Protein AF-A0A2H8U164-F1 (afdb_monomer_lite)

Foldseek 3Di:
DDDDPDDPPDDPDVVVVVVVVVVVVVVVVVVVVVVVVVVVVVVVVVVVVVVVCCCVPPVVVVVVVVVVVVVVVVVVVVVVVVVVVVVVVVVVVVVVVVVVVVVVVVVVPDDDDDDDDDDDDDDDDDDPVVVVVVVVVVVVVVVVVVVVVVVVCVCPVPVVNVVVVVVVVVVVVVVVVVVVVVVVVVVVVVVVVVVVVVVVVVVVVVVVVVVVVVVVVVVVVVVVVVVVVVVVVVVVVVVVVLVVVLVVLVVLLVLLVVLLVVLVVLVVVVVVVVVVVVVVVVVLPPDPQLLVSLLVVLVVLLVVLVVLLVSLVSNLCSLCPGPNNVQQDCVVLSVVLNVLSVVSNVVSVVVSVVSVVDDRVRSVVCNVVVVVVSVVSVVVSVVSVVVSSVSSVVSSVVSSVVSVVVVVVSVVVD

pLDDT: mean 81.96, std 14.01, range [33.5, 97.25]

Organism: NCBI:txid742174

Structure (mmCIF, N/CA/C/O backbone):
data_AF-A0A2H8U164-F1
#
_entry.id   AF-A0A2H8U164-F1
#
loop_
_atom_site.group_PDB
_atom_site.id
_atom_site.type_symbol
_atom_site.label_atom_id
_atom_site.label_alt_id
_atom_site.label_comp_id
_atom_site.label_asym_id
_atom_site.label_entity_id
_atom_site.label_seq_id
_atom_site.pdbx_PDB_ins_code
_atom_site.Cartn_x
_atom_site.Cartn_y
_atom_site.Cartn_z
_atom_site.occupancy
_atom_site.B_iso_or_equiv
_atom_site.auth_seq_id
_atom_site.auth_comp_id
_atom_site.auth_asym_id
_atom_site.auth_atom_id
_atom_site.pdbx_PDB_model_num
ATOM 1 N N . MET A 1 1 ? -36.713 50.257 44.572 1.00 42.09 1 MET A N 1
ATOM 2 C CA . MET A 1 1 ? -36.655 50.194 43.095 1.00 42.09 1 MET A CA 1
ATOM 3 C C . MET A 1 1 ? -36.320 48.767 42.694 1.00 42.09 1 MET A C 1
ATOM 5 O O . MET A 1 1 ? -35.289 48.259 43.105 1.00 42.09 1 MET A O 1
ATOM 9 N N . SER A 1 2 ? -37.257 48.088 42.031 1.00 42.19 2 SER A N 1
ATOM 10 C CA . SER A 1 2 ? -37.242 46.641 41.782 1.00 42.19 2 SER A CA 1
ATOM 11 C C . SER A 1 2 ? -36.733 46.367 40.362 1.00 42.19 2 SER A C 1
ATOM 13 O O . SER A 1 2 ? -37.411 46.712 39.397 1.00 42.19 2 SER A O 1
ATOM 15 N N . GLN A 1 3 ? -35.538 45.786 40.223 1.00 43.78 3 GLN A N 1
ATOM 16 C CA . GLN A 1 3 ? -35.031 45.289 38.941 1.00 43.78 3 GLN A CA 1
ATOM 17 C C . GLN A 1 3 ? -35.410 43.812 38.790 1.00 43.78 3 GLN A C 1
ATOM 19 O O . GLN A 1 3 ? -34.770 42.917 39.339 1.00 43.78 3 GLN A O 1
ATOM 24 N N . LYS A 1 4 ? -36.488 43.568 38.038 1.00 47.91 4 LYS A N 1
ATOM 25 C CA . LYS A 1 4 ? -36.842 42.250 37.505 1.00 47.91 4 LYS A CA 1
ATOM 26 C C . LYS A 1 4 ? -35.851 41.891 36.400 1.00 47.91 4 LYS A C 1
ATOM 28 O O . LYS A 1 4 ? -35.949 42.406 35.290 1.00 47.91 4 LYS A O 1
ATOM 33 N N . ASN A 1 5 ? -34.912 41.003 36.708 1.00 49.44 5 ASN A N 1
ATOM 34 C CA . ASN A 1 5 ? -34.024 40.406 35.719 1.00 49.44 5 ASN A CA 1
ATOM 35 C C . ASN A 1 5 ? -34.748 39.204 35.085 1.00 49.44 5 ASN A C 1
ATOM 37 O O . ASN A 1 5 ? -34.787 38.108 35.644 1.00 49.44 5 ASN A O 1
ATOM 41 N N . CYS A 1 6 ? -35.419 39.438 33.955 1.00 43.12 6 CYS A N 1
ATOM 42 C CA . CYS A 1 6 ? -36.137 38.406 33.211 1.00 43.12 6 CYS A CA 1
ATOM 43 C C . CYS A 1 6 ? -35.149 37.557 32.397 1.00 43.12 6 CYS A C 1
ATOM 45 O O . CYS A 1 6 ? -34.699 37.958 31.325 1.00 43.12 6 CYS A O 1
ATOM 47 N N . ASN A 1 7 ? -34.849 36.360 32.903 1.00 47.31 7 ASN A N 1
ATOM 48 C CA . ASN A 1 7 ? -34.154 35.295 32.181 1.00 47.31 7 ASN A CA 1
ATOM 49 C C . ASN A 1 7 ? -34.987 34.837 30.968 1.00 47.31 7 ASN A C 1
ATOM 51 O O . ASN A 1 7 ? -35.892 34.010 31.087 1.00 47.31 7 ASN A O 1
ATOM 55 N N . ASN A 1 8 ? -34.669 35.353 29.781 1.00 47.69 8 ASN A N 1
ATOM 56 C CA . ASN A 1 8 ? -35.246 34.912 28.511 1.00 47.69 8 ASN A CA 1
ATOM 57 C C . ASN A 1 8 ? -34.537 33.650 27.987 1.00 47.69 8 ASN A C 1
ATOM 59 O O . ASN A 1 8 ? -33.835 33.692 26.981 1.00 47.69 8 ASN A O 1
ATOM 63 N N . ASN A 1 9 ? -34.777 32.499 28.618 1.00 48.47 9 ASN A N 1
ATOM 64 C CA . ASN A 1 9 ? -34.452 31.192 28.034 1.00 48.47 9 ASN A CA 1
ATOM 65 C C . ASN A 1 9 ? -35.526 30.783 27.009 1.00 48.47 9 ASN A C 1
ATOM 67 O O . ASN A 1 9 ? -36.254 29.807 27.190 1.00 48.47 9 ASN A O 1
ATOM 71 N N . ARG A 1 10 ? -35.649 31.536 25.907 1.00 57.16 10 ARG A N 1
ATOM 72 C CA . ARG A 1 10 ? -36.380 31.057 24.724 1.00 57.16 10 ARG A CA 1
ATOM 73 C C . ARG A 1 10 ? -35.467 30.094 23.975 1.00 57.16 10 ARG A C 1
ATOM 75 O O . ARG A 1 10 ? -34.502 30.523 23.350 1.00 57.16 10 ARG A O 1
ATOM 82 N N . ARG A 1 11 ? -35.779 28.795 24.037 1.00 54.66 11 ARG A N 1
ATOM 83 C CA . ARG A 1 11 ? -35.173 27.773 23.169 1.00 54.66 11 ARG A CA 1
ATOM 84 C C . ARG A 1 11 ? -35.228 28.276 21.722 1.00 54.66 11 ARG A C 1
ATOM 86 O O . ARG A 1 11 ? -36.312 28.537 21.199 1.00 54.66 11 ARG A O 1
ATOM 93 N N . LEU A 1 12 ? -34.061 28.472 21.109 1.00 61.00 12 LEU A N 1
ATOM 94 C CA . LEU A 1 12 ? -33.954 28.857 19.705 1.00 61.00 12 LEU A CA 1
ATOM 95 C C . LEU A 1 12 ? -34.628 27.786 18.843 1.00 61.00 12 LEU A C 1
ATOM 97 O O . LEU A 1 12 ? -34.404 26.594 19.032 1.00 61.00 12 LEU A O 1
ATOM 101 N N . ASN A 1 13 ? -35.466 28.231 17.905 1.00 68.19 13 ASN A N 1
ATOM 102 C CA . ASN A 1 13 ? -36.108 27.364 16.924 1.00 68.19 13 ASN A CA 1
ATOM 103 C C . ASN A 1 13 ? -35.024 26.524 16.207 1.00 68.19 13 ASN A C 1
ATOM 105 O O . ASN A 1 13 ? -34.079 27.125 15.681 1.00 68.19 13 ASN A O 1
ATOM 109 N N . PRO A 1 14 ? -35.133 25.182 16.166 1.00 69.50 14 PRO A N 1
ATOM 110 C CA . PRO A 1 14 ? -34.124 24.305 15.569 1.00 69.50 14 PRO A CA 1
ATOM 111 C C . PRO A 1 14 ? -33.758 24.692 14.130 1.00 69.50 14 PRO A C 1
ATOM 113 O O . PRO A 1 14 ? -32.590 24.607 13.766 1.00 69.50 14 PRO A O 1
ATOM 116 N N . ALA A 1 15 ? -34.693 25.236 13.342 1.00 66.38 15 ALA A N 1
ATOM 117 C CA . ALA A 1 15 ? -34.403 25.739 11.995 1.00 66.38 15 ALA A CA 1
ATOM 118 C C . ALA A 1 15 ? -33.353 26.871 11.984 1.00 66.38 15 ALA A C 1
ATOM 120 O O . ALA A 1 15 ? -32.444 26.870 11.158 1.00 66.38 15 ALA A O 1
ATOM 121 N N . LYS A 1 16 ? -33.414 27.795 12.954 1.00 73.94 16 LYS A N 1
ATOM 122 C CA . LYS A 1 16 ? -32.432 28.885 13.096 1.00 73.94 16 LYS A CA 1
ATOM 123 C C . LYS A 1 16 ? -31.070 28.375 13.565 1.00 73.94 16 LYS A C 1
ATOM 125 O O . LYS A 1 16 ? -30.047 28.947 13.200 1.00 73.94 16 LYS A O 1
ATOM 130 N N . MET A 1 17 ? -31.045 27.295 14.350 1.00 77.88 17 MET A N 1
ATOM 131 C CA . MET A 1 17 ? -29.794 26.633 14.728 1.00 77.88 17 MET A CA 1
ATOM 132 C C . MET A 1 17 ? -29.122 25.954 13.532 1.00 77.88 17 MET A C 1
ATOM 134 O O . MET A 1 17 ? -27.914 26.103 13.356 1.00 77.88 17 MET A O 1
ATOM 138 N N . TYR A 1 18 ? -29.888 25.259 12.687 1.00 73.44 18 TYR A N 1
ATOM 139 C CA . TYR A 1 18 ? -29.355 24.660 11.462 1.00 73.44 18 TYR A CA 1
ATOM 140 C C . TYR A 1 18 ? -28.834 25.720 10.487 1.00 73.44 18 TYR A C 1
ATOM 142 O O . TYR A 1 18 ? -27.729 25.575 9.969 1.00 73.44 18 TYR A O 1
ATOM 150 N N . GLU A 1 19 ? -29.563 26.821 10.299 1.00 77.69 19 GLU A N 1
ATOM 151 C CA . GLU A 1 19 ? -29.117 27.933 9.454 1.00 77.69 19 GLU A CA 1
ATOM 152 C C . GLU A 1 19 ? -27.813 28.570 9.974 1.00 77.69 19 GLU A C 1
ATOM 154 O O . GLU A 1 19 ? -26.890 28.825 9.199 1.00 77.69 19 GLU A O 1
ATOM 159 N N . ALA A 1 20 ? -27.685 28.765 11.292 1.00 79.44 20 ALA A N 1
ATOM 160 C CA . ALA A 1 20 ? -26.460 29.280 11.906 1.00 79.44 20 ALA A CA 1
ATOM 161 C C . ALA A 1 20 ? -25.267 28.321 11.738 1.00 79.44 20 ALA A C 1
ATOM 163 O O . ALA A 1 20 ? -24.153 28.763 11.450 1.00 79.44 20 ALA A O 1
ATOM 164 N N . LEU A 1 21 ? -25.490 27.008 11.857 1.00 80.12 21 LEU A N 1
ATOM 165 C CA . LEU A 1 21 ? -24.459 25.995 11.609 1.00 80.12 21 LEU A CA 1
ATOM 166 C C . LEU A 1 21 ? -24.027 25.951 10.138 1.00 80.12 21 LEU A C 1
ATOM 168 O O . LEU A 1 21 ? -22.840 25.774 9.864 1.00 80.12 21 LEU A O 1
ATOM 172 N N . HIS A 1 22 ? -24.958 26.137 9.200 1.00 76.69 22 HIS A N 1
ATOM 173 C CA . HIS A 1 22 ? -24.640 26.242 7.775 1.00 76.69 22 HIS A CA 1
ATOM 174 C C . HIS A 1 22 ? -23.820 27.495 7.463 1.00 76.69 22 HIS A C 1
ATOM 176 O O . HIS A 1 22 ? -22.804 27.389 6.782 1.00 76.69 22 HIS A O 1
ATOM 182 N N . LYS A 1 23 ? -24.189 28.656 8.020 1.00 83.75 23 LYS A N 1
ATOM 183 C CA . LYS A 1 23 ? -23.409 29.898 7.872 1.00 83.75 23 LYS A CA 1
ATOM 184 C C . LYS A 1 23 ? -22.003 29.766 8.455 1.00 83.75 23 LYS A C 1
ATOM 186 O O . LYS A 1 23 ? -21.046 30.202 7.826 1.00 83.75 23 LYS A O 1
ATOM 191 N N . LYS A 1 24 ? -21.861 29.106 9.610 1.00 86.50 24 LYS A N 1
ATOM 192 C CA . LYS A 1 24 ? -20.547 28.828 10.205 1.00 86.50 24 LYS A CA 1
ATOM 193 C C . LYS A 1 24 ? -19.693 27.930 9.303 1.00 86.50 24 LYS A C 1
ATOM 195 O O . LYS A 1 24 ? -18.530 28.240 9.075 1.00 86.50 24 LYS A O 1
ATOM 200 N N . ARG A 1 25 ? -20.272 26.857 8.750 1.00 82.94 25 ARG A N 1
ATOM 201 C CA . ARG A 1 25 ? -19.567 25.975 7.805 1.00 82.94 25 ARG A CA 1
ATOM 202 C C . ARG A 1 25 ? -19.159 26.697 6.521 1.00 82.94 25 ARG A C 1
ATOM 204 O O . ARG A 1 25 ? -18.039 26.500 6.070 1.00 82.94 25 ARG A O 1
ATOM 211 N N . ALA A 1 26 ? -20.029 27.539 5.963 1.00 83.56 26 ALA A N 1
ATOM 212 C CA . ALA A 1 26 ? -19.716 28.327 4.773 1.00 83.56 26 ALA A CA 1
ATOM 213 C C . ALA A 1 26 ? -18.554 29.303 5.029 1.00 83.56 26 ALA A C 1
ATOM 215 O O . ALA A 1 26 ? -17.584 29.299 4.277 1.00 83.56 26 ALA A O 1
ATOM 216 N N . ALA A 1 27 ? -18.592 30.039 6.145 1.00 89.50 27 ALA A N 1
ATOM 217 C CA . ALA A 1 27 ? -17.517 30.953 6.533 1.00 89.50 27 ALA A CA 1
ATOM 218 C C . ALA A 1 27 ? -16.180 30.229 6.786 1.00 89.50 27 ALA A C 1
ATOM 220 O O . ALA A 1 27 ? -15.120 30.732 6.423 1.00 89.50 27 ALA A O 1
ATOM 221 N N . GLU A 1 28 ? -16.207 29.029 7.378 1.00 89.56 28 GLU A N 1
ATOM 222 C CA . GLU A 1 28 ? -15.002 28.205 7.538 1.00 89.56 28 GLU A CA 1
ATOM 223 C C . GLU A 1 28 ? -14.442 27.714 6.194 1.00 89.56 28 GLU A C 1
ATOM 225 O O . GLU A 1 28 ? -13.223 27.640 6.038 1.00 89.56 28 GLU A O 1
ATOM 230 N N . CYS A 1 29 ? -15.296 27.379 5.223 1.00 87.69 29 CYS A N 1
ATOM 231 C CA . CYS A 1 29 ? -14.853 27.016 3.876 1.00 87.69 29 CYS A CA 1
ATOM 232 C C . CYS A 1 29 ? -14.214 28.207 3.152 1.00 87.69 29 CYS A C 1
ATOM 234 O O . CYS A 1 29 ? -13.094 28.071 2.664 1.00 87.69 29 CYS A O 1
ATOM 236 N N . GLU A 1 30 ? -14.851 29.379 3.166 1.00 88.25 30 GLU A N 1
ATOM 237 C CA . GLU A 1 30 ? -14.296 30.602 2.565 1.00 88.25 30 GLU A CA 1
ATOM 238 C C . GLU A 1 30 ? -12.953 30.988 3.198 1.00 88.25 30 GLU A C 1
ATOM 240 O O . GLU A 1 30 ? -11.996 31.312 2.494 1.00 88.25 30 GLU A O 1
ATOM 245 N N . ALA A 1 31 ? -12.833 30.882 4.526 1.00 90.44 31 ALA A N 1
ATOM 246 C CA . ALA A 1 31 ? -11.568 31.124 5.211 1.00 90.44 31 ALA A CA 1
ATOM 247 C C . ALA A 1 31 ? -10.478 30.145 4.742 1.00 90.44 31 ALA A C 1
ATOM 249 O O . ALA A 1 31 ? -9.351 30.563 4.476 1.00 90.44 31 ALA A O 1
ATOM 250 N N . ARG A 1 32 ? -10.793 28.849 4.597 1.00 89.75 32 ARG A N 1
ATOM 251 C CA . ARG A 1 32 ? -9.835 27.855 4.079 1.00 89.75 32 ARG A CA 1
ATOM 252 C C . ARG A 1 32 ? -9.402 28.166 2.649 1.00 89.75 32 ARG A C 1
ATOM 254 O O . ARG A 1 32 ? -8.217 28.040 2.352 1.00 89.75 32 ARG A O 1
ATOM 261 N N . GLU A 1 33 ? -10.323 28.582 1.788 1.00 90.00 33 GLU A N 1
ATOM 262 C CA . GLU A 1 33 ? -10.016 28.962 0.404 1.00 90.00 33 GLU A CA 1
ATOM 263 C C . GLU A 1 33 ? -9.097 30.190 0.344 1.00 90.00 33 GLU A C 1
ATOM 265 O O . GLU A 1 33 ? -8.096 30.179 -0.377 1.00 90.00 33 GLU A O 1
ATOM 270 N N . GLN A 1 34 ? -9.353 31.207 1.172 1.00 91.56 34 GLN A N 1
ATOM 271 C CA . GLN A 1 34 ? -8.480 32.379 1.295 1.00 91.56 34 GLN A CA 1
ATOM 272 C C . GLN A 1 34 ? -7.077 31.995 1.788 1.00 91.56 34 GLN A C 1
ATOM 274 O O . GLN A 1 34 ? -6.075 32.397 1.191 1.00 91.56 34 GLN A O 1
ATOM 279 N N . TRP A 1 35 ? -6.981 31.161 2.828 1.00 91.50 35 TRP A N 1
ATOM 280 C CA . TRP A 1 35 ? -5.696 30.674 3.342 1.00 91.50 35 TRP A CA 1
ATOM 281 C C . TRP A 1 35 ? -4.939 29.810 2.327 1.00 91.50 35 TRP A C 1
ATOM 283 O O . TRP A 1 35 ? -3.708 29.895 2.237 1.00 91.50 35 TRP A O 1
ATOM 293 N N . ALA A 1 36 ? -5.649 29.011 1.529 1.00 91.38 36 ALA A N 1
ATOM 294 C CA . ALA A 1 36 ? -5.056 28.228 0.450 1.00 91.38 36 ALA A CA 1
ATOM 295 C C . ALA A 1 36 ? -4.453 29.134 -0.635 1.00 91.38 36 ALA A C 1
ATOM 297 O O . ALA A 1 36 ? -3.313 28.907 -1.047 1.00 91.38 36 ALA A O 1
ATOM 298 N N . GLY A 1 37 ? -5.164 30.195 -1.032 1.00 91.50 37 GLY A N 1
ATOM 299 C CA . GLY A 1 37 ? -4.664 31.197 -1.977 1.00 91.50 37 GLY A CA 1
ATOM 300 C C . GLY A 1 37 ? -3.403 31.907 -1.473 1.00 91.50 37 GLY A C 1
ATOM 301 O O . GLY A 1 37 ? -2.400 31.979 -2.186 1.00 91.50 37 GLY A O 1
ATOM 302 N N . VAL A 1 38 ? -3.400 32.346 -0.210 1.00 93.31 38 VAL A N 1
ATOM 303 C CA . VAL A 1 38 ? -2.227 32.979 0.424 1.00 93.31 38 VAL A CA 1
ATOM 304 C C . VAL A 1 38 ? -1.034 32.017 0.476 1.00 93.31 38 VAL A C 1
ATOM 306 O O . VAL A 1 38 ? 0.089 32.387 0.134 1.00 93.31 38 VAL A O 1
ATOM 309 N N . THR A 1 39 ? -1.266 30.754 0.833 1.00 92.44 39 THR A N 1
ATOM 310 C CA . THR A 1 39 ? -0.210 29.730 0.888 1.00 92.44 39 THR A CA 1
ATOM 311 C C . THR A 1 39 ? 0.388 29.459 -0.494 1.00 92.44 39 THR A C 1
ATOM 313 O O . THR A 1 39 ? 1.605 29.322 -0.632 1.00 92.44 39 THR A O 1
ATOM 316 N N . GLN A 1 40 ? -0.444 29.394 -1.536 1.00 91.12 40 GLN A N 1
ATOM 317 C CA . GLN A 1 40 ? 0.030 29.234 -2.913 1.00 91.12 40 GLN A CA 1
ATOM 318 C C . GLN A 1 40 ? 0.856 30.437 -3.380 1.00 91.12 40 GLN A C 1
ATOM 320 O O . GLN A 1 40 ? 1.889 30.251 -4.027 1.00 91.12 40 GLN A O 1
ATOM 325 N N . TYR A 1 41 ? 0.450 31.655 -3.018 1.00 94.38 41 TYR A N 1
ATOM 326 C CA . TYR A 1 41 ? 1.215 32.864 -3.310 1.00 94.38 41 TYR A CA 1
ATOM 327 C C . TYR A 1 41 ? 2.618 32.817 -2.686 1.00 94.38 41 TYR A C 1
ATOM 329 O O . TYR A 1 41 ? 3.608 33.014 -3.388 1.00 94.38 41 TYR A O 1
ATOM 337 N N . PHE A 1 42 ? 2.742 32.463 -1.404 1.00 92.62 42 PHE A N 1
ATOM 338 C CA . PHE A 1 42 ? 4.060 32.380 -0.763 1.00 92.62 42 PHE A CA 1
ATOM 339 C C . PHE A 1 42 ? 4.930 31.252 -1.325 1.00 92.62 42 PHE A C 1
ATOM 341 O O . PHE A 1 42 ? 6.125 31.457 -1.516 1.00 92.62 42 PHE A O 1
ATOM 348 N N . LYS A 1 43 ? 4.345 30.104 -1.691 1.00 92.88 43 LYS A N 1
ATOM 349 C CA . LYS A 1 43 ? 5.083 29.021 -2.366 1.00 92.88 43 LYS A CA 1
ATOM 350 C C . LYS A 1 43 ? 5.620 29.444 -3.734 1.00 92.88 43 LYS A C 1
ATOM 352 O O . LYS A 1 43 ? 6.758 29.132 -4.081 1.00 92.88 43 LYS A O 1
ATOM 357 N N . THR A 1 44 ? 4.812 30.136 -4.539 1.00 90.75 44 THR A N 1
ATOM 358 C CA . THR A 1 44 ? 5.264 30.617 -5.855 1.00 90.75 44 THR A CA 1
ATOM 359 C C . THR A 1 44 ? 6.304 31.726 -5.713 1.00 90.75 44 THR A C 1
ATOM 361 O O . THR A 1 44 ? 7.295 31.726 -6.447 1.00 90.75 44 THR A O 1
ATOM 364 N N . TRP A 1 45 ? 6.143 32.609 -4.727 1.00 91.75 45 TRP A N 1
ATOM 365 C CA . TRP A 1 45 ? 7.124 33.633 -4.387 1.00 91.75 45 TRP A CA 1
ATOM 366 C C . TRP A 1 45 ? 8.460 33.040 -3.929 1.00 91.75 45 TRP A C 1
ATOM 368 O O . TRP A 1 45 ? 9.504 33.447 -4.429 1.00 91.75 45 TRP A O 1
ATOM 378 N N . GLU A 1 46 ? 8.452 32.046 -3.043 1.00 88.38 46 GLU A N 1
ATOM 379 C CA . GLU A 1 46 ? 9.659 31.371 -2.555 1.00 88.38 46 GLU A CA 1
ATOM 380 C C . GLU A 1 46 ? 10.403 30.658 -3.690 1.00 88.38 46 GLU A C 1
ATOM 382 O O . GLU A 1 46 ? 11.618 30.794 -3.823 1.00 88.38 46 GLU A O 1
ATOM 387 N N . ASN A 1 47 ? 9.674 29.998 -4.593 1.00 89.88 47 ASN A N 1
ATOM 388 C CA . ASN A 1 47 ? 10.258 29.394 -5.790 1.00 89.88 47 ASN A CA 1
ATOM 389 C C . ASN A 1 47 ? 10.905 30.431 -6.720 1.00 89.88 47 ASN A C 1
ATOM 391 O O . ASN A 1 47 ? 11.986 30.189 -7.263 1.00 89.88 47 ASN A O 1
ATOM 395 N N . ASN A 1 48 ? 10.267 31.585 -6.917 1.00 87.44 48 ASN A N 1
ATOM 396 C CA . ASN A 1 48 ? 10.809 32.653 -7.756 1.00 87.44 48 ASN A CA 1
ATOM 397 C C . ASN A 1 48 ? 11.997 33.358 -7.088 1.00 87.44 48 ASN A C 1
ATOM 399 O O . ASN A 1 48 ? 13.005 33.616 -7.746 1.00 87.44 48 ASN A O 1
ATOM 403 N N . SER A 1 49 ? 11.918 33.586 -5.779 1.00 88.19 49 SER A N 1
ATOM 404 C CA . SER A 1 49 ? 13.007 34.116 -4.963 1.00 88.19 49 SER A CA 1
ATOM 405 C C . SER A 1 49 ? 14.216 33.181 -4.996 1.00 88.19 49 SER A C 1
ATOM 407 O O . SER A 1 49 ? 15.322 33.632 -5.264 1.00 88.19 49 SER A O 1
ATOM 409 N N . ASN A 1 50 ? 14.010 31.867 -4.869 1.00 86.62 50 ASN A N 1
ATOM 410 C CA . ASN A 1 50 ? 15.079 30.869 -4.951 1.00 86.62 50 ASN A CA 1
ATOM 411 C C . ASN A 1 50 ? 15.758 30.822 -6.327 1.00 86.62 50 ASN A C 1
ATOM 413 O O . ASN A 1 50 ? 16.966 30.614 -6.423 1.00 86.62 50 ASN A O 1
ATOM 417 N N . LYS A 1 51 ? 15.018 31.037 -7.420 1.00 85.19 51 LYS A N 1
ATOM 418 C CA . LYS A 1 51 ? 15.632 31.188 -8.752 1.00 85.19 51 LYS A CA 1
ATOM 419 C C . LYS A 1 51 ? 16.477 32.455 -8.827 1.00 85.19 51 LYS A C 1
ATOM 421 O O . LYS A 1 51 ? 17.595 32.410 -9.336 1.00 85.19 51 LYS A O 1
ATOM 426 N N . PHE A 1 52 ? 15.971 33.558 -8.281 1.00 85.75 52 PHE A N 1
ATOM 427 C CA . PHE A 1 52 ? 16.682 34.830 -8.255 1.00 85.75 52 PHE A CA 1
ATOM 428 C C . PHE A 1 52 ? 17.950 34.769 -7.393 1.00 85.75 52 PHE A C 1
ATOM 430 O O . PHE A 1 52 ? 19.013 35.193 -7.846 1.00 85.75 52 PHE A O 1
ATOM 437 N N . THR A 1 53 ? 17.889 34.184 -6.195 1.00 83.19 53 THR A N 1
ATOM 438 C CA . THR A 1 53 ? 19.058 33.990 -5.321 1.00 83.19 53 THR A CA 1
ATOM 439 C C . THR A 1 53 ? 20.073 33.044 -5.948 1.00 83.19 53 THR A C 1
ATOM 441 O O . THR A 1 53 ? 21.269 33.300 -5.867 1.00 83.19 53 THR A O 1
ATOM 444 N N . ASN A 1 54 ? 19.631 32.003 -6.656 1.00 84.44 54 ASN A N 1
ATOM 445 C CA . ASN A 1 54 ? 20.534 31.120 -7.388 1.00 84.44 54 ASN A CA 1
ATOM 446 C C . ASN A 1 54 ? 21.226 31.822 -8.564 1.00 84.44 54 ASN A C 1
ATOM 448 O O . ASN A 1 54 ? 22.419 31.616 -8.753 1.00 84.44 54 ASN A O 1
ATOM 452 N N . TRP A 1 55 ? 20.533 32.669 -9.328 1.00 80.50 55 TRP A N 1
ATOM 453 C CA . TRP A 1 55 ? 21.131 33.415 -10.449 1.00 80.50 55 TRP A CA 1
ATOM 454 C C . TRP A 1 55 ? 22.017 34.581 -10.011 1.00 80.50 55 TRP A C 1
ATOM 456 O O . TRP A 1 55 ? 22.960 34.943 -10.710 1.00 80.50 55 TRP A O 1
ATOM 466 N N . THR A 1 56 ? 21.745 35.151 -8.842 1.00 80.25 56 THR A N 1
ATOM 467 C CA . THR A 1 56 ? 22.583 36.194 -8.235 1.00 80.25 56 THR A CA 1
ATOM 468 C C . THR A 1 56 ? 23.660 35.625 -7.313 1.00 80.25 56 THR A C 1
ATOM 470 O O . THR A 1 56 ? 24.542 36.361 -6.871 1.00 80.25 56 THR A O 1
ATOM 473 N N . SER A 1 57 ? 23.649 34.311 -7.061 1.00 83.69 57 SER A N 1
ATOM 474 C CA . SER A 1 57 ? 24.647 33.651 -6.228 1.00 83.69 57 SER A CA 1
ATOM 475 C C . SER A 1 57 ? 26.028 33.713 -6.887 1.00 83.69 57 SER A C 1
ATOM 477 O O . SER A 1 57 ? 26.176 33.352 -8.060 1.00 83.69 57 SER A O 1
ATOM 479 N N . PRO A 1 58 ? 27.089 34.049 -6.132 1.00 84.50 58 PRO A N 1
ATOM 480 C CA . PRO A 1 58 ? 28.467 33.987 -6.618 1.00 84.50 58 PRO A CA 1
ATOM 481 C C . PRO A 1 58 ? 28.852 32.621 -7.207 1.00 84.50 58 PRO A C 1
ATOM 483 O O . PRO A 1 58 ? 29.729 32.534 -8.066 1.00 84.50 58 PRO A O 1
ATOM 486 N N . GLN A 1 59 ? 28.197 31.539 -6.772 1.00 79.00 59 GLN A N 1
ATOM 487 C CA . GLN A 1 59 ? 28.437 30.198 -7.305 1.00 79.00 59 GLN A CA 1
ATOM 488 C C . GLN A 1 59 ? 27.946 30.024 -8.747 1.00 79.00 59 GLN A C 1
ATOM 490 O O . GLN A 1 59 ? 28.552 29.262 -9.499 1.00 79.00 59 GLN A O 1
ATOM 495 N N . TYR A 1 60 ? 26.887 30.724 -9.158 1.00 84.31 60 TYR A N 1
ATOM 496 C CA . TYR A 1 60 ? 26.377 30.656 -10.528 1.00 84.31 60 TYR A CA 1
ATOM 497 C C . TYR A 1 60 ? 27.382 31.242 -11.522 1.00 84.31 60 TYR A C 1
ATOM 499 O O . TYR A 1 60 ? 27.728 30.596 -12.510 1.00 84.31 60 TYR A O 1
ATOM 507 N N . TYR A 1 61 ? 27.943 32.410 -11.203 1.00 83.12 61 TYR A N 1
ATOM 508 C CA . TYR A 1 61 ? 28.986 33.034 -12.019 1.00 83.12 61 TYR A CA 1
ATOM 509 C C . TYR A 1 61 ? 30.263 32.190 -12.078 1.00 83.12 61 TYR A C 1
ATOM 511 O O . TYR A 1 61 ? 30.864 32.070 -13.146 1.00 83.12 61 TYR A O 1
ATOM 519 N N . LYS A 1 62 ? 30.643 31.535 -10.971 1.00 85.31 62 LYS A N 1
ATOM 520 C CA . LYS A 1 62 ? 31.757 30.571 -10.960 1.00 85.31 62 LYS A CA 1
ATOM 521 C C . LYS A 1 62 ? 31.500 29.396 -11.906 1.00 85.31 62 LYS A C 1
ATOM 523 O O . LYS A 1 62 ? 32.326 29.147 -12.776 1.00 85.31 62 LYS A O 1
ATOM 528 N N . LYS A 1 63 ? 30.328 28.757 -11.826 1.00 85.69 63 LYS A N 1
ATOM 529 C CA . LYS A 1 63 ? 29.950 27.643 -12.717 1.00 85.69 63 LYS A CA 1
ATOM 530 C C . LYS A 1 63 ? 29.884 28.057 -14.188 1.00 85.69 63 LYS A C 1
ATOM 532 O O . LYS A 1 63 ? 30.329 27.313 -15.057 1.00 85.69 63 LYS A O 1
ATOM 537 N N . SER A 1 64 ? 29.362 29.248 -14.481 1.00 83.31 64 SER A N 1
ATOM 538 C CA . SER A 1 64 ? 29.325 29.774 -15.851 1.00 83.31 64 SER A CA 1
ATOM 539 C C . SER A 1 64 ? 30.730 30.045 -16.401 1.00 83.31 64 SER A C 1
ATOM 541 O O . SER A 1 64 ? 30.991 29.777 -17.572 1.00 83.31 64 SER A O 1
ATOM 543 N N . SER A 1 65 ? 31.639 30.561 -15.570 1.00 84.62 65 SER A N 1
ATOM 544 C CA . SER A 1 65 ? 33.042 30.792 -15.937 1.00 84.62 65 SER A CA 1
ATOM 545 C C . SER A 1 65 ? 33.800 29.475 -16.156 1.00 84.62 65 SER A C 1
ATOM 547 O O . SER A 1 65 ? 34.505 29.315 -17.152 1.00 84.62 65 SER A O 1
ATOM 549 N N . GLU A 1 66 ? 3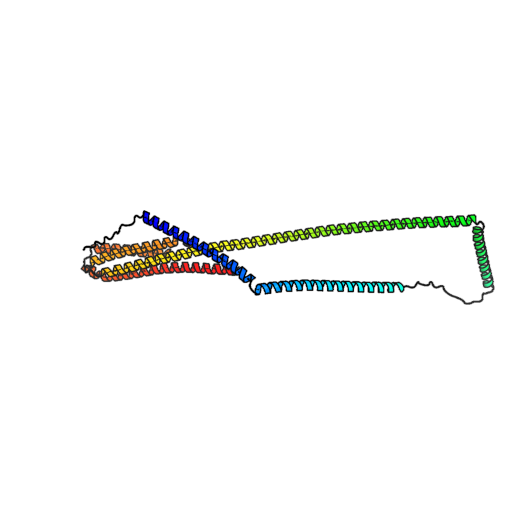3.589 28.486 -15.284 1.00 88.19 66 GLU A N 1
ATOM 550 C CA . GLU A 1 66 ? 34.148 27.135 -15.420 1.00 88.19 66 GLU A CA 1
ATOM 551 C C . GLU A 1 66 ? 33.686 26.451 -16.711 1.00 88.19 66 GLU A C 1
ATOM 553 O O . GLU A 1 66 ? 34.502 25.858 -17.417 1.00 88.19 66 GLU A O 1
ATOM 558 N N . LEU A 1 67 ? 32.409 26.595 -17.077 1.00 87.62 67 LEU A N 1
ATOM 559 C CA . LEU A 1 67 ? 31.880 26.055 -18.328 1.00 87.62 67 LEU A CA 1
ATOM 560 C C . LEU A 1 67 ? 32.551 26.690 -19.557 1.00 87.62 67 LEU A C 1
ATOM 562 O O . LEU A 1 67 ? 32.892 25.987 -20.507 1.00 87.62 67 LEU A O 1
ATOM 566 N N . GLN A 1 68 ? 32.785 28.005 -19.538 1.00 84.44 68 GLN A N 1
ATOM 567 C CA . GLN A 1 68 ? 33.497 28.695 -20.620 1.00 84.44 68 GLN A CA 1
ATOM 568 C C . GLN A 1 68 ? 34.966 28.265 -20.723 1.00 84.44 68 GLN A C 1
ATOM 570 O O . GLN A 1 68 ? 35.493 28.129 -21.829 1.00 84.44 68 GLN A O 1
ATOM 575 N N . LEU A 1 69 ? 35.633 28.036 -19.590 1.00 87.56 69 LEU A N 1
ATOM 576 C CA . LEU A 1 69 ? 37.001 27.513 -19.561 1.00 87.56 69 LEU A CA 1
ATOM 577 C C . LEU A 1 69 ? 37.068 26.082 -20.103 1.00 87.56 69 LEU A C 1
ATOM 579 O O . LEU A 1 69 ? 37.971 25.762 -20.874 1.00 87.56 69 LEU A O 1
ATOM 583 N N . GLU A 1 70 ? 36.102 25.238 -19.752 1.00 87.25 70 GLU A N 1
ATOM 584 C CA . GLU A 1 70 ? 36.028 23.861 -20.238 1.00 87.25 70 GLU A CA 1
ATOM 585 C C . GLU A 1 70 ? 35.762 23.798 -21.750 1.00 87.25 70 GLU A C 1
ATOM 587 O O . GLU A 1 70 ? 36.379 22.999 -22.456 1.00 87.25 70 GLU A O 1
ATOM 592 N N . MET A 1 71 ? 34.918 24.690 -22.279 1.00 84.12 71 MET A N 1
ATOM 593 C CA . MET A 1 71 ? 34.709 24.828 -23.725 1.00 84.12 71 MET A CA 1
ATOM 594 C C . MET A 1 71 ? 36.003 25.204 -24.459 1.00 84.12 71 MET A C 1
ATOM 596 O O . MET A 1 71 ? 36.367 24.523 -25.418 1.00 84.12 71 MET A O 1
ATOM 600 N N . ARG A 1 72 ? 36.760 26.193 -23.959 1.00 88.12 72 ARG A N 1
ATOM 601 C CA . ARG A 1 72 ? 38.064 26.559 -24.547 1.00 88.12 72 ARG A CA 1
ATOM 602 C C . ARG A 1 72 ? 39.075 25.416 -24.495 1.00 88.12 72 ARG A C 1
ATOM 604 O O . ARG A 1 72 ? 39.795 25.197 -25.462 1.00 88.12 72 ARG A O 1
ATOM 611 N N . ARG A 1 73 ? 39.121 24.653 -23.397 1.00 89.62 73 ARG A N 1
ATOM 612 C CA . ARG A 1 73 ? 40.009 23.480 -23.281 1.00 89.62 73 ARG A CA 1
ATOM 613 C C . ARG A 1 73 ? 39.675 22.403 -24.310 1.00 89.62 73 ARG A C 1
ATOM 615 O O . ARG A 1 73 ? 40.582 21.790 -24.864 1.00 89.62 73 ARG A O 1
ATOM 622 N N . ARG A 1 74 ? 38.389 22.168 -24.581 1.00 84.56 74 ARG A N 1
ATOM 623 C CA . ARG A 1 74 ? 37.953 21.209 -25.610 1.00 84.56 74 ARG A CA 1
ATOM 624 C C . ARG A 1 74 ? 38.319 21.667 -27.014 1.00 84.56 74 ARG A C 1
ATOM 626 O O . ARG A 1 74 ? 38.747 20.845 -27.815 1.00 84.56 74 ARG A O 1
ATOM 633 N N . GLU A 1 75 ? 38.167 22.953 -27.306 1.00 86.06 75 GLU A N 1
ATOM 634 C CA . GLU A 1 75 ? 38.597 23.532 -28.583 1.00 86.06 75 GLU A CA 1
ATOM 635 C C . GLU A 1 75 ? 40.113 23.426 -28.762 1.00 86.06 75 GLU A C 1
ATOM 637 O O . GLU A 1 75 ? 40.574 23.025 -29.826 1.00 86.06 75 GLU A O 1
ATOM 642 N N . GLN A 1 76 ? 40.884 23.680 -27.702 1.00 86.31 76 GLN A N 1
ATOM 643 C CA . GLN A 1 76 ? 42.338 23.556 -27.729 1.00 86.31 76 GLN A CA 1
ATOM 644 C C . GLN A 1 76 ? 42.800 22.116 -27.997 1.00 86.31 76 GLN A C 1
ATOM 646 O O . GLN A 1 76 ? 43.662 21.912 -28.845 1.00 86.31 76 GLN A O 1
ATOM 651 N N . ARG A 1 77 ? 42.176 21.112 -27.362 1.00 87.44 77 ARG A N 1
ATOM 652 C CA . ARG A 1 77 ? 42.477 19.692 -27.628 1.00 87.44 77 ARG A CA 1
ATOM 653 C C . ARG A 1 77 ? 42.198 19.291 -29.074 1.00 87.44 77 ARG A C 1
ATOM 655 O O . ARG A 1 77 ? 43.008 18.601 -29.673 1.00 87.44 77 ARG A O 1
ATOM 662 N N . LYS A 1 78 ? 41.089 19.760 -29.655 1.00 87.00 78 LYS A N 1
ATOM 663 C CA . LYS A 1 78 ? 40.790 19.515 -31.077 1.00 87.00 78 LYS A CA 1
ATOM 664 C C . LYS A 1 78 ? 41.866 20.103 -31.987 1.00 87.00 78 LYS A C 1
ATOM 666 O O . LYS A 1 78 ? 42.275 19.467 -32.948 1.00 87.00 78 LYS A O 1
ATOM 671 N N . LEU A 1 79 ? 42.343 21.301 -31.660 1.00 86.94 79 LEU A N 1
ATOM 672 C CA . LEU A 1 79 ? 43.394 21.981 -32.414 1.00 86.94 79 LEU A CA 1
ATOM 673 C C . LEU A 1 79 ? 44.740 21.242 -32.312 1.00 86.94 79 LEU A C 1
ATOM 675 O O . LEU A 1 79 ? 45.470 21.155 -33.296 1.00 86.94 79 LEU A O 1
ATOM 679 N N . GLU A 1 80 ? 45.055 20.680 -31.143 1.00 88.19 80 GLU A N 1
ATOM 680 C CA . GLU A 1 80 ? 46.227 19.820 -30.932 1.00 88.19 80 GLU A CA 1
ATOM 681 C C . GLU A 1 80 ? 46.118 18.506 -31.725 1.00 88.19 80 GLU A C 1
ATOM 683 O O . GLU A 1 80 ? 47.051 18.156 -32.446 1.00 88.19 80 GLU A O 1
ATOM 688 N N . GLU A 1 81 ? 44.965 17.831 -31.693 1.00 88.31 81 GLU A N 1
ATOM 689 C CA . GLU A 1 81 ? 44.700 16.614 -32.479 1.00 88.31 81 GLU A CA 1
ATOM 690 C C . GLU A 1 81 ? 44.836 16.863 -33.993 1.00 88.31 81 GLU A C 1
ATOM 692 O O . GLU A 1 81 ? 45.469 16.081 -34.710 1.00 88.31 81 GLU A O 1
ATOM 697 N N . GLU A 1 82 ? 44.306 17.983 -34.493 1.00 89.38 82 GLU A N 1
ATOM 698 C CA . GLU A 1 82 ? 44.456 18.392 -35.895 1.00 89.38 82 GLU A CA 1
ATOM 699 C C . GLU A 1 82 ? 45.923 18.662 -36.264 1.00 89.38 82 GLU A C 1
ATOM 701 O O . GLU A 1 82 ? 46.380 18.276 -37.347 1.00 89.38 82 GLU A O 1
ATOM 706 N N . GLN A 1 83 ? 46.694 19.287 -35.368 1.00 85.12 83 GLN A N 1
ATOM 707 C CA . GLN A 1 83 ? 48.127 19.501 -35.575 1.00 85.12 83 GLN A CA 1
ATOM 708 C C . GLN A 1 83 ? 48.910 18.185 -35.594 1.00 85.12 83 GLN A C 1
ATOM 710 O O . GLN A 1 83 ? 49.791 18.020 -36.445 1.00 85.12 83 GLN A O 1
ATOM 715 N N . GLU A 1 84 ? 48.597 17.240 -34.710 1.00 89.69 84 GLU A N 1
ATOM 716 C CA . GLU A 1 84 ? 49.217 15.914 -34.699 1.00 89.69 84 GLU A CA 1
ATOM 717 C C . GLU A 1 84 ? 48.918 15.135 -35.982 1.00 89.69 84 GLU A C 1
ATOM 719 O O . GLU A 1 84 ? 49.829 14.558 -36.585 1.00 89.69 84 GLU A O 1
ATOM 724 N N . GLU A 1 85 ? 47.671 15.156 -36.456 1.00 88.38 85 GLU A N 1
ATOM 725 C CA . GLU A 1 85 ? 47.298 14.547 -37.734 1.00 88.38 85 GLU A CA 1
ATOM 726 C C . GLU A 1 85 ? 48.062 15.188 -38.896 1.00 88.38 85 GLU A C 1
ATOM 728 O O . GLU A 1 85 ? 48.675 14.483 -39.705 1.00 88.38 85 GLU A O 1
ATOM 733 N N . LEU A 1 86 ? 48.142 16.521 -38.949 1.00 87.25 86 LEU A N 1
ATOM 734 C CA . LEU A 1 86 ? 48.947 17.222 -39.953 1.00 87.25 86 LEU A CA 1
ATOM 735 C C . LEU A 1 86 ? 50.428 16.825 -39.892 1.00 87.25 86 LEU A C 1
ATOM 737 O O . LEU A 1 86 ? 51.065 16.656 -40.937 1.00 87.25 86 LEU A O 1
ATOM 741 N N . GLN A 1 87 ? 50.996 16.639 -38.700 1.00 86.06 87 GLN A N 1
ATOM 742 C CA . GLN A 1 87 ? 52.370 16.158 -38.552 1.00 86.06 87 GLN A CA 1
ATOM 743 C C . GLN A 1 87 ? 52.538 14.714 -39.044 1.00 86.06 87 GLN A C 1
ATOM 745 O O . GLN A 1 87 ? 53.520 14.430 -39.742 1.00 86.06 87 GLN A O 1
ATOM 750 N N . LYS A 1 88 ? 51.581 13.818 -38.767 1.00 91.81 88 LYS A N 1
ATOM 751 C CA . LYS A 1 88 ? 51.568 12.445 -39.306 1.00 91.81 88 LYS A CA 1
ATOM 752 C C . LYS A 1 88 ? 51.504 12.451 -40.833 1.00 91.81 88 LYS A C 1
ATOM 754 O O . LYS A 1 88 ? 52.260 11.719 -41.472 1.00 91.81 88 LYS A O 1
ATOM 759 N N . TRP A 1 89 ? 50.671 13.304 -41.429 1.00 86.88 89 TRP A N 1
ATOM 760 C CA . TRP A 1 89 ? 50.584 13.463 -42.885 1.00 86.88 89 TRP A CA 1
ATOM 761 C C . TRP A 1 89 ? 51.882 13.995 -43.491 1.00 86.88 89 TRP A C 1
ATOM 763 O O . TRP A 1 89 ? 52.376 13.428 -44.466 1.00 86.88 89 TRP A O 1
ATOM 773 N N . ARG A 1 90 ? 52.494 15.020 -42.882 1.00 90.38 90 ARG A N 1
ATOM 774 C CA . ARG A 1 90 ? 53.811 15.534 -43.300 1.00 90.38 90 ARG A CA 1
ATOM 775 C C . ARG A 1 90 ? 54.896 14.461 -43.221 1.00 90.38 90 ARG A C 1
ATOM 777 O O . ARG A 1 90 ? 55.761 14.419 -44.090 1.00 90.38 90 ARG A O 1
ATOM 784 N N . LYS A 1 91 ? 54.860 13.597 -42.201 1.00 91.25 91 LYS A N 1
ATOM 785 C CA . LYS A 1 91 ? 55.797 12.475 -42.062 1.00 91.25 91 LYS A CA 1
ATOM 786 C C . LYS A 1 91 ? 55.597 11.433 -43.166 1.00 91.25 91 LYS A C 1
ATOM 788 O O . LYS A 1 91 ? 56.550 11.158 -43.879 1.00 91.25 91 LYS A O 1
ATOM 793 N N . LYS A 1 92 ? 54.361 10.973 -43.395 1.00 90.62 92 LYS A N 1
ATOM 794 C CA . LYS A 1 92 ? 54.029 10.037 -44.489 1.00 90.62 92 LYS A CA 1
ATOM 795 C C . LYS A 1 92 ? 54.471 10.553 -45.861 1.00 90.62 92 LYS A C 1
ATOM 797 O O . LYS A 1 92 ? 54.943 9.782 -46.687 1.00 90.62 92 LYS A O 1
ATOM 802 N N . LEU A 1 93 ? 54.325 11.856 -46.105 1.00 85.12 93 LEU A N 1
ATOM 803 C CA . LEU A 1 93 ? 54.782 12.498 -47.339 1.00 85.12 93 LEU A CA 1
ATOM 804 C C . LEU A 1 93 ? 56.306 12.430 -47.505 1.00 85.12 93 LEU A C 1
ATOM 806 O O . LEU A 1 93 ? 56.774 12.131 -48.599 1.00 85.12 93 LEU A O 1
ATOM 810 N N . ARG A 1 94 ? 57.069 12.671 -46.430 1.00 89.94 94 ARG A N 1
ATOM 811 C CA . ARG A 1 94 ? 58.534 12.531 -46.445 1.00 89.94 94 ARG A CA 1
ATOM 812 C C . ARG A 1 94 ? 58.970 11.085 -46.668 1.00 89.94 94 ARG A C 1
ATOM 814 O O . ARG A 1 94 ? 59.878 10.854 -47.457 1.00 89.94 94 ARG A O 1
ATOM 821 N N . ASP A 1 95 ? 58.304 10.133 -46.021 1.00 87.44 95 ASP A N 1
ATOM 822 C CA . ASP A 1 95 ? 58.623 8.708 -46.156 1.00 87.44 95 ASP A CA 1
ATOM 823 C C . ASP A 1 95 ? 58.402 8.238 -47.607 1.00 87.44 95 ASP A C 1
ATOM 825 O O . ASP A 1 95 ? 59.273 7.608 -48.200 1.00 87.44 95 ASP A O 1
ATOM 829 N N . ARG A 1 96 ? 57.303 8.668 -48.241 1.00 85.00 96 ARG A N 1
ATOM 830 C CA . ARG A 1 96 ? 57.013 8.360 -49.652 1.00 85.00 96 ARG A CA 1
ATOM 831 C C . ARG A 1 96 ? 58.031 8.965 -50.624 1.00 85.00 96 ARG A C 1
ATOM 833 O O . ARG A 1 96 ? 58.380 8.346 -51.621 1.00 85.00 96 ARG A O 1
ATOM 840 N N . GLN A 1 97 ? 58.522 10.173 -50.334 1.00 82.25 97 GLN A N 1
ATOM 841 C CA . GLN A 1 97 ? 59.587 10.799 -51.126 1.00 82.25 97 GLN A CA 1
ATOM 842 C C . GLN A 1 97 ? 60.911 10.032 -51.015 1.00 82.25 97 GLN A C 1
ATOM 844 O O . GLN A 1 97 ? 61.627 9.916 -52.007 1.00 82.25 97 GLN A O 1
ATOM 849 N N . LEU A 1 98 ? 61.231 9.494 -49.834 1.00 84.62 98 LEU A N 1
ATOM 850 C CA . LEU A 1 98 ? 62.404 8.637 -49.641 1.00 84.62 98 LEU A CA 1
ATOM 851 C C . LEU A 1 98 ? 62.275 7.318 -50.415 1.00 84.62 98 LEU A C 1
ATOM 853 O O . LEU A 1 98 ? 63.225 6.929 -51.094 1.00 84.62 98 LEU A O 1
ATOM 857 N N . GLU A 1 99 ? 61.104 6.676 -50.381 1.00 83.38 99 GLU A N 1
ATOM 858 C CA . GLU A 1 99 ? 60.823 5.454 -51.153 1.00 83.38 99 GLU A CA 1
ATOM 859 C C . GLU A 1 99 ? 60.979 5.677 -52.668 1.00 83.38 99 GLU A C 1
ATOM 861 O O . GLU A 1 99 ? 61.613 4.873 -53.355 1.00 83.38 99 GLU A O 1
ATOM 866 N N . ASP A 1 100 ? 60.465 6.794 -53.196 1.00 79.38 100 ASP A N 1
ATOM 867 C CA . ASP A 1 100 ? 60.596 7.150 -54.615 1.00 79.38 100 ASP A CA 1
ATOM 868 C C . ASP A 1 100 ? 62.064 7.389 -55.026 1.00 79.38 100 ASP A C 1
ATOM 870 O O . ASP A 1 100 ? 62.490 6.989 -56.118 1.00 79.38 100 ASP A O 1
ATOM 874 N N . GLU A 1 101 ? 62.863 8.021 -54.161 1.00 81.62 101 GLU A N 1
ATOM 875 C CA . GLU A 1 101 ? 64.302 8.226 -54.379 1.00 81.62 101 GLU A CA 1
ATOM 876 C C . GLU A 1 101 ? 65.090 6.903 -54.342 1.00 81.62 101 GLU A C 1
ATOM 878 O O . GLU A 1 101 ? 65.974 6.671 -55.180 1.00 81.62 101 GLU A O 1
ATOM 883 N N . GLU A 1 102 ? 64.756 5.992 -53.426 1.00 79.69 102 GLU A N 1
ATOM 884 C CA . GLU A 1 102 ? 65.339 4.646 -53.376 1.00 79.69 102 GLU A CA 1
ATOM 885 C C . GLU A 1 102 ? 64.968 3.813 -54.611 1.00 79.69 102 GLU A C 1
ATOM 887 O O . GLU A 1 102 ? 65.835 3.165 -55.213 1.00 79.69 102 GLU A O 1
ATOM 892 N N . PHE A 1 103 ? 63.714 3.894 -55.060 1.00 73.62 103 PHE A N 1
ATOM 893 C CA . PHE A 1 103 ? 63.235 3.215 -56.262 1.00 73.62 103 PHE A CA 1
ATOM 894 C C . PHE A 1 103 ? 63.964 3.697 -57.526 1.00 73.62 103 PHE A C 1
ATOM 896 O O . PHE A 1 103 ? 64.408 2.884 -58.349 1.00 73.62 103 PHE A O 1
ATOM 903 N N . LYS A 1 104 ? 64.179 5.013 -57.665 1.00 71.56 104 LYS A N 1
ATOM 904 C CA . LYS A 1 104 ? 64.966 5.590 -58.771 1.00 71.56 104 LYS A CA 1
ATOM 905 C C . LYS A 1 104 ? 66.431 5.150 -58.739 1.00 71.56 104 LYS A C 1
ATOM 907 O O . LYS A 1 104 ? 66.984 4.800 -59.787 1.00 71.56 104 LYS A O 1
ATOM 912 N N . LYS A 1 105 ? 67.061 5.093 -57.559 1.00 70.38 105 LYS A N 1
ATOM 913 C CA . LYS A 1 105 ? 68.431 4.559 -57.406 1.00 70.38 105 LYS A CA 1
ATOM 914 C C . LYS A 1 105 ? 68.529 3.072 -57.766 1.00 70.38 105 LYS A C 1
ATOM 916 O O . LYS A 1 105 ? 69.566 2.646 -58.279 1.00 70.38 105 LYS A O 1
ATOM 921 N N . GLY A 1 106 ? 67.471 2.292 -57.541 1.00 64.31 106 GLY A N 1
ATOM 922 C CA . GLY A 1 106 ? 67.400 0.870 -57.895 1.00 64.31 106 GLY A CA 1
ATOM 923 C C . GLY A 1 106 ? 67.387 0.598 -59.405 1.00 64.31 106 GLY A C 1
ATOM 924 O O . GLY A 1 106 ? 68.036 -0.345 -59.864 1.00 64.31 106 GLY A O 1
ATOM 925 N N . GLN A 1 107 ? 66.717 1.437 -60.202 1.00 56.34 107 GLN A N 1
ATOM 926 C CA . GLN A 1 107 ? 66.647 1.246 -61.660 1.00 56.34 107 GLN A CA 1
ATOM 927 C C . GLN A 1 107 ? 67.942 1.613 -62.401 1.00 56.34 107 GLN A C 1
ATOM 929 O O . GLN A 1 107 ? 68.271 0.982 -63.404 1.00 56.34 107 GLN A O 1
ATOM 934 N N . MET A 1 108 ? 68.737 2.552 -61.880 1.00 52.53 108 MET A N 1
ATOM 935 C CA . MET A 1 108 ? 70.001 2.983 -62.503 1.00 52.53 108 MET A CA 1
ATOM 936 C C . MET A 1 108 ? 71.146 1.945 -62.415 1.00 52.53 108 MET A C 1
ATOM 938 O O . MET A 1 108 ? 72.215 2.163 -62.982 1.00 52.53 108 MET A O 1
ATOM 942 N N . LYS A 1 109 ? 70.965 0.805 -61.722 1.00 54.88 109 LYS A N 1
ATOM 943 C CA . LYS A 1 109 ? 72.022 -0.210 -61.507 1.00 54.88 109 LYS A CA 1
ATOM 944 C C . LYS A 1 109 ? 72.021 -1.402 -62.478 1.00 54.88 109 LYS A C 1
ATOM 946 O O . LYS A 1 109 ? 72.882 -2.272 -62.347 1.00 54.88 109 LYS A O 1
ATOM 951 N N . LYS A 1 110 ? 71.127 -1.469 -63.470 1.00 49.97 110 LYS A N 1
ATOM 952 C CA . LYS A 1 110 ? 71.139 -2.554 -64.475 1.00 49.97 110 LYS A CA 1
ATOM 953 C C . LYS A 1 110 ? 71.853 -2.104 -65.756 1.00 49.97 110 LYS A C 1
ATOM 955 O O . LYS A 1 110 ? 71.271 -1.416 -66.586 1.00 49.97 110 LYS A O 1
ATOM 960 N N . LYS A 1 111 ? 73.130 -2.482 -65.906 1.00 42.28 111 LYS A N 1
ATOM 961 C CA . LYS A 1 111 ? 73.904 -2.301 -67.152 1.00 42.28 111 LYS A CA 1
ATOM 962 C C . LYS A 1 111 ? 73.523 -3.361 -68.209 1.00 42.28 111 LYS A C 1
ATOM 964 O O . LYS A 1 111 ? 73.139 -4.464 -67.816 1.00 42.28 111 LYS A O 1
ATOM 969 N N . PRO A 1 112 ? 73.668 -3.082 -69.522 1.00 47.88 112 PRO A N 1
ATOM 970 C CA . PRO A 1 112 ? 73.427 -4.066 -70.577 1.00 47.88 112 PRO A CA 1
ATOM 971 C C . PRO A 1 112 ? 74.516 -5.150 -70.603 1.00 47.88 112 PRO A C 1
ATOM 973 O O . PRO A 1 112 ? 75.698 -4.863 -70.418 1.00 47.88 112 PRO A O 1
ATOM 976 N N . VAL A 1 113 ? 74.101 -6.391 -70.858 1.00 41.62 113 VAL A N 1
ATOM 977 C CA . VAL A 1 113 ? 74.952 -7.586 -70.981 1.00 41.62 113 VAL A CA 1
ATOM 978 C C . VAL A 1 113 ? 75.721 -7.561 -72.317 1.00 41.62 113 VAL A C 1
ATOM 980 O O . VAL A 1 113 ? 75.077 -7.407 -73.356 1.00 41.62 113 VAL A O 1
ATOM 983 N N . PRO A 1 114 ? 77.058 -7.740 -72.347 1.00 41.78 114 PRO A N 1
ATOM 984 C CA . PRO A 1 114 ? 77.810 -7.889 -73.589 1.00 41.78 114 PRO A CA 1
ATOM 985 C C . PRO A 1 114 ? 77.887 -9.361 -74.026 1.00 41.78 114 PRO A C 1
ATOM 987 O O . PRO A 1 114 ? 78.219 -10.243 -73.236 1.00 41.78 114 PRO A O 1
ATOM 990 N N . LEU A 1 115 ? 77.602 -9.620 -75.305 1.00 41.12 115 LEU A N 1
ATOM 991 C CA . LEU A 1 115 ? 77.784 -10.922 -75.953 1.00 41.12 115 LEU A CA 1
ATOM 992 C C . LEU A 1 115 ? 79.266 -11.135 -76.303 1.00 41.12 115 LEU A C 1
ATOM 994 O O . LEU A 1 115 ? 79.846 -10.394 -77.097 1.00 41.12 115 LEU A O 1
ATOM 998 N N . SER A 1 116 ? 79.864 -12.161 -75.703 1.00 37.28 116 SER A N 1
ATOM 999 C CA . SER A 1 116 ? 81.245 -12.604 -75.908 1.00 37.28 116 SER A CA 1
ATOM 1000 C C . SER A 1 116 ? 81.461 -13.225 -77.295 1.00 37.28 116 SER A C 1
ATOM 1002 O O . SER A 1 116 ? 80.667 -14.050 -77.743 1.00 37.28 116 SER A O 1
ATOM 1004 N N . ARG A 1 117 ? 82.585 -12.897 -77.944 1.00 38.47 117 ARG A N 1
ATOM 1005 C CA . ARG A 1 117 ? 83.096 -13.554 -79.161 1.00 38.47 117 ARG A CA 1
ATOM 1006 C C . ARG A 1 117 ? 84.393 -14.306 -78.802 1.00 38.47 117 ARG A C 1
ATOM 1008 O O . ARG A 1 117 ? 85.236 -13.687 -78.152 1.00 38.47 117 ARG A O 1
ATOM 1015 N N . PRO A 1 118 ? 84.592 -15.586 -79.173 1.00 39.75 118 PRO A N 1
ATOM 1016 C CA . PRO A 1 118 ? 85.810 -16.309 -78.805 1.00 39.75 118 PRO A CA 1
ATOM 1017 C C . PRO A 1 118 ? 86.979 -16.026 -79.758 1.00 39.75 118 PRO A C 1
ATOM 1019 O O . PRO A 1 118 ? 86.823 -16.028 -80.978 1.00 39.75 118 PRO A O 1
ATOM 1022 N N . ASN A 1 119 ? 88.154 -15.835 -79.156 1.00 35.03 119 ASN A N 1
ATOM 1023 C CA . ASN A 1 119 ? 89.481 -15.897 -79.765 1.00 35.03 119 ASN A CA 1
ATOM 1024 C C . ASN A 1 119 ? 89.848 -17.334 -80.166 1.00 35.03 119 ASN A C 1
ATOM 1026 O O . ASN A 1 119 ? 89.534 -18.255 -79.418 1.00 35.03 119 ASN A O 1
ATOM 1030 N N . SER A 1 120 ? 90.676 -17.493 -81.203 1.00 36.88 120 SER A N 1
ATOM 1031 C CA . SER A 1 120 ? 91.854 -18.375 -81.126 1.00 36.88 120 SER A CA 1
ATOM 1032 C C . SER A 1 120 ? 92.780 -18.179 -82.329 1.00 36.88 120 SER A C 1
ATOM 1034 O O . SER A 1 120 ? 92.442 -18.520 -83.461 1.00 36.88 120 SER A O 1
ATOM 1036 N N . ALA A 1 121 ? 93.967 -17.652 -82.044 1.00 33.50 121 ALA A N 1
ATOM 1037 C CA . ALA A 1 121 ? 95.165 -17.810 -82.849 1.00 33.50 121 ALA A CA 1
ATOM 1038 C C . ALA A 1 121 ? 95.821 -19.167 -82.535 1.00 33.50 121 ALA A C 1
ATOM 1040 O O . ALA A 1 121 ? 95.745 -19.623 -81.395 1.00 33.50 121 ALA A O 1
ATOM 1041 N N . GLY A 1 122 ? 96.538 -19.748 -83.502 1.00 33.59 122 GLY A N 1
ATOM 1042 C CA . GLY A 1 122 ? 97.665 -20.637 -83.201 1.00 33.59 122 GLY A CA 1
ATOM 1043 C C . GLY A 1 122 ? 97.682 -22.006 -83.884 1.00 33.59 122 GLY A C 1
ATOM 1044 O O . GLY A 1 122 ? 97.006 -22.927 -83.454 1.00 33.59 122 GLY A O 1
ATOM 1045 N N . GLN A 1 123 ? 98.610 -22.123 -84.841 1.00 35.91 123 GLN A N 1
ATOM 1046 C CA . GLN A 1 123 ? 99.429 -23.303 -85.158 1.00 35.91 123 GLN A CA 1
ATOM 1047 C C . GLN A 1 123 ? 98.744 -24.562 -85.733 1.00 35.91 123 GLN A C 1
ATOM 1049 O O . GLN A 1 123 ? 98.082 -25.317 -85.032 1.00 35.91 123 GLN A O 1
ATOM 1054 N N . LYS A 1 124 ? 99.109 -24.931 -86.967 1.00 38.62 124 LYS A N 1
ATOM 1055 C CA . LYS A 1 124 ? 100.201 -25.884 -87.270 1.00 38.62 124 LYS A CA 1
ATOM 1056 C C . LYS A 1 124 ? 100.336 -26.045 -88.792 1.00 38.62 124 LYS A C 1
ATOM 1058 O O . LYS A 1 124 ? 99.362 -26.003 -89.533 1.00 38.62 124 LYS A O 1
ATOM 1063 N N . THR A 1 125 ? 101.584 -26.168 -89.218 1.00 43.47 125 THR A N 1
ATOM 1064 C CA . THR A 1 125 ? 102.096 -26.416 -90.573 1.00 43.47 125 THR A CA 1
ATOM 1065 C C . THR A 1 125 ? 101.309 -27.485 -91.353 1.00 43.47 125 THR A C 1
ATOM 1067 O O . THR A 1 125 ? 101.168 -28.601 -90.849 1.00 43.47 125 THR A O 1
ATOM 1070 N N . PRO A 1 126 ? 100.827 -27.188 -92.576 1.00 45.88 126 PRO A N 1
ATOM 1071 C CA . PRO A 1 126 ? 100.154 -28.162 -93.433 1.00 45.88 126 PRO A CA 1
ATOM 1072 C C . PRO A 1 126 ? 101.122 -29.177 -94.058 1.00 45.88 126 PRO A C 1
ATOM 1074 O O . PRO A 1 126 ? 102.144 -28.803 -94.626 1.00 45.88 126 PRO A O 1
ATOM 1077 N N . CYS A 1 127 ? 100.743 -30.456 -94.004 1.00 51.38 127 CYS A N 1
ATOM 1078 C CA . CYS A 1 127 ? 101.179 -31.488 -94.946 1.00 51.38 127 CYS A CA 1
ATOM 1079 C C . CYS A 1 127 ? 100.926 -30.977 -96.380 1.00 51.38 127 CYS A C 1
ATOM 1081 O O . CYS A 1 127 ? 99.851 -30.422 -96.619 1.00 51.38 127 CYS A O 1
ATOM 1083 N N . GLU A 1 128 ? 101.872 -31.113 -97.316 1.00 57.38 128 GLU A N 1
ATOM 1084 C CA . GLU A 1 128 ? 101.770 -30.559 -98.685 1.00 57.38 128 GLU A CA 1
ATOM 1085 C C . GLU A 1 128 ? 100.478 -30.976 -99.418 1.00 57.38 128 GLU A C 1
ATOM 1087 O O . GLU A 1 128 ? 99.921 -30.202 -100.197 1.00 57.38 128 GLU A O 1
ATOM 1092 N N . GLU A 1 129 ? 99.907 -32.133 -99.076 1.00 57.88 129 GLU A N 1
ATOM 1093 C CA . GLU A 1 129 ? 98.604 -32.585 -99.582 1.00 57.88 129 GLU A CA 1
ATOM 1094 C C . GLU A 1 129 ? 97.418 -31.821 -98.968 1.00 57.88 129 GLU A C 1
ATOM 1096 O O . GLU A 1 129 ? 96.466 -31.472 -99.664 1.00 57.88 129 GLU A O 1
ATOM 1101 N N . MET A 1 130 ? 97.496 -31.466 -97.683 1.00 57.16 130 MET A N 1
ATOM 1102 C CA . MET A 1 130 ? 96.490 -30.652 -96.995 1.00 57.16 130 MET A CA 1
ATOM 1103 C C . MET A 1 130 ? 96.589 -29.170 -97.384 1.00 57.16 130 MET A C 1
ATOM 1105 O O . MET A 1 130 ? 95.573 -28.482 -97.385 1.00 57.16 130 MET A O 1
ATOM 1109 N N . ALA A 1 131 ? 97.773 -28.679 -97.770 1.00 61.25 131 ALA A N 1
ATOM 1110 C CA . ALA A 1 131 ? 97.940 -27.351 -98.368 1.00 61.25 131 ALA A CA 1
ATOM 1111 C C . ALA A 1 131 ? 97.247 -27.259 -99.736 1.00 61.25 131 ALA A C 1
ATOM 1113 O O . ALA A 1 131 ? 96.551 -26.282 -100.007 1.00 61.25 131 ALA A O 1
ATOM 1114 N N . MET A 1 132 ? 97.381 -28.293 -100.571 1.00 69.50 132 MET A N 1
ATOM 1115 C CA . MET A 1 132 ? 96.691 -28.386 -101.862 1.00 69.50 132 MET A CA 1
ATOM 1116 C C . MET A 1 132 ? 95.173 -28.550 -101.688 1.00 69.50 132 MET A C 1
ATOM 1118 O O . MET A 1 132 ? 94.407 -27.916 -102.408 1.00 69.50 132 MET A O 1
ATOM 1122 N N . GLU A 1 133 ? 94.721 -29.320 -100.695 1.00 71.31 133 GLU A N 1
ATOM 1123 C CA . GLU A 1 133 ? 93.296 -29.496 -100.380 1.00 71.31 133 GLU A CA 1
ATOM 1124 C C . GLU A 1 133 ? 92.664 -28.234 -99.763 1.00 71.31 133 GLU A C 1
ATOM 1126 O O . GLU A 1 133 ? 91.536 -27.867 -100.093 1.00 71.31 133 GLU A O 1
ATOM 1131 N N . LEU A 1 134 ? 93.395 -27.517 -98.902 1.00 74.06 134 LEU A N 1
ATOM 1132 C CA . LEU A 1 134 ? 92.979 -26.212 -98.385 1.00 74.06 134 LEU A CA 1
ATOM 1133 C C . LEU A 1 134 ? 92.971 -25.158 -99.485 1.00 74.06 134 LEU A C 1
ATOM 1135 O O . LEU A 1 134 ? 92.077 -24.323 -99.474 1.00 74.06 134 LEU A O 1
ATOM 1139 N N . LYS A 1 135 ? 93.896 -25.219 -100.450 1.00 75.38 135 LYS A N 1
ATOM 1140 C CA . LYS A 1 135 ? 93.871 -24.353 -101.630 1.00 75.38 135 LYS A CA 1
ATOM 1141 C C . LYS A 1 135 ? 92.666 -24.668 -102.515 1.00 75.38 135 LYS A C 1
ATOM 1143 O O . LYS A 1 135 ? 91.937 -23.749 -102.837 1.00 75.38 135 LYS A O 1
ATOM 1148 N N . ARG A 1 136 ? 92.337 -25.943 -102.764 1.00 77.44 136 ARG A N 1
ATOM 1149 C CA . ARG A 1 136 ? 91.090 -26.331 -103.459 1.00 77.44 136 ARG A CA 1
ATOM 1150 C C . ARG A 1 136 ? 89.829 -25.890 -102.721 1.00 77.44 136 ARG A C 1
ATOM 1152 O O . ARG A 1 136 ? 88.888 -25.442 -103.360 1.00 77.44 136 ARG A O 1
ATOM 1159 N N . LYS A 1 137 ? 89.783 -26.004 -101.389 1.00 79.94 137 LYS A N 1
ATOM 1160 C CA . LYS A 1 137 ? 88.646 -25.521 -100.586 1.00 79.94 137 LYS A CA 1
ATOM 1161 C C . LYS A 1 137 ? 88.578 -24.002 -100.544 1.00 79.94 137 LYS A C 1
ATOM 1163 O O . LYS A 1 137 ? 87.483 -23.460 -100.589 1.00 79.94 137 LYS A O 1
ATOM 1168 N N . HIS A 1 138 ? 89.718 -23.324 -100.461 1.00 78.50 138 HIS A N 1
ATOM 1169 C CA . HIS A 1 138 ? 89.792 -21.873 -100.531 1.00 78.50 138 HIS A CA 1
ATOM 1170 C C . HIS A 1 138 ? 89.333 -21.407 -101.908 1.00 78.50 138 HIS A C 1
ATOM 1172 O O . HIS A 1 138 ? 88.468 -20.546 -101.972 1.00 78.50 138 HIS A O 1
ATOM 1178 N N . ASP A 1 139 ? 89.822 -22.009 -102.988 1.00 79.62 139 ASP A N 1
ATOM 1179 C CA . ASP A 1 139 ? 89.424 -21.710 -104.361 1.00 79.62 139 ASP A CA 1
ATOM 1180 C C . ASP A 1 139 ? 87.936 -22.028 -104.566 1.00 79.62 139 ASP A C 1
ATOM 1182 O O . ASP A 1 139 ? 87.217 -21.166 -105.036 1.00 79.62 139 ASP A O 1
ATOM 1186 N N . ALA A 1 140 ? 87.406 -23.149 -104.059 1.00 81.62 140 ALA A N 1
ATOM 1187 C CA . ALA A 1 140 ? 85.971 -23.464 -104.117 1.00 81.62 140 ALA A CA 1
ATOM 1188 C C . ALA A 1 140 ? 85.090 -22.515 -103.279 1.00 81.62 140 ALA A C 1
ATOM 1190 O O . ALA A 1 140 ? 83.964 -22.204 -103.664 1.00 81.62 140 ALA A O 1
ATOM 1191 N N . VAL A 1 141 ? 85.567 -22.048 -102.120 1.00 82.31 141 VAL A N 1
ATOM 1192 C CA . VAL A 1 141 ? 84.889 -21.007 -101.326 1.00 82.31 141 VAL A CA 1
ATOM 1193 C C . VAL A 1 141 ? 84.963 -19.668 -102.047 1.00 82.31 141 VAL A C 1
ATOM 1195 O O . VAL A 1 141 ? 83.976 -18.941 -102.050 1.00 82.31 141 VAL A O 1
ATOM 1198 N N . THR A 1 142 ? 86.089 -19.366 -102.691 1.00 79.69 142 THR A N 1
ATOM 1199 C CA . THR A 1 142 ? 86.286 -18.138 -103.466 1.00 79.69 142 THR A CA 1
ATOM 1200 C C . THR A 1 142 ? 85.405 -18.161 -104.708 1.00 79.69 142 THR A C 1
ATOM 1202 O O . THR A 1 142 ? 84.727 -17.178 -104.960 1.00 79.69 142 THR A O 1
ATOM 1205 N N . ASP A 1 143 ? 85.304 -19.290 -105.405 1.00 81.31 143 ASP A N 1
ATOM 1206 C CA . ASP A 1 143 ? 84.412 -19.517 -106.541 1.00 81.31 143 ASP A CA 1
ATOM 1207 C C . ASP A 1 143 ? 82.952 -19.426 -106.107 1.00 81.31 143 ASP A C 1
ATOM 1209 O O . ASP A 1 143 ? 82.180 -18.710 -106.732 1.00 81.31 143 ASP A O 1
ATOM 1213 N N . ARG A 1 144 ? 82.567 -20.038 -104.979 1.00 83.62 144 ARG A N 1
ATOM 1214 C CA . ARG A 1 144 ? 81.208 -19.914 -104.426 1.00 83.62 144 ARG A CA 1
ATOM 1215 C C . ARG A 1 144 ? 80.897 -18.495 -103.959 1.00 83.62 144 ARG A C 1
ATOM 1217 O O . ARG A 1 144 ? 79.757 -18.048 -104.057 1.00 83.62 144 ARG A O 1
ATOM 1224 N N . GLU A 1 145 ? 81.879 -17.772 -103.434 1.00 82.44 145 GLU A N 1
ATOM 1225 C CA . GLU A 1 145 ? 81.734 -16.370 -103.052 1.00 82.44 145 GLU A CA 1
ATOM 1226 C C . GLU A 1 145 ? 81.671 -15.466 -104.288 1.00 82.44 145 GLU A C 1
ATOM 1228 O O . GLU A 1 145 ? 80.877 -14.529 -104.308 1.00 82.44 145 GLU A O 1
ATOM 1233 N N . ILE A 1 146 ? 82.426 -15.771 -105.345 1.00 81.88 146 ILE A N 1
ATOM 1234 C CA . ILE A 1 146 ? 82.329 -15.127 -106.656 1.00 81.88 146 ILE A CA 1
ATOM 1235 C C . ILE A 1 146 ? 80.959 -15.421 -107.266 1.00 81.88 146 ILE A C 1
ATOM 1237 O O . ILE A 1 146 ? 80.314 -14.483 -107.712 1.00 81.88 146 ILE A O 1
ATOM 1241 N N . GLU A 1 147 ? 80.452 -16.652 -107.214 1.00 82.75 147 GLU A N 1
ATOM 1242 C CA . GLU A 1 147 ? 79.107 -17.031 -107.659 1.00 82.75 147 GLU A CA 1
ATOM 1243 C C . GLU A 1 147 ? 78.018 -16.338 -106.840 1.00 82.75 147 GLU A C 1
ATOM 1245 O O . GLU A 1 147 ? 77.071 -15.812 -107.415 1.00 82.75 147 GLU A O 1
ATOM 1250 N N . LEU A 1 148 ? 78.141 -16.265 -105.511 1.00 83.62 148 LEU A N 1
ATOM 1251 C CA . LEU A 1 148 ? 77.208 -15.529 -104.653 1.00 83.62 148 LEU A CA 1
ATOM 1252 C C . LEU A 1 148 ? 77.258 -14.031 -104.946 1.00 83.62 148 LEU A C 1
ATOM 1254 O O . LEU A 1 148 ? 76.208 -13.398 -105.047 1.00 83.62 148 LEU A O 1
ATOM 1258 N N . ARG A 1 149 ? 78.451 -13.459 -105.133 1.00 79.38 149 ARG A N 1
ATOM 1259 C CA . ARG A 1 149 ? 78.628 -12.060 -105.538 1.00 79.38 149 ARG A CA 1
ATOM 1260 C C . ARG A 1 149 ? 78.075 -11.829 -106.935 1.00 79.38 149 ARG A C 1
ATOM 1262 O O . ARG A 1 149 ? 77.432 -10.809 -107.135 1.00 79.38 149 ARG A O 1
ATOM 1269 N N . LEU A 1 150 ? 78.243 -12.759 -107.872 1.00 78.06 150 LEU A N 1
ATOM 1270 C CA . LEU A 1 150 ? 77.665 -12.716 -109.215 1.00 78.06 150 LEU A CA 1
ATOM 1271 C C . LEU A 1 150 ? 76.151 -12.906 -109.185 1.00 78.06 150 LEU A C 1
ATOM 1273 O O . LEU A 1 150 ? 75.471 -12.254 -109.958 1.00 78.06 150 LEU A O 1
ATOM 1277 N N . HIS A 1 151 ? 75.598 -13.711 -108.283 1.00 76.12 151 HIS A N 1
ATOM 1278 C CA . HIS A 1 151 ? 74.160 -13.908 -108.105 1.00 76.12 151 HIS A CA 1
ATOM 1279 C C . HIS A 1 151 ? 73.512 -12.692 -107.429 1.00 76.12 151 HIS A C 1
ATOM 1281 O O . HIS A 1 151 ? 72.457 -12.237 -107.860 1.00 76.12 151 HIS A O 1
ATOM 1287 N N . VAL A 1 152 ? 74.164 -12.092 -106.430 1.00 74.00 152 VAL A N 1
ATOM 1288 C CA . VAL A 1 152 ? 73.759 -10.809 -105.833 1.00 74.00 152 VAL A CA 1
ATOM 1289 C C . VAL A 1 152 ? 73.897 -9.678 -106.855 1.00 74.00 152 VAL A C 1
ATOM 1291 O O . VAL A 1 152 ? 72.996 -8.848 -106.966 1.00 74.00 152 VAL A O 1
ATOM 1294 N N . ARG A 1 153 ? 74.972 -9.667 -107.656 1.00 71.81 153 ARG A N 1
ATOM 1295 C CA . ARG A 1 153 ? 75.194 -8.712 -108.753 1.00 71.81 153 ARG A CA 1
ATOM 1296 C C . ARG A 1 153 ? 74.189 -8.913 -109.887 1.00 71.81 153 ARG A C 1
ATOM 1298 O O . ARG A 1 153 ? 73.636 -7.942 -110.363 1.00 71.81 153 ARG A O 1
ATOM 1305 N N . SER A 1 154 ? 73.854 -10.149 -110.244 1.00 68.44 154 SER A N 1
ATOM 1306 C CA . SER A 1 154 ? 72.830 -10.510 -111.234 1.00 68.44 154 SER A CA 1
ATOM 1307 C C . SER A 1 154 ? 71.439 -10.084 -110.764 1.00 68.44 154 SER A C 1
ATOM 1309 O O . SER A 1 154 ? 70.724 -9.414 -111.504 1.00 68.44 154 SER A O 1
ATOM 1311 N N . LYS A 1 155 ? 71.104 -10.331 -109.491 1.00 66.31 155 LYS A N 1
ATOM 1312 C CA . LYS A 1 155 ? 69.874 -9.831 -108.855 1.00 66.31 155 LYS A CA 1
ATOM 1313 C C . LYS A 1 155 ? 69.831 -8.307 -108.701 1.00 66.31 155 LYS A C 1
ATOM 1315 O O . LYS A 1 155 ? 68.752 -7.775 -108.464 1.00 66.31 155 LYS A O 1
ATOM 1320 N N . SER A 1 156 ? 70.961 -7.606 -108.838 1.00 59.97 156 SER A N 1
ATOM 1321 C CA . SER A 1 156 ? 71.060 -6.137 -108.764 1.00 59.97 156 SER A CA 1
ATOM 1322 C C . SER A 1 156 ? 71.417 -5.450 -110.094 1.00 59.97 156 SER A C 1
ATOM 1324 O O . SER A 1 156 ? 71.413 -4.221 -110.154 1.00 59.97 156 SER A O 1
ATOM 1326 N N . CYS A 1 157 ? 71.658 -6.211 -111.170 1.00 56.06 157 CYS A N 1
ATOM 1327 C CA . CYS A 1 157 ? 72.025 -5.711 -112.501 1.00 56.06 157 CYS A CA 1
ATOM 1328 C C . CYS A 1 157 ? 70.839 -5.137 -113.283 1.00 56.06 157 CYS A C 1
ATOM 1330 O O . CYS A 1 157 ? 71.061 -4.422 -114.258 1.00 56.06 157 CYS A O 1
ATOM 1332 N N . ASP A 1 158 ? 69.605 -5.379 -112.832 1.00 60.06 158 ASP A N 1
ATOM 1333 C CA . ASP A 1 158 ? 68.451 -4.574 -113.217 1.00 60.06 158 ASP A CA 1
ATOM 1334 C C . ASP A 1 158 ? 67.984 -3.737 -112.009 1.00 60.06 158 ASP A C 1
ATOM 1336 O O . ASP A 1 158 ? 67.239 -4.224 -111.144 1.00 60.06 158 ASP A O 1
ATOM 1340 N N . PRO A 1 159 ? 68.418 -2.464 -111.914 1.00 65.19 159 PRO A N 1
ATOM 1341 C CA . PRO A 1 159 ? 68.079 -1.576 -110.806 1.00 65.19 159 PRO A CA 1
ATOM 1342 C C . PRO A 1 159 ? 66.568 -1.421 -110.592 1.00 65.19 159 PRO A C 1
ATOM 1344 O O . PRO A 1 159 ? 66.145 -1.027 -109.502 1.00 65.19 159 PRO A O 1
ATOM 1347 N N . LYS A 1 160 ? 65.742 -1.706 -111.612 1.00 67.38 160 LYS A N 1
ATOM 1348 C CA . LYS A 1 160 ? 64.279 -1.617 -111.527 1.00 67.38 160 LYS A CA 1
ATOM 1349 C C . LYS A 1 160 ? 63.661 -2.850 -110.865 1.00 67.38 160 LYS A C 1
ATOM 1351 O O . LYS A 1 160 ? 62.824 -2.683 -109.978 1.00 67.38 160 LYS A O 1
ATOM 1356 N N . GLN A 1 161 ? 64.088 -4.064 -111.217 1.00 69.00 161 GLN A N 1
ATOM 1357 C CA . GLN A 1 161 ? 63.546 -5.292 -110.613 1.00 69.00 161 GLN A CA 1
ATOM 1358 C C . GLN A 1 161 ? 63.984 -5.476 -109.156 1.00 69.00 161 GLN A C 1
ATOM 1360 O O . GLN A 1 161 ? 63.159 -5.831 -108.312 1.00 69.00 161 GLN A O 1
ATOM 1365 N N . ALA A 1 162 ? 65.240 -5.158 -108.829 1.00 68.50 162 ALA A N 1
ATOM 1366 C CA . ALA A 1 162 ? 65.751 -5.240 -107.459 1.00 68.50 162 ALA A CA 1
ATOM 1367 C C . ALA A 1 162 ? 64.989 -4.301 -106.509 1.00 68.50 162 ALA A C 1
ATOM 1369 O O . ALA A 1 162 ? 64.550 -4.710 -105.433 1.00 68.50 162 ALA A O 1
ATOM 1370 N N . LYS A 1 163 ? 64.754 -3.052 -106.942 1.00 72.06 163 LYS A N 1
ATOM 1371 C CA . LYS A 1 163 ? 63.927 -2.093 -106.195 1.00 72.06 163 LYS A CA 1
ATOM 1372 C C . LYS A 1 163 ? 62.493 -2.595 -106.032 1.00 72.06 163 LYS A C 1
ATOM 1374 O O . LYS A 1 163 ? 61.961 -2.508 -104.934 1.00 72.06 163 LYS A O 1
ATOM 1379 N N . GLN A 1 164 ? 61.877 -3.155 -107.075 1.00 75.19 164 GLN A N 1
ATOM 1380 C CA . GLN A 1 164 ? 60.510 -3.685 -106.987 1.00 75.19 164 GLN A CA 1
ATOM 1381 C C . GLN A 1 164 ? 60.377 -4.892 -106.051 1.00 75.19 164 GLN A C 1
ATOM 1383 O O . GLN A 1 164 ? 59.346 -5.028 -105.396 1.00 75.19 164 GLN A O 1
ATOM 1388 N N . TYR A 1 165 ? 61.376 -5.774 -105.992 1.00 75.81 165 TYR A N 1
ATOM 1389 C CA . TYR A 1 165 ? 61.356 -6.927 -105.090 1.00 75.81 165 TYR A CA 1
ATOM 1390 C C . TYR A 1 165 ? 61.501 -6.491 -103.629 1.00 75.81 165 TYR A C 1
ATOM 1392 O O . TYR A 1 165 ? 60.682 -6.871 -102.798 1.00 75.81 165 TYR A O 1
ATOM 1400 N N . VAL A 1 166 ? 62.470 -5.615 -103.335 1.00 76.62 166 VAL A N 1
ATOM 1401 C CA . VAL A 1 166 ? 62.663 -5.050 -101.988 1.00 76.62 166 VAL A CA 1
ATOM 1402 C C . VAL A 1 166 ? 61.435 -4.252 -101.543 1.00 76.62 166 VAL A C 1
ATOM 1404 O O . VAL A 1 166 ? 61.028 -4.357 -100.390 1.00 76.62 166 VAL A O 1
ATOM 1407 N N . MET A 1 167 ? 60.804 -3.495 -102.448 1.00 76.31 167 MET A N 1
ATOM 1408 C CA . MET A 1 167 ? 59.553 -2.787 -102.151 1.00 76.31 167 MET A CA 1
ATOM 1409 C C . MET A 1 167 ? 58.410 -3.765 -101.847 1.00 76.31 167 MET A C 1
ATOM 1411 O O . MET A 1 167 ? 57.770 -3.604 -100.817 1.00 76.31 167 MET A O 1
ATOM 1415 N N . ARG A 1 168 ? 58.220 -4.829 -102.643 1.00 79.19 168 ARG A N 1
ATOM 1416 C CA . ARG A 1 168 ? 57.198 -5.865 -102.383 1.00 79.19 168 ARG A CA 1
ATOM 1417 C C . ARG A 1 168 ? 57.429 -6.641 -101.087 1.00 79.19 168 ARG A C 1
ATOM 1419 O O . ARG A 1 168 ? 56.478 -6.994 -100.400 1.00 79.19 168 ARG A O 1
ATOM 1426 N N . GLU A 1 169 ? 58.675 -6.946 -100.746 1.00 77.25 169 GLU A N 1
ATOM 1427 C CA . GLU A 1 169 ? 59.018 -7.643 -99.501 1.00 77.25 169 GLU A CA 1
ATOM 1428 C C . GLU A 1 169 ? 58.830 -6.727 -98.283 1.00 77.25 169 GLU A C 1
ATOM 1430 O O . GLU A 1 169 ? 58.296 -7.138 -97.248 1.00 77.25 169 GLU A O 1
ATOM 1435 N N . ARG A 1 170 ? 59.162 -5.441 -98.431 1.00 76.25 170 ARG A N 1
ATOM 1436 C CA . ARG A 1 170 ? 58.856 -4.410 -97.438 1.00 76.25 170 ARG A CA 1
ATOM 1437 C C . ARG A 1 170 ? 57.350 -4.199 -97.277 1.00 76.25 170 ARG A C 1
ATOM 1439 O O . ARG A 1 170 ? 56.899 -4.063 -96.147 1.00 76.25 170 ARG A O 1
ATOM 1446 N N . GLU A 1 171 ? 56.578 -4.212 -98.360 1.00 73.94 171 GLU A N 1
ATOM 1447 C CA . GLU A 1 171 ? 55.110 -4.139 -98.335 1.00 73.94 171 GLU A CA 1
ATOM 1448 C C . GLU A 1 171 ? 54.516 -5.351 -97.619 1.00 73.94 171 GLU A C 1
ATOM 1450 O O . GLU A 1 171 ? 53.832 -5.166 -96.621 1.00 73.94 171 GLU A O 1
ATOM 1455 N N . ARG A 1 172 ? 54.880 -6.582 -98.004 1.00 73.00 172 ARG A N 1
ATOM 1456 C CA . ARG A 1 172 ? 54.401 -7.811 -97.341 1.00 73.00 172 ARG A CA 1
ATOM 1457 C C . ARG A 1 172 ? 54.768 -7.886 -95.861 1.00 73.00 172 ARG A C 1
ATOM 1459 O O . ARG A 1 172 ? 53.952 -8.291 -95.040 1.00 73.00 172 ARG A O 1
ATOM 1466 N N . SER A 1 173 ? 55.995 -7.507 -95.501 1.00 69.06 173 SER A N 1
ATOM 1467 C CA . SER A 1 173 ? 56.412 -7.461 -94.092 1.00 69.06 173 SER A CA 1
ATOM 1468 C C . SER A 1 173 ? 55.695 -6.355 -93.315 1.00 69.06 173 SER A C 1
ATOM 1470 O O . SER A 1 173 ? 55.352 -6.556 -92.152 1.00 69.06 173 SER A O 1
ATOM 1472 N N . SER A 1 174 ? 55.411 -5.216 -93.952 1.00 73.06 174 SER A N 1
ATOM 1473 C CA . SER A 1 174 ? 54.634 -4.130 -93.348 1.00 73.06 174 SER A CA 1
ATOM 1474 C C . SER A 1 174 ? 53.171 -4.526 -93.167 1.00 73.06 174 SER A C 1
ATOM 1476 O O . SER A 1 174 ? 52.625 -4.269 -92.102 1.00 73.06 174 SER A O 1
ATOM 1478 N N . GLU A 1 175 ? 52.562 -5.193 -94.148 1.00 72.81 175 GLU A N 1
ATOM 1479 C CA . GLU A 1 175 ? 51.201 -5.740 -94.084 1.00 72.81 175 GLU A CA 1
ATOM 1480 C C . GLU A 1 175 ? 51.081 -6.808 -92.991 1.00 72.81 175 GLU A C 1
ATOM 1482 O O . GLU A 1 175 ? 50.230 -6.678 -92.116 1.00 72.81 175 GLU A O 1
ATOM 1487 N N . SER A 1 176 ? 51.993 -7.788 -92.936 1.00 71.56 176 SER A N 1
ATOM 1488 C CA . SER A 1 176 ? 52.015 -8.794 -91.860 1.00 71.56 176 SER A CA 1
ATOM 1489 C C . SER A 1 176 ? 52.240 -8.160 -90.483 1.00 71.56 176 SER A C 1
ATOM 1491 O O . SER A 1 176 ? 51.593 -8.542 -89.511 1.00 71.56 176 SER A O 1
ATOM 1493 N N . SER A 1 177 ? 53.118 -7.154 -90.385 1.00 79.25 177 SER A N 1
ATOM 1494 C CA . SER A 1 177 ? 53.347 -6.405 -89.143 1.00 79.25 177 SER A CA 1
ATOM 1495 C C . SER A 1 177 ? 52.111 -5.604 -88.716 1.00 79.25 177 SER A C 1
ATOM 1497 O O . SER A 1 177 ? 51.829 -5.483 -87.523 1.00 79.25 177 SER A O 1
ATOM 1499 N N . TRP A 1 178 ? 51.354 -5.071 -89.676 1.00 82.38 178 TRP A N 1
ATOM 1500 C CA . TRP A 1 178 ? 50.084 -4.394 -89.430 1.00 82.38 178 TRP A CA 1
ATOM 1501 C C . TRP A 1 178 ? 48.992 -5.362 -88.978 1.00 82.38 178 TRP A C 1
ATOM 1503 O O . TRP A 1 178 ? 48.287 -5.056 -88.015 1.00 82.38 178 TRP A O 1
ATOM 1513 N N . ASP A 1 179 ? 48.882 -6.533 -89.602 1.00 84.12 179 ASP A N 1
ATOM 1514 C CA . ASP A 1 179 ? 47.926 -7.571 -89.215 1.00 84.12 179 ASP A CA 1
ATOM 1515 C C . ASP A 1 179 ? 48.199 -8.099 -87.806 1.00 84.12 179 ASP A C 1
ATOM 1517 O O . ASP A 1 179 ? 47.269 -8.240 -87.007 1.00 84.12 179 ASP A O 1
ATOM 1521 N N . ASP A 1 180 ? 49.466 -8.327 -87.462 1.00 84.06 180 ASP A N 1
ATOM 1522 C CA . ASP A 1 180 ? 49.857 -8.760 -86.122 1.00 84.06 180 ASP A CA 1
ATOM 1523 C C . ASP A 1 180 ? 49.591 -7.667 -85.081 1.00 84.06 180 ASP A C 1
ATOM 1525 O O . ASP A 1 180 ? 49.000 -7.952 -84.037 1.00 84.06 180 ASP A O 1
ATOM 1529 N N . ARG A 1 181 ? 49.886 -6.395 -85.389 1.00 82.12 181 ARG A N 1
ATOM 1530 C CA . ARG A 1 181 ? 49.515 -5.256 -84.526 1.00 82.12 181 ARG A CA 1
ATOM 1531 C C . ARG A 1 181 ? 48.004 -5.123 -84.354 1.00 82.12 181 ARG A C 1
ATOM 1533 O O . ARG A 1 181 ? 47.540 -4.782 -83.267 1.00 82.12 181 ARG A O 1
ATOM 1540 N N . MET A 1 182 ? 47.217 -5.387 -85.395 1.00 88.56 182 MET A N 1
ATOM 1541 C CA . MET A 1 182 ? 45.756 -5.331 -85.322 1.00 88.56 182 MET A CA 1
ATOM 1542 C C . MET A 1 182 ? 45.177 -6.501 -84.524 1.00 88.56 182 MET A C 1
ATOM 1544 O O . MET A 1 182 ? 44.227 -6.299 -83.763 1.00 88.56 182 MET A O 1
ATOM 1548 N N . LYS A 1 183 ? 45.748 -7.704 -84.641 1.00 88.06 183 LYS A N 1
ATOM 1549 C CA . LYS A 1 183 ? 45.389 -8.862 -83.805 1.00 88.06 183 LYS A CA 1
ATOM 1550 C C . LYS A 1 183 ? 45.766 -8.631 -82.345 1.00 88.06 183 LYS A C 1
ATOM 1552 O O . LYS A 1 183 ? 44.931 -8.854 -81.470 1.00 88.06 183 LYS A O 1
ATOM 1557 N N . GLU A 1 184 ? 46.969 -8.127 -82.080 1.00 87.19 184 GLU A N 1
ATOM 1558 C CA . GLU A 1 184 ? 47.424 -7.781 -80.733 1.00 87.19 184 GLU A CA 1
ATOM 1559 C C . GLU A 1 184 ? 46.511 -6.717 -80.119 1.00 87.19 184 GLU A C 1
ATOM 1561 O O . GLU A 1 184 ? 45.982 -6.935 -79.029 1.00 87.19 184 GLU A O 1
ATOM 1566 N N . LYS A 1 185 ? 46.213 -5.636 -80.852 1.00 91.75 185 LYS A N 1
ATOM 1567 C CA . LYS A 1 185 ? 45.283 -4.588 -80.414 1.00 91.75 185 LYS A CA 1
ATOM 1568 C C . LYS A 1 185 ? 43.890 -5.141 -80.111 1.00 91.75 185 LYS A C 1
ATOM 1570 O O . LYS A 1 185 ? 43.368 -4.874 -79.036 1.00 91.75 185 LYS A O 1
ATOM 1575 N N . LYS A 1 186 ? 43.311 -5.963 -80.998 1.00 90.62 186 LYS A N 1
ATOM 1576 C CA . LYS A 1 186 ? 42.013 -6.620 -80.749 1.00 90.62 186 LYS A CA 1
ATOM 1577 C C . LYS A 1 186 ? 42.056 -7.515 -79.511 1.00 90.62 186 LYS A C 1
ATOM 1579 O O . LYS A 1 186 ? 41.121 -7.490 -78.720 1.00 90.62 186 LYS A O 1
ATOM 1584 N N . SER A 1 187 ? 43.136 -8.272 -79.315 1.00 89.50 187 SER A N 1
ATOM 1585 C CA . SER A 1 187 ? 43.299 -9.137 -78.141 1.00 89.50 187 SER A CA 1
ATOM 1586 C C . SER A 1 187 ? 43.483 -8.340 -76.842 1.00 89.50 187 SER A C 1
ATOM 1588 O O . SER A 1 187 ? 42.961 -8.729 -75.799 1.00 89.50 187 SER A O 1
ATOM 1590 N N . ALA A 1 188 ? 44.181 -7.203 -76.899 1.00 89.94 188 ALA A N 1
ATOM 1591 C CA . ALA A 1 188 ? 44.377 -6.304 -75.770 1.00 89.94 188 ALA A CA 1
ATOM 1592 C C . ALA A 1 188 ? 43.074 -5.580 -75.406 1.00 89.94 188 ALA A C 1
ATOM 1594 O O . ALA A 1 188 ? 42.722 -5.522 -74.229 1.00 89.94 188 ALA A O 1
ATOM 1595 N N . ASP A 1 189 ? 42.329 -5.100 -76.405 1.00 90.38 189 ASP A N 1
ATOM 1596 C CA . ASP A 1 189 ? 41.011 -4.490 -76.223 1.00 90.38 189 ASP A CA 1
ATOM 1597 C C . ASP A 1 189 ? 40.005 -5.508 -75.668 1.00 90.38 189 ASP A C 1
ATOM 1599 O O . ASP A 1 189 ? 39.260 -5.186 -74.744 1.00 90.38 189 ASP A O 1
ATOM 1603 N N . GLN A 1 190 ? 40.028 -6.753 -76.155 1.00 90.56 190 GLN A N 1
ATOM 1604 C CA . GLN A 1 190 ? 39.197 -7.839 -75.634 1.00 90.56 190 GLN A CA 1
ATOM 1605 C C . GLN A 1 190 ? 39.530 -8.154 -74.169 1.00 90.56 190 GLN A C 1
ATOM 1607 O O . GLN A 1 190 ? 38.639 -8.145 -73.325 1.00 90.56 190 GLN A O 1
ATOM 1612 N N . LYS A 1 191 ? 40.816 -8.313 -73.825 1.00 91.75 191 LYS A N 1
ATOM 1613 C CA . LYS A 1 191 ? 41.250 -8.499 -72.428 1.00 91.75 191 LYS A CA 1
ATOM 1614 C C . LYS A 1 191 ? 40.883 -7.312 -71.541 1.00 91.75 191 LYS A C 1
ATOM 1616 O O . LYS A 1 191 ? 40.611 -7.493 -70.357 1.00 91.75 191 LYS A O 1
ATOM 1621 N N . ARG A 1 192 ? 40.905 -6.089 -72.076 1.00 88.25 192 ARG A N 1
ATOM 1622 C CA . ARG A 1 192 ? 40.499 -4.889 -71.337 1.00 88.25 192 ARG A CA 1
ATOM 1623 C C . ARG A 1 192 ? 38.998 -4.900 -71.051 1.00 88.25 192 ARG A C 1
ATOM 1625 O O . ARG A 1 192 ? 38.629 -4.594 -69.923 1.00 88.25 192 ARG A O 1
ATOM 1632 N N . ARG A 1 193 ? 38.172 -5.291 -72.028 1.00 91.44 193 ARG A N 1
ATOM 1633 C CA . ARG A 1 193 ? 36.716 -5.446 -71.864 1.00 91.44 193 ARG A CA 1
ATOM 1634 C C . ARG A 1 193 ? 36.371 -6.526 -70.848 1.00 91.44 193 ARG A C 1
ATOM 1636 O O . ARG A 1 193 ? 35.645 -6.246 -69.904 1.00 91.44 193 ARG A O 1
ATOM 1643 N N . GLU A 1 194 ? 36.978 -7.703 -70.963 1.00 90.56 194 GLU A N 1
ATOM 1644 C CA . GLU A 1 194 ? 36.773 -8.804 -70.013 1.00 90.56 194 GLU A CA 1
ATOM 1645 C C . GLU A 1 194 ? 37.177 -8.410 -68.587 1.00 90.56 194 GLU A C 1
ATOM 1647 O O . GLU A 1 194 ? 36.484 -8.740 -67.630 1.00 90.56 194 GLU A O 1
ATOM 1652 N N . ARG A 1 195 ? 38.270 -7.649 -68.423 1.00 90.00 195 ARG A N 1
ATOM 1653 C CA . ARG A 1 195 ? 38.664 -7.113 -67.111 1.00 90.00 195 ARG A CA 1
ATOM 1654 C C . ARG A 1 195 ? 37.652 -6.114 -66.568 1.00 90.00 195 ARG A C 1
ATOM 1656 O O . ARG A 1 195 ? 37.313 -6.223 -65.397 1.00 90.00 195 ARG A O 1
ATOM 1663 N N . SER A 1 196 ? 37.166 -5.180 -67.390 1.00 89.94 196 SER A N 1
ATOM 1664 C CA . SER A 1 196 ? 36.156 -4.213 -66.945 1.00 89.94 196 SER A CA 1
ATOM 1665 C C . SER A 1 196 ? 34.824 -4.878 -66.612 1.00 89.94 196 SER A C 1
ATOM 1667 O O . SER A 1 196 ? 34.204 -4.515 -65.622 1.00 89.94 196 SER A O 1
ATOM 1669 N N . GLU A 1 197 ? 34.405 -5.879 -67.387 1.00 93.12 197 GLU A N 1
ATOM 1670 C CA . GLU A 1 197 ? 33.190 -6.650 -67.114 1.00 93.12 197 GLU A CA 1
ATOM 1671 C C . GLU A 1 197 ? 33.346 -7.468 -65.832 1.00 93.12 197 GLU A C 1
ATOM 1673 O O . GLU A 1 197 ? 32.463 -7.459 -64.981 1.00 93.12 197 GLU A O 1
ATOM 1678 N N . ASN A 1 198 ? 34.487 -8.131 -65.639 1.00 90.62 198 ASN A N 1
ATOM 1679 C CA . ASN A 1 198 ? 34.746 -8.889 -64.420 1.00 90.62 198 ASN A CA 1
ATOM 1680 C C . ASN A 1 198 ? 34.842 -7.983 -63.180 1.00 90.62 198 ASN A C 1
ATOM 1682 O O . ASN A 1 198 ? 34.340 -8.334 -62.116 1.00 90.62 198 ASN A O 1
ATOM 1686 N N . GLU A 1 199 ? 35.450 -6.803 -63.309 1.00 92.56 199 GLU A N 1
ATOM 1687 C CA . GLU A 1 199 ? 35.497 -5.794 -62.247 1.00 92.56 199 GLU A CA 1
ATOM 1688 C C . GLU A 1 199 ? 34.104 -5.236 -61.934 1.00 92.56 199 GLU A C 1
ATOM 1690 O O . GLU A 1 199 ? 33.753 -5.077 -60.765 1.00 92.56 199 GLU A O 1
ATOM 1695 N N . GLN A 1 200 ? 33.279 -5.009 -62.959 1.00 92.12 200 GLN A N 1
ATOM 1696 C CA . GLN A 1 200 ? 31.888 -4.609 -62.784 1.00 92.12 200 GLN A CA 1
ATOM 1697 C C . GLN A 1 200 ? 31.088 -5.692 -62.053 1.00 92.12 200 GLN A C 1
ATOM 1699 O O . GLN A 1 200 ? 30.411 -5.374 -61.080 1.00 92.12 200 GLN A O 1
ATOM 1704 N N . ARG A 1 201 ? 31.222 -6.966 -62.443 1.00 93.44 201 ARG A N 1
ATOM 1705 C CA . ARG A 1 201 ? 30.555 -8.092 -61.766 1.00 93.44 201 ARG A CA 1
ATOM 1706 C C . ARG A 1 201 ? 30.996 -8.228 -60.312 1.00 93.44 201 ARG A C 1
ATOM 1708 O O . ARG A 1 201 ? 30.149 -8.349 -59.437 1.00 93.44 201 ARG A O 1
ATOM 1715 N N . LEU A 1 202 ? 32.296 -8.126 -60.033 1.00 92.44 202 LEU A N 1
ATOM 1716 C CA . LEU A 1 202 ? 32.822 -8.126 -58.663 1.00 92.44 202 LEU A CA 1
ATOM 1717 C C . LEU A 1 202 ? 32.285 -6.954 -57.837 1.00 92.44 202 LEU A C 1
ATOM 1719 O O . LEU A 1 202 ? 31.982 -7.123 -56.657 1.00 92.44 202 LEU A O 1
ATOM 1723 N N . ASN A 1 203 ? 32.163 -5.767 -58.431 1.00 92.44 203 ASN A N 1
ATOM 1724 C CA . ASN A 1 203 ? 31.565 -4.622 -57.755 1.00 92.44 203 ASN A CA 1
ATOM 1725 C C . ASN A 1 203 ? 30.072 -4.845 -57.496 1.00 92.44 203 ASN A C 1
ATOM 1727 O O . ASN A 1 203 ? 29.625 -4.607 -56.379 1.00 92.44 203 ASN A O 1
ATOM 1731 N N . GLU A 1 204 ? 29.310 -5.342 -58.470 1.00 93.56 204 GLU A N 1
ATOM 1732 C CA . GLU A 1 204 ? 27.888 -5.676 -58.311 1.00 93.56 204 GLU A CA 1
ATOM 1733 C C . GLU A 1 204 ? 27.667 -6.740 -57.224 1.00 93.56 204 GLU A C 1
ATOM 1735 O O . GLU A 1 204 ? 26.796 -6.572 -56.371 1.00 93.56 204 GLU A O 1
ATOM 1740 N N . GLU A 1 205 ? 28.495 -7.788 -57.189 1.00 93.50 205 GLU A N 1
ATOM 1741 C CA . GLU A 1 205 ? 28.479 -8.816 -56.142 1.00 93.50 205 GLU A CA 1
ATOM 1742 C C . GLU A 1 205 ? 28.808 -8.234 -54.762 1.00 93.50 205 GLU A C 1
ATOM 1744 O O . GLU A 1 205 ? 28.120 -8.544 -53.787 1.00 93.50 205 GLU A O 1
ATOM 1749 N N . ARG A 1 206 ? 29.803 -7.340 -54.665 1.00 93.31 206 ARG A N 1
ATOM 1750 C CA . ARG A 1 206 ? 30.127 -6.626 -53.417 1.00 93.31 206 ARG A CA 1
ATOM 1751 C C . ARG A 1 206 ? 28.975 -5.741 -52.957 1.00 93.31 206 ARG A C 1
ATOM 1753 O O . ARG A 1 206 ? 28.590 -5.819 -51.797 1.00 93.31 206 ARG A O 1
ATOM 1760 N N . PHE A 1 207 ? 28.376 -4.962 -53.856 1.00 92.88 207 PHE A N 1
ATOM 1761 C CA . PHE A 1 207 ? 27.215 -4.131 -53.532 1.00 92.88 207 PHE A CA 1
ATOM 1762 C C . PHE A 1 207 ? 26.013 -4.973 -53.090 1.00 92.88 207 PHE A C 1
ATOM 1764 O O . PHE A 1 207 ? 25.306 -4.592 -52.155 1.00 92.88 207 PHE A O 1
ATOM 1771 N N . ALA A 1 208 ? 25.773 -6.123 -53.725 1.00 94.81 208 ALA A N 1
ATOM 1772 C CA . ALA A 1 208 ? 24.721 -7.049 -53.316 1.00 94.81 208 ALA A CA 1
ATOM 1773 C C . ALA A 1 208 ? 25.001 -7.655 -51.929 1.00 94.81 208 ALA A C 1
ATOM 1775 O O . ALA A 1 208 ? 24.096 -7.704 -51.092 1.00 94.81 208 ALA A O 1
ATOM 1776 N N . ALA A 1 209 ? 26.246 -8.056 -51.659 1.00 94.25 209 ALA A N 1
ATOM 1777 C CA . ALA A 1 209 ? 26.667 -8.571 -50.358 1.00 94.25 209 ALA A CA 1
ATOM 1778 C C . ALA A 1 209 ? 26.545 -7.510 -49.251 1.00 94.25 209 ALA A C 1
ATOM 1780 O O . ALA A 1 209 ? 25.980 -7.793 -48.194 1.00 94.25 209 ALA A O 1
ATOM 1781 N N . ASP A 1 210 ? 26.984 -6.277 -49.509 1.00 92.56 210 ASP A N 1
ATOM 1782 C CA . ASP A 1 210 ? 26.878 -5.158 -48.566 1.00 92.56 210 ASP A CA 1
ATOM 1783 C C . ASP A 1 210 ? 25.416 -4.817 -48.257 1.00 92.56 210 ASP A C 1
ATOM 1785 O O . ASP A 1 210 ? 25.057 -4.589 -47.098 1.00 92.56 210 ASP A O 1
ATOM 1789 N N . ARG A 1 211 ? 24.538 -4.847 -49.270 1.00 94.38 211 ARG A N 1
ATOM 1790 C CA . ARG A 1 211 ? 23.093 -4.668 -49.076 1.00 94.38 211 ARG A CA 1
ATOM 1791 C C . ARG A 1 211 ? 22.496 -5.736 -48.165 1.00 94.38 211 ARG A C 1
ATOM 1793 O O . ARG A 1 211 ? 21.762 -5.388 -47.242 1.00 94.38 211 ARG A O 1
ATOM 1800 N N . LEU A 1 212 ? 22.810 -7.012 -48.397 1.00 93.94 212 LEU A N 1
ATOM 1801 C CA . LEU A 1 212 ? 22.320 -8.108 -47.555 1.00 93.94 212 LEU A CA 1
ATOM 1802 C C . LEU A 1 212 ? 22.845 -7.991 -46.119 1.00 93.94 212 LEU A C 1
ATOM 1804 O O . LEU A 1 212 ? 22.071 -8.140 -45.172 1.00 93.94 212 LEU A O 1
ATOM 1808 N N . ALA A 1 213 ? 24.124 -7.649 -45.951 1.00 94.75 213 ALA A N 1
ATOM 1809 C CA . ALA A 1 213 ? 24.723 -7.435 -44.638 1.00 94.75 213 ALA A CA 1
ATOM 1810 C C . ALA A 1 213 ? 24.053 -6.275 -43.882 1.00 94.75 213 ALA A C 1
ATOM 1812 O O . ALA A 1 213 ? 23.816 -6.371 -42.675 1.00 94.75 213 ALA A O 1
ATOM 1813 N N . GLU A 1 214 ? 23.711 -5.177 -44.561 1.00 93.25 214 GLU A N 1
ATOM 1814 C CA . GLU A 1 214 ? 23.022 -4.054 -43.922 1.00 93.25 214 GLU A CA 1
ATOM 1815 C C . GLU A 1 214 ? 21.552 -4.380 -43.608 1.00 93.25 214 GLU A C 1
ATOM 1817 O O . GLU A 1 214 ? 21.060 -4.030 -42.532 1.00 93.25 214 GLU A O 1
ATOM 1822 N N . GLU A 1 215 ? 20.859 -5.126 -44.474 1.00 95.19 215 GLU A N 1
ATOM 1823 C CA . GLU A 1 215 ? 19.516 -5.653 -44.197 1.00 95.19 215 GLU A CA 1
ATOM 1824 C C . GLU A 1 215 ? 19.515 -6.575 -42.963 1.00 95.19 215 GLU A C 1
ATOM 1826 O O . GLU A 1 215 ? 18.630 -6.467 -42.107 1.00 95.19 215 GLU A O 1
ATOM 1831 N N . GLU A 1 216 ? 20.526 -7.431 -42.808 1.00 94.44 216 GLU A N 1
ATOM 1832 C CA . GLU A 1 216 ? 20.695 -8.297 -41.638 1.00 94.44 216 GLU A CA 1
ATOM 1833 C C . GLU A 1 216 ? 21.005 -7.497 -40.362 1.00 94.44 216 GLU A C 1
ATOM 1835 O O . GLU A 1 216 ? 20.382 -7.721 -39.315 1.00 94.44 216 GLU A O 1
ATOM 1840 N N . LYS A 1 217 ? 21.871 -6.477 -40.435 1.00 95.00 217 LYS A N 1
ATOM 1841 C CA . LYS A 1 217 ? 22.077 -5.527 -39.323 1.00 95.00 217 LYS A CA 1
ATOM 1842 C C . LYS A 1 217 ? 20.785 -4.801 -38.952 1.00 95.00 217 LYS A C 1
ATOM 1844 O O . LYS A 1 217 ? 20.495 -4.615 -37.770 1.00 95.00 217 LYS A O 1
ATOM 1849 N N . HIS A 1 218 ? 19.973 -4.405 -39.928 1.00 94.75 218 HIS A N 1
ATOM 1850 C CA . HIS A 1 218 ? 18.675 -3.790 -39.660 1.00 94.75 218 HIS A CA 1
ATOM 1851 C C . HIS A 1 218 ? 17.700 -4.761 -38.993 1.00 94.75 218 HIS A C 1
ATOM 1853 O O . HIS A 1 218 ? 17.010 -4.365 -38.051 1.00 94.75 218 HIS A O 1
ATOM 1859 N N . ARG A 1 219 ? 17.651 -6.026 -39.425 1.00 95.38 219 ARG A N 1
ATOM 1860 C CA . ARG A 1 219 ? 16.820 -7.063 -38.791 1.00 95.38 219 ARG A CA 1
ATOM 1861 C C . ARG A 1 219 ? 17.258 -7.324 -37.354 1.00 95.38 219 ARG A C 1
ATOM 1863 O O . ARG A 1 219 ? 16.423 -7.278 -36.457 1.00 95.38 219 ARG A O 1
ATOM 1870 N N . THR A 1 220 ? 18.554 -7.504 -37.110 1.00 94.75 220 THR A N 1
ATOM 1871 C CA . THR A 1 220 ? 19.085 -7.732 -35.755 1.00 94.75 220 THR A CA 1
ATOM 1872 C C . THR A 1 220 ? 18.846 -6.534 -34.834 1.00 94.75 220 THR A C 1
ATOM 1874 O O . THR A 1 220 ? 18.423 -6.723 -33.695 1.00 94.75 220 THR A O 1
ATOM 1877 N N . ARG A 1 221 ? 19.015 -5.294 -35.318 1.00 95.06 221 ARG A N 1
ATOM 1878 C CA . ARG A 1 221 ? 18.645 -4.077 -34.568 1.00 95.06 221 ARG A CA 1
ATOM 1879 C C . ARG A 1 221 ? 17.154 -4.044 -34.230 1.00 95.06 221 ARG A C 1
ATOM 1881 O O . ARG A 1 221 ? 16.813 -3.735 -33.094 1.00 95.06 221 ARG A O 1
ATOM 1888 N N . LYS A 1 222 ? 16.275 -4.379 -35.183 1.00 96.62 222 LYS A N 1
ATOM 1889 C CA . LYS A 1 222 ? 14.820 -4.434 -34.954 1.00 96.62 222 LYS A CA 1
ATOM 1890 C C . LYS A 1 222 ? 14.453 -5.480 -33.904 1.00 96.62 222 LYS A C 1
ATOM 1892 O O . LYS A 1 222 ? 13.716 -5.146 -32.988 1.00 96.62 222 LYS A O 1
ATOM 1897 N N . VAL A 1 223 ? 15.009 -6.689 -33.992 1.00 97.19 223 VAL A N 1
ATOM 1898 C CA . VAL A 1 223 ? 14.769 -7.764 -33.013 1.00 97.19 223 VAL A CA 1
ATOM 1899 C C . VAL A 1 223 ? 15.246 -7.361 -31.616 1.00 97.19 223 VAL A C 1
ATOM 1901 O O . VAL A 1 223 ? 14.519 -7.539 -30.644 1.00 97.19 223 VAL A O 1
ATOM 1904 N N . ARG A 1 224 ? 16.433 -6.752 -31.498 1.00 96.12 224 ARG A N 1
ATOM 1905 C CA . ARG A 1 224 ? 16.920 -6.233 -30.209 1.00 96.12 224 ARG A CA 1
ATOM 1906 C C . ARG A 1 224 ? 16.022 -5.124 -29.665 1.00 96.12 224 ARG A C 1
ATOM 1908 O O . ARG A 1 224 ? 15.733 -5.102 -28.477 1.00 96.12 224 ARG A O 1
ATOM 1915 N N . ALA A 1 225 ? 15.557 -4.219 -30.525 1.00 96.12 225 ALA A N 1
ATOM 1916 C CA . ALA A 1 225 ? 14.645 -3.154 -30.122 1.00 96.12 225 ALA A CA 1
ATOM 1917 C C . ALA A 1 225 ? 13.292 -3.702 -29.640 1.00 96.12 225 ALA A C 1
ATOM 1919 O O . ALA A 1 225 ? 12.755 -3.194 -28.659 1.00 96.12 225 ALA A O 1
ATOM 1920 N N . THR A 1 226 ? 12.750 -4.743 -30.284 1.00 96.44 226 THR A N 1
ATOM 1921 C CA . THR A 1 226 ? 11.516 -5.398 -29.823 1.00 96.44 226 THR A CA 1
ATOM 1922 C C . THR A 1 226 ? 11.731 -6.149 -28.514 1.00 96.44 226 THR A C 1
ATOM 1924 O O . THR A 1 226 ? 10.928 -5.981 -27.610 1.00 96.44 226 THR A O 1
ATOM 1927 N N . GLN A 1 227 ? 12.844 -6.875 -28.358 1.00 96.38 227 GLN A N 1
ATOM 1928 C CA . GLN A 1 227 ? 13.185 -7.556 -27.101 1.00 96.38 227 GLN A CA 1
ATOM 1929 C C . GLN A 1 227 ? 13.292 -6.572 -25.932 1.00 96.38 227 GLN A C 1
ATOM 1931 O O . GLN A 1 227 ? 12.640 -6.758 -24.912 1.00 96.38 227 GLN A O 1
ATOM 1936 N N . LEU A 1 228 ? 14.030 -5.473 -26.111 1.00 96.44 228 LEU A N 1
ATOM 1937 C CA . LEU A 1 228 ? 14.140 -4.424 -25.093 1.00 96.44 228 LEU A CA 1
ATOM 1938 C C . LEU A 1 228 ? 12.784 -3.784 -24.782 1.00 96.44 228 LEU A C 1
ATOM 1940 O O . LEU A 1 228 ? 12.500 -3.464 -23.630 1.00 96.44 228 LEU A O 1
ATOM 1944 N N . LYS A 1 229 ? 11.930 -3.593 -25.793 1.00 97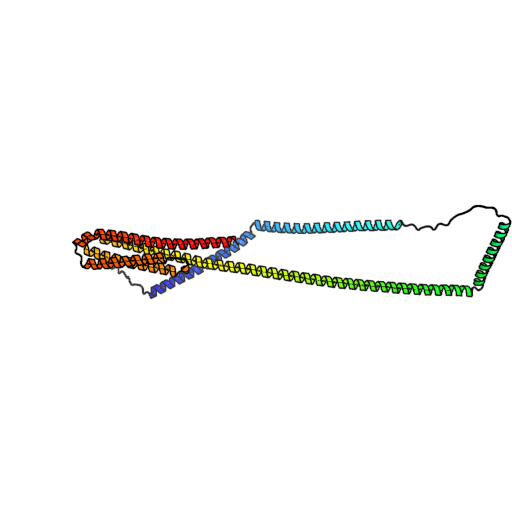.25 229 LYS A N 1
ATOM 1945 C CA . LYS A 1 229 ? 10.571 -3.086 -25.587 1.00 97.25 229 LYS A CA 1
ATOM 1946 C C . LYS A 1 229 ? 9.746 -4.058 -24.741 1.00 97.25 229 LYS A C 1
ATOM 1948 O O . LYS A 1 229 ? 9.092 -3.607 -23.807 1.00 97.25 229 LYS A O 1
ATOM 1953 N N . ASP A 1 230 ? 9.786 -5.349 -25.044 1.00 96.88 230 ASP A N 1
ATOM 1954 C CA . ASP A 1 230 ? 9.030 -6.370 -24.316 1.00 96.88 230 ASP A CA 1
ATOM 1955 C C . ASP A 1 230 ? 9.541 -6.522 -22.874 1.00 96.88 230 ASP A C 1
ATOM 1957 O O . ASP A 1 230 ? 8.741 -6.581 -21.941 1.00 96.88 230 ASP A O 1
ATOM 1961 N N . GLU A 1 231 ? 10.860 -6.467 -22.661 1.00 96.69 231 GLU A N 1
ATOM 1962 C CA . GLU A 1 231 ? 11.474 -6.430 -21.326 1.00 96.69 231 GLU A CA 1
ATOM 1963 C C . GLU A 1 231 ? 11.034 -5.197 -20.524 1.00 96.69 231 GLU A C 1
ATOM 1965 O O . GLU A 1 231 ? 10.678 -5.316 -19.349 1.00 96.69 231 GLU A O 1
ATOM 1970 N N . LEU A 1 232 ? 11.008 -4.013 -21.146 1.00 95.69 232 LEU A N 1
ATOM 1971 C CA . LEU A 1 232 ? 10.529 -2.786 -20.503 1.00 95.69 232 LEU A CA 1
ATOM 1972 C C . LEU A 1 232 ? 9.036 -2.862 -20.174 1.00 95.69 232 LEU A C 1
ATOM 1974 O O . LEU A 1 232 ? 8.638 -2.463 -19.082 1.00 95.69 232 LEU A O 1
ATOM 1978 N N . VAL A 1 233 ? 8.211 -3.396 -21.077 1.00 97.25 233 VAL A N 1
ATOM 1979 C CA . VAL A 1 233 ? 6.780 -3.622 -20.820 1.00 97.25 233 VAL A CA 1
ATOM 1980 C C . VAL A 1 233 ? 6.594 -4.594 -19.652 1.00 97.25 233 VAL A C 1
ATOM 1982 O O . VAL A 1 233 ? 5.781 -4.320 -18.769 1.00 97.25 233 VAL A O 1
ATOM 1985 N N . GLY A 1 234 ? 7.385 -5.669 -19.590 1.00 96.75 234 GLY A N 1
ATOM 1986 C CA . GLY A 1 234 ? 7.396 -6.607 -18.467 1.00 96.75 234 GLY A CA 1
ATOM 1987 C C . GLY A 1 234 ? 7.761 -5.934 -17.142 1.00 96.75 234 GLY A C 1
ATOM 1988 O O . GLY A 1 234 ? 7.024 -6.063 -16.166 1.00 96.75 234 GLY A O 1
ATOM 1989 N N . ARG A 1 235 ? 8.838 -5.136 -17.121 1.00 93.25 235 ARG A N 1
ATOM 1990 C CA . ARG A 1 235 ? 9.270 -4.359 -15.941 1.00 93.25 235 ARG A CA 1
ATOM 1991 C C . ARG A 1 235 ? 8.200 -3.364 -15.484 1.00 93.25 235 ARG A C 1
ATOM 1993 O O . ARG A 1 235 ? 7.955 -3.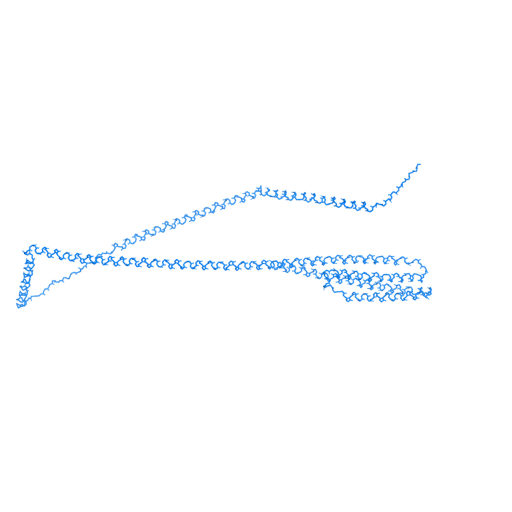234 -14.290 1.00 93.25 235 ARG A O 1
ATOM 2000 N N . VAL A 1 236 ? 7.541 -2.672 -16.415 1.00 95.50 236 VAL A N 1
ATOM 2001 C CA . VAL A 1 236 ? 6.454 -1.728 -16.099 1.00 95.50 236 VAL A CA 1
ATOM 2002 C C . VAL A 1 236 ? 5.234 -2.458 -15.537 1.00 95.50 236 VAL A C 1
ATOM 2004 O O . VAL A 1 236 ? 4.645 -1.990 -14.564 1.00 95.50 236 VAL A O 1
ATOM 2007 N N . ALA A 1 237 ? 4.862 -3.608 -16.104 1.00 95.62 237 ALA A N 1
ATOM 2008 C CA . ALA A 1 237 ? 3.770 -4.427 -15.585 1.00 95.62 237 ALA A CA 1
ATOM 2009 C C . ALA A 1 237 ? 4.076 -4.952 -14.172 1.00 95.62 237 ALA A C 1
ATOM 2011 O O . ALA A 1 237 ? 3.211 -4.910 -13.299 1.00 95.62 237 ALA A O 1
ATOM 2012 N N . GLU A 1 238 ? 5.316 -5.375 -13.917 1.00 93.44 238 GLU A N 1
ATOM 2013 C CA . GLU A 1 238 ? 5.765 -5.785 -12.587 1.00 93.44 238 GLU A CA 1
ATOM 2014 C C . GLU A 1 238 ? 5.688 -4.630 -11.578 1.00 93.44 238 GLU A C 1
ATOM 2016 O O . GLU A 1 238 ? 5.120 -4.797 -10.498 1.00 93.44 238 GLU A O 1
ATOM 2021 N N . LEU A 1 239 ? 6.187 -3.442 -11.938 1.00 90.88 239 LEU A N 1
ATOM 2022 C CA . LEU A 1 239 ? 6.093 -2.244 -11.096 1.00 90.88 239 LEU A CA 1
ATOM 2023 C C . LEU A 1 239 ? 4.640 -1.859 -10.805 1.00 90.88 239 LEU A C 1
ATOM 2025 O O . LEU A 1 239 ? 4.318 -1.499 -9.673 1.00 90.88 239 LEU A O 1
ATOM 2029 N N . LYS A 1 240 ? 3.751 -1.977 -11.796 1.00 95.06 240 LYS A N 1
ATOM 2030 C CA . LYS A 1 240 ? 2.320 -1.725 -11.612 1.00 95.06 240 LYS A CA 1
ATOM 2031 C C . LYS A 1 240 ? 1.697 -2.721 -10.634 1.00 95.06 240 LYS A C 1
ATOM 2033 O O . LYS A 1 240 ? 1.071 -2.294 -9.673 1.00 95.06 240 LYS A O 1
ATOM 2038 N N . ASN A 1 241 ? 1.952 -4.018 -10.802 1.00 92.75 241 ASN A N 1
ATOM 2039 C CA . ASN A 1 241 ? 1.463 -5.046 -9.877 1.00 92.75 241 ASN A CA 1
ATOM 2040 C C . ASN A 1 241 ? 1.980 -4.825 -8.444 1.00 92.75 241 ASN A C 1
ATOM 2042 O O . ASN A 1 241 ? 1.241 -5.023 -7.478 1.00 92.75 241 ASN A O 1
ATOM 2046 N N . ARG A 1 242 ? 3.240 -4.394 -8.287 1.00 89.56 242 ARG A N 1
ATOM 2047 C CA . ARG A 1 242 ? 3.799 -4.013 -6.978 1.00 89.56 242 ARG A CA 1
ATOM 2048 C C . ARG A 1 242 ? 3.085 -2.785 -6.398 1.00 89.56 242 ARG A C 1
ATOM 2050 O O . ARG A 1 242 ? 2.761 -2.797 -5.214 1.00 89.56 242 ARG A O 1
ATOM 2057 N N . SER A 1 243 ? 2.801 -1.766 -7.214 1.00 89.81 243 SER A N 1
ATOM 2058 C CA . SER A 1 243 ? 2.033 -0.579 -6.803 1.00 89.81 243 SER A CA 1
ATOM 2059 C C . SER A 1 243 ? 0.624 -0.947 -6.339 1.00 89.81 243 SER A C 1
ATOM 2061 O O . SER A 1 243 ? 0.233 -0.566 -5.238 1.00 89.81 243 SER A O 1
ATOM 2063 N N . ASP A 1 244 ? -0.097 -1.746 -7.127 1.00 92.62 244 ASP A N 1
ATOM 2064 C CA . ASP A 1 244 ? -1.457 -2.193 -6.811 1.00 92.62 244 ASP A CA 1
ATOM 2065 C C . ASP A 1 244 ? -1.475 -2.981 -5.487 1.00 92.62 244 ASP A C 1
ATOM 2067 O O . ASP A 1 244 ? -2.336 -2.770 -4.630 1.00 92.62 244 ASP A O 1
ATOM 2071 N N . ARG A 1 245 ? -0.465 -3.834 -5.258 1.00 88.81 245 ARG A N 1
ATOM 2072 C CA . ARG A 1 245 ? -0.299 -4.554 -3.987 1.00 88.81 245 ARG A CA 1
ATOM 2073 C C . ARG A 1 245 ? -0.007 -3.610 -2.819 1.00 88.81 245 ARG A C 1
ATOM 2075 O O . ARG A 1 245 ? -0.566 -3.800 -1.744 1.00 88.81 245 ARG A O 1
ATOM 2082 N N . CYS A 1 246 ? 0.838 -2.598 -3.003 1.00 87.50 246 CYS A N 1
ATOM 2083 C CA . CYS A 1 246 ? 1.098 -1.587 -1.976 1.00 87.50 246 CYS A CA 1
ATOM 2084 C C . CYS A 1 246 ? -0.168 -0.811 -1.596 1.00 87.50 246 CYS A C 1
ATOM 2086 O O . CYS A 1 246 ? -0.385 -0.547 -0.412 1.00 87.50 246 CYS A O 1
ATOM 2088 N N . ASP A 1 247 ? -1.003 -0.456 -2.569 1.00 89.19 247 ASP A N 1
ATOM 2089 C CA . ASP A 1 247 ? -2.243 0.275 -2.313 1.00 89.19 247 ASP A CA 1
ATOM 2090 C C . ASP A 1 247 ? -3.288 -0.595 -1.603 1.00 89.19 247 ASP A C 1
ATOM 2092 O O . ASP A 1 247 ? -3.932 -0.125 -0.662 1.00 89.19 247 ASP A O 1
ATOM 2096 N N . GLU A 1 248 ? -3.376 -1.885 -1.936 1.00 88.44 248 GLU A N 1
ATOM 2097 C CA . GLU A 1 248 ? -4.205 -2.832 -1.184 1.00 88.44 248 GLU A CA 1
ATOM 2098 C C . GLU A 1 248 ? -3.725 -2.993 0.270 1.00 88.44 248 GLU A C 1
ATOM 2100 O O . GLU A 1 248 ? -4.534 -2.956 1.200 1.00 88.44 248 GLU A O 1
ATOM 2105 N N . LEU A 1 249 ? -2.408 -3.082 0.504 1.00 87.00 249 LEU A N 1
ATOM 2106 C CA . LEU A 1 249 ? -1.854 -3.138 1.864 1.00 87.00 249 LEU A CA 1
ATOM 2107 C C . LEU A 1 249 ? -2.162 -1.861 2.666 1.00 87.00 249 LEU A C 1
ATOM 2109 O O . LEU A 1 249 ? -2.489 -1.959 3.847 1.00 87.00 249 LEU A O 1
ATOM 2113 N N . LYS A 1 250 ? -2.106 -0.670 2.050 1.00 87.94 250 LYS A N 1
ATOM 2114 C CA . LYS A 1 250 ? -2.511 0.594 2.704 1.00 87.94 250 LYS A CA 1
ATOM 2115 C C . LYS A 1 250 ? -3.999 0.595 3.055 1.00 87.94 250 LYS A C 1
ATOM 2117 O O . LYS A 1 250 ? -4.376 1.043 4.137 1.00 87.94 250 LYS A O 1
ATOM 2122 N N . ARG A 1 251 ? -4.851 0.095 2.154 1.00 89.62 251 ARG A N 1
ATOM 2123 C CA . ARG A 1 251 ? -6.297 -0.010 2.390 1.00 89.62 251 ARG A CA 1
ATOM 2124 C C . ARG A 1 251 ? -6.581 -0.912 3.590 1.00 89.62 251 ARG A C 1
ATOM 2126 O O . ARG A 1 251 ? -7.342 -0.517 4.472 1.00 89.62 251 ARG A O 1
ATOM 2133 N N . LEU A 1 252 ? -5.935 -2.074 3.660 1.00 86.94 252 LEU A N 1
ATOM 2134 C CA . LEU A 1 252 ? -6.064 -2.991 4.792 1.00 86.94 252 LEU A CA 1
ATOM 2135 C C . LEU A 1 252 ? -5.539 -2.373 6.092 1.00 86.94 252 LEU A C 1
ATOM 2137 O O . LEU A 1 252 ? -6.266 -2.364 7.079 1.00 86.94 252 LEU A O 1
ATOM 2141 N N . GLU A 1 253 ? -4.343 -1.784 6.094 1.00 87.19 253 GLU A N 1
ATOM 2142 C CA . GLU A 1 253 ? -3.782 -1.090 7.263 1.00 87.19 253 GLU A CA 1
ATOM 2143 C C . GLU A 1 253 ? -4.732 -0.007 7.797 1.00 87.19 253 GLU A C 1
ATOM 2145 O O . GLU A 1 253 ? -5.003 0.041 8.995 1.00 87.19 253 GLU A O 1
ATOM 2150 N N . SER A 1 254 ? -5.319 0.808 6.912 1.00 89.50 254 SER A N 1
ATOM 2151 C CA . SER A 1 254 ? -6.305 1.820 7.312 1.00 89.50 254 SER A CA 1
ATOM 2152 C C . SER A 1 254 ? -7.558 1.210 7.958 1.00 89.50 254 SER A C 1
ATOM 2154 O O . SER A 1 254 ? -8.112 1.783 8.900 1.00 89.50 254 SER A O 1
ATOM 2156 N N . ALA A 1 255 ? -7.980 0.024 7.507 1.00 88.00 255 ALA A N 1
ATOM 2157 C CA . ALA A 1 255 ? -9.096 -0.706 8.098 1.00 88.00 255 ALA A CA 1
ATOM 2158 C C . ALA A 1 255 ? -8.747 -1.254 9.493 1.00 88.00 255 ALA A C 1
ATOM 2160 O O . ALA A 1 255 ? -9.576 -1.149 10.397 1.00 88.00 255 ALA A O 1
ATOM 2161 N N . TYR A 1 256 ? -7.527 -1.766 9.699 1.00 85.81 256 TYR A N 1
ATOM 2162 C CA . TYR A 1 256 ? -7.052 -2.205 11.020 1.00 85.81 256 TYR A CA 1
ATOM 2163 C C . TYR A 1 256 ? -6.917 -1.043 12.005 1.00 85.81 256 TYR A C 1
ATOM 2165 O O . TYR A 1 256 ? -7.364 -1.171 13.140 1.00 85.81 256 TYR A O 1
ATOM 2173 N N . LEU A 1 257 ? -6.386 0.105 11.573 1.00 88.56 257 LEU A N 1
ATOM 2174 C CA . LEU A 1 257 ? -6.319 1.308 12.412 1.00 88.56 257 LEU A CA 1
ATOM 2175 C C . LEU A 1 257 ? -7.719 1.808 12.793 1.00 88.56 257 LEU A C 1
ATOM 2177 O O . LEU A 1 257 ? -7.974 2.132 13.948 1.00 88.56 257 LEU A O 1
ATOM 2181 N N . THR A 1 258 ? -8.657 1.808 11.841 1.00 90.44 258 THR A N 1
ATOM 2182 C CA . THR A 1 258 ? -10.055 2.173 12.121 1.00 90.44 258 THR A CA 1
ATOM 2183 C C . THR A 1 258 ? -10.696 1.205 13.117 1.00 90.44 258 THR A C 1
ATOM 2185 O O . THR A 1 258 ? -11.428 1.633 14.008 1.00 90.44 258 THR A O 1
ATOM 2188 N N . LEU A 1 259 ? -10.429 -0.097 12.981 1.00 88.00 259 LEU A N 1
ATOM 2189 C CA . LEU A 1 259 ? -10.911 -1.102 13.925 1.00 88.00 259 LEU A CA 1
ATOM 2190 C C . LEU A 1 259 ? -10.305 -0.895 15.316 1.00 88.00 259 LEU A C 1
ATOM 2192 O O . LEU A 1 259 ? -11.044 -0.946 16.293 1.00 88.00 259 LEU A O 1
ATOM 2196 N N . GLN A 1 260 ? -9.005 -0.615 15.404 1.00 89.62 260 GLN A N 1
ATOM 2197 C CA . GLN A 1 260 ? -8.336 -0.325 16.668 1.00 89.62 260 GLN A CA 1
ATOM 2198 C C . GLN A 1 260 ? -9.014 0.840 17.398 1.00 89.62 260 GLN A C 1
ATOM 2200 O O . GLN A 1 260 ? -9.413 0.671 18.547 1.00 89.62 260 GLN A O 1
ATOM 2205 N N . CYS A 1 261 ? -9.239 1.969 16.717 1.00 90.50 261 CYS A N 1
ATOM 2206 C CA . CYS A 1 261 ? -9.928 3.115 17.317 1.00 90.50 261 CYS A CA 1
ATOM 2207 C C . CYS A 1 261 ? -11.337 2.751 17.809 1.00 90.50 261 CYS A C 1
ATOM 2209 O O . CYS A 1 261 ? -11.722 3.124 18.910 1.00 90.50 261 CYS A O 1
ATOM 2211 N N . ARG A 1 262 ? -12.103 1.976 17.030 1.00 89.12 262 ARG A N 1
ATOM 2212 C CA . ARG A 1 262 ? -13.449 1.548 17.446 1.00 89.12 262 ARG A CA 1
ATOM 2213 C C . ARG A 1 262 ? -13.426 0.622 18.662 1.00 89.12 262 ARG A C 1
ATOM 2215 O O . ARG A 1 262 ? -14.317 0.704 19.500 1.00 89.12 262 ARG A O 1
ATOM 2222 N N . VAL A 1 263 ? -12.443 -0.272 18.759 1.00 88.31 263 VAL A N 1
ATOM 2223 C CA . VAL A 1 263 ? -12.281 -1.155 19.924 1.00 88.31 263 VAL A CA 1
ATOM 2224 C C . VAL A 1 263 ? -11.915 -0.338 21.163 1.00 88.31 263 VAL A C 1
ATOM 2226 O O . VAL A 1 263 ? -12.486 -0.574 22.224 1.00 88.31 263 VAL A O 1
ATOM 2229 N N . GLU A 1 264 ? -11.028 0.649 21.021 1.00 90.56 264 GLU A N 1
ATOM 2230 C CA . GLU A 1 264 ? -10.676 1.594 22.090 1.00 90.56 264 GLU A CA 1
ATOM 2231 C C . GLU A 1 264 ? -11.896 2.416 22.548 1.00 90.56 264 GLU A C 1
ATOM 2233 O O . GLU A 1 264 ? -12.096 2.598 23.749 1.00 90.56 264 GLU A O 1
ATOM 2238 N N . ASP A 1 265 ? -12.767 2.843 21.627 1.00 90.69 265 ASP A N 1
ATOM 2239 C CA . ASP A 1 265 ? -14.020 3.531 21.967 1.00 90.69 265 ASP A CA 1
ATOM 2240 C C . ASP A 1 265 ? -14.961 2.634 22.794 1.00 90.69 265 ASP A C 1
ATOM 2242 O O . ASP A 1 265 ? -15.519 3.072 23.805 1.00 90.69 265 ASP A O 1
ATOM 2246 N N . VAL A 1 266 ? -15.126 1.365 22.396 1.00 89.19 266 VAL A N 1
ATOM 2247 C CA . VAL A 1 266 ? -15.964 0.389 23.120 1.00 89.19 266 VAL A CA 1
ATOM 2248 C C . VAL A 1 266 ? -15.382 0.080 24.504 1.00 89.19 266 VAL A C 1
ATOM 2250 O O . VAL A 1 266 ? -16.126 0.024 25.485 1.00 89.19 266 VAL A O 1
ATOM 2253 N N . GLU A 1 267 ? -14.062 -0.061 24.615 1.00 89.62 267 GLU A N 1
ATOM 2254 C CA . GLU A 1 267 ? -13.363 -0.239 25.892 1.00 89.62 267 GLU A CA 1
ATOM 2255 C C . GLU A 1 267 ? -13.550 0.979 26.806 1.00 89.62 267 GLU A C 1
ATOM 2257 O O . GLU A 1 267 ? -13.884 0.834 27.984 1.00 89.62 267 GLU A O 1
ATOM 2262 N N . HIS A 1 268 ? -13.442 2.192 26.262 1.00 90.88 268 HIS A N 1
ATOM 2263 C CA . HIS A 1 268 ? -13.683 3.413 27.020 1.00 90.88 268 HIS A CA 1
ATOM 2264 C C . HIS A 1 268 ? -15.136 3.511 27.511 1.00 90.88 268 HIS A C 1
ATOM 2266 O O . HIS A 1 268 ? -15.389 3.894 28.660 1.00 90.88 268 HIS A O 1
ATOM 2272 N N . CYS A 1 269 ? -16.108 3.133 26.675 1.00 88.44 269 CYS A N 1
ATOM 2273 C CA . CYS A 1 269 ? -17.505 3.016 27.089 1.00 88.44 269 CYS A CA 1
ATOM 2274 C C . CYS A 1 269 ? -17.682 1.995 28.224 1.00 88.44 269 CYS A C 1
ATOM 2276 O O . CYS A 1 269 ? -18.400 2.289 29.186 1.00 88.44 269 CYS A O 1
ATOM 2278 N N . ASN A 1 270 ? -17.001 0.848 28.157 1.00 89.12 270 ASN A N 1
ATOM 2279 C CA . ASN A 1 270 ? -17.018 -0.162 29.214 1.00 89.12 270 ASN A CA 1
ATOM 2280 C C . ASN A 1 270 ? -16.467 0.384 30.542 1.00 89.12 270 ASN A C 1
ATOM 2282 O O . ASN A 1 270 ? -17.121 0.276 31.578 1.00 89.12 270 ASN A O 1
ATOM 2286 N N . GLU A 1 271 ? -15.324 1.075 30.520 1.00 89.81 271 GLU A N 1
ATOM 2287 C CA . GLU A 1 271 ? -14.775 1.705 31.726 1.00 89.81 271 GLU A CA 1
ATOM 2288 C C . GLU A 1 271 ? -15.740 2.721 32.354 1.00 89.81 271 GLU A C 1
ATOM 2290 O O . GLU A 1 271 ? -15.841 2.828 33.581 1.00 89.81 271 GLU A O 1
ATOM 2295 N N . GLN A 1 272 ? -16.450 3.502 31.533 1.00 89.25 272 GLN A N 1
ATOM 2296 C CA . GLN A 1 272 ? -17.447 4.446 32.034 1.00 89.25 272 GLN A CA 1
ATOM 2297 C C . GLN A 1 272 ? -18.639 3.733 32.680 1.00 89.25 272 GLN A C 1
ATOM 2299 O O . GLN A 1 272 ? -19.137 4.207 33.708 1.00 89.25 272 GLN A O 1
ATOM 2304 N N . LEU A 1 273 ? -19.097 2.620 32.101 1.00 85.81 273 LEU A N 1
ATOM 2305 C CA . LEU A 1 273 ? -20.143 1.785 32.692 1.00 85.81 273 LEU A CA 1
ATOM 2306 C C . LEU A 1 273 ? -19.682 1.217 34.035 1.00 85.81 273 LEU A C 1
ATOM 2308 O O . LEU A 1 273 ? -20.380 1.397 35.031 1.00 85.81 273 LEU A O 1
ATOM 2312 N N . ASP A 1 274 ? -18.475 0.666 34.118 1.00 85.62 274 ASP A N 1
ATOM 2313 C CA . ASP A 1 274 ? -17.922 0.140 35.371 1.00 85.62 274 ASP A CA 1
ATOM 2314 C C . ASP A 1 274 ? -17.811 1.209 36.464 1.00 85.62 274 ASP A C 1
ATOM 2316 O O . ASP A 1 274 ? -18.179 0.977 37.620 1.00 85.62 274 ASP A O 1
ATOM 2320 N N . ARG A 1 275 ? -17.398 2.433 36.115 1.00 87.50 275 ARG A N 1
ATOM 2321 C CA . ARG A 1 275 ? -17.388 3.559 37.066 1.00 87.50 275 ARG A CA 1
ATOM 2322 C C . ARG A 1 275 ? -18.796 3.887 37.570 1.00 87.50 275 ARG A C 1
ATOM 2324 O O . ARG A 1 275 ? -18.963 4.138 38.766 1.00 87.50 275 ARG A O 1
ATOM 2331 N N . LYS A 1 276 ? -19.810 3.865 36.697 1.00 86.00 276 LYS A N 1
ATOM 2332 C CA . LYS A 1 276 ? -21.218 4.070 37.087 1.00 86.00 276 LYS A CA 1
ATOM 2333 C C . LYS A 1 276 ? -21.718 2.944 37.992 1.00 86.00 276 LYS A C 1
ATOM 2335 O O . LYS A 1 276 ? -22.353 3.244 39.004 1.00 86.00 276 LYS A O 1
ATOM 2340 N N . LYS A 1 277 ? -21.378 1.685 37.693 1.00 84.06 277 LYS A N 1
ATOM 2341 C CA . LYS A 1 277 ? -21.704 0.517 38.529 1.00 84.06 277 LYS A CA 1
ATOM 2342 C C . LYS A 1 277 ? -21.132 0.687 39.936 1.00 84.06 277 LYS A C 1
ATOM 2344 O O . LYS A 1 277 ? -21.877 0.636 40.911 1.00 84.06 277 LYS A O 1
ATOM 2349 N N . ILE A 1 278 ? -19.843 1.012 40.058 1.00 82.69 278 ILE A N 1
ATOM 2350 C CA . ILE A 1 278 ? -19.180 1.248 41.355 1.00 82.69 278 ILE A CA 1
ATOM 2351 C C . ILE A 1 278 ? -19.847 2.397 42.127 1.00 82.69 278 ILE A C 1
ATOM 2353 O O . ILE A 1 278 ? -20.093 2.280 43.332 1.00 82.69 278 ILE A O 1
ATOM 2357 N N . GLN A 1 279 ? -20.187 3.499 41.449 1.00 80.31 279 GLN A N 1
ATOM 2358 C CA . GLN A 1 279 ? -20.898 4.614 42.080 1.00 80.31 279 GLN A CA 1
ATOM 2359 C C . GLN A 1 279 ? -22.295 4.206 42.567 1.00 80.31 279 GLN A C 1
ATOM 2361 O O . GLN A 1 279 ? -22.664 4.568 43.688 1.00 80.31 279 GLN A O 1
ATOM 2366 N N . SER A 1 280 ? -23.045 3.420 41.786 1.00 75.44 280 SER A N 1
ATOM 2367 C CA . SER A 1 280 ? -24.347 2.874 42.195 1.00 75.44 280 SER A CA 1
ATOM 2368 C C . SER A 1 280 ? -24.210 2.009 43.449 1.00 75.44 280 SER A C 1
ATOM 2370 O O . SER A 1 280 ? -24.879 2.252 44.456 1.00 75.44 280 SER A O 1
ATOM 2372 N N . LEU A 1 281 ? -23.236 1.090 43.450 1.00 69.62 281 LEU A N 1
ATOM 2373 C CA . LEU A 1 281 ? -22.960 0.191 44.576 1.00 69.62 281 LEU A CA 1
ATOM 2374 C C . LEU A 1 281 ? -22.618 0.949 45.869 1.00 69.62 281 LEU A C 1
ATOM 2376 O O . LEU A 1 281 ? -22.970 0.499 46.962 1.00 69.62 281 LEU A O 1
ATOM 2380 N N . SER A 1 282 ? -21.966 2.111 45.767 1.00 67.81 282 SER A N 1
ATOM 2381 C CA . SER A 1 282 ? -21.635 2.940 46.933 1.00 67.81 282 SER A CA 1
ATOM 2382 C C . SER A 1 282 ? -22.857 3.615 47.579 1.00 67.81 282 SER A C 1
ATOM 2384 O O . SER A 1 282 ? -22.862 3.820 48.795 1.00 67.81 282 SER A O 1
ATOM 2386 N N . ARG A 1 283 ? -23.920 3.901 46.810 1.00 65.44 283 ARG A N 1
ATOM 2387 C CA . ARG A 1 283 ? -25.145 4.565 47.303 1.00 65.44 283 ARG A CA 1
ATOM 2388 C C . ARG A 1 283 ? -26.057 3.643 48.118 1.00 65.44 283 ARG A C 1
ATOM 2390 O O . ARG A 1 283 ? -26.792 4.127 48.974 1.00 65.44 283 ARG A O 1
ATOM 2397 N N . ALA A 1 284 ? -25.971 2.328 47.924 1.00 59.97 284 ALA A N 1
ATOM 2398 C CA . ALA A 1 284 ? -26.848 1.342 48.565 1.00 59.97 284 ALA A CA 1
ATOM 2399 C C . ALA A 1 284 ? -26.580 1.095 50.072 1.00 59.97 284 ALA A C 1
ATOM 2401 O O . ALA A 1 284 ? -27.302 0.329 50.706 1.00 59.97 284 ALA A O 1
ATOM 2402 N N . LYS A 1 285 ? -25.573 1.735 50.687 1.00 57.66 285 LYS A N 1
ATOM 2403 C CA . LYS A 1 285 ? -25.167 1.484 52.090 1.00 57.66 285 LYS A CA 1
ATOM 2404 C C . LYS A 1 285 ? -26.026 2.167 53.173 1.00 57.66 285 LYS A C 1
ATOM 2406 O O . LYS A 1 285 ? -25.693 2.063 54.350 1.00 57.66 285 LYS A O 1
ATOM 2411 N N . ALA A 1 286 ? -27.113 2.857 52.819 1.00 54.09 286 ALA A N 1
ATOM 2412 C CA . ALA A 1 286 ? -27.833 3.741 53.746 1.00 54.09 286 ALA A CA 1
ATOM 2413 C C . ALA A 1 286 ? -29.139 3.183 54.360 1.00 54.09 286 ALA A C 1
ATOM 2415 O O . ALA A 1 286 ? -29.736 3.857 55.198 1.00 54.09 286 ALA A O 1
ATOM 2416 N N . LEU A 1 287 ? -29.607 1.983 53.993 1.00 54.50 287 LEU A N 1
ATOM 2417 C CA . LEU A 1 287 ? -30.922 1.477 54.424 1.00 54.50 287 LEU A CA 1
ATOM 2418 C C . LEU A 1 287 ? -30.815 0.249 55.341 1.00 54.50 287 LEU A C 1
ATOM 2420 O O . LEU A 1 287 ? -30.101 -0.702 55.048 1.00 54.50 287 LEU A O 1
ATOM 2424 N N . ARG A 1 288 ? -31.569 0.264 56.452 1.00 59.38 288 ARG A N 1
ATOM 2425 C CA . ARG A 1 288 ? -31.655 -0.825 57.452 1.00 59.38 288 ARG A CA 1
ATOM 2426 C C . ARG A 1 288 ? -32.646 -1.947 57.075 1.00 59.38 288 ARG A C 1
ATOM 2428 O O . ARG A 1 288 ? -32.967 -2.770 57.925 1.00 59.38 288 ARG A O 1
ATOM 2435 N N . GLN A 1 289 ? -33.147 -1.960 55.838 1.00 77.88 289 GLN A N 1
ATOM 2436 C CA . GLN A 1 289 ? -34.084 -2.966 55.316 1.00 77.88 289 GLN A CA 1
ATOM 2437 C C . GLN A 1 289 ? -33.318 -3.935 54.414 1.00 77.88 289 GLN A C 1
ATOM 2439 O O . GLN A 1 289 ? -33.112 -3.636 53.237 1.00 77.88 289 GLN A O 1
ATOM 2444 N N . TYR A 1 290 ? -32.840 -5.042 54.983 1.00 78.50 290 TYR A N 1
ATOM 2445 C CA . TYR A 1 290 ? -31.931 -5.960 54.295 1.00 78.50 290 TYR A CA 1
ATOM 2446 C C . TYR A 1 290 ? -32.611 -6.656 53.118 1.00 78.50 290 TYR A C 1
ATOM 2448 O O . TYR A 1 290 ? -31.989 -6.803 52.073 1.00 78.50 290 TYR A O 1
ATOM 2456 N N . LEU A 1 291 ? -33.885 -7.030 53.235 1.00 82.38 291 LEU A N 1
ATOM 2457 C CA . LEU A 1 291 ? -34.626 -7.670 52.151 1.00 82.38 291 LEU A CA 1
ATOM 2458 C C . LEU A 1 291 ? -34.851 -6.718 50.973 1.00 82.38 291 LEU A C 1
ATOM 2460 O O . LEU A 1 291 ? -34.602 -7.079 49.823 1.00 82.38 291 LEU A O 1
ATOM 2464 N N . THR A 1 292 ? -35.279 -5.484 51.246 1.00 84.69 292 THR A N 1
ATOM 2465 C CA . THR A 1 292 ? -35.507 -4.476 50.200 1.00 84.69 292 THR A CA 1
ATOM 2466 C C . THR A 1 292 ? -34.209 -4.129 49.471 1.00 84.69 292 THR A C 1
ATOM 2468 O O . THR A 1 292 ? -34.199 -4.057 48.241 1.00 84.69 292 THR A O 1
ATOM 2471 N N . THR A 1 293 ? -33.100 -3.947 50.197 1.00 85.12 293 THR A N 1
ATOM 2472 C CA . THR A 1 293 ? -31.796 -3.663 49.577 1.00 85.12 293 THR A CA 1
ATOM 2473 C C . THR A 1 293 ? -31.270 -4.853 48.786 1.00 85.12 293 THR A C 1
ATOM 2475 O O . THR A 1 293 ? -30.703 -4.656 47.714 1.00 85.12 293 THR A O 1
ATOM 2478 N N . LEU A 1 294 ? -31.473 -6.077 49.274 1.00 87.31 294 LEU A N 1
ATOM 2479 C CA . LEU A 1 294 ? -31.059 -7.304 48.599 1.00 87.31 294 LEU A CA 1
ATOM 2480 C C . LEU A 1 294 ? -31.824 -7.497 47.282 1.00 87.31 294 LEU A C 1
ATOM 2482 O O . LEU A 1 294 ? -31.187 -7.695 46.250 1.00 87.31 294 LEU A O 1
ATOM 2486 N N . LYS A 1 295 ? -33.153 -7.315 47.281 1.00 89.25 295 LYS A N 1
ATOM 2487 C CA . LYS A 1 295 ? -33.977 -7.345 46.058 1.00 89.25 295 LYS A CA 1
ATOM 2488 C C . LYS A 1 295 ? -33.585 -6.256 45.068 1.00 89.25 295 LYS A C 1
ATOM 2490 O O . LYS A 1 295 ? -33.459 -6.523 43.877 1.00 89.25 295 LYS A O 1
ATOM 2495 N N . GLN A 1 296 ? -33.401 -5.026 45.548 1.00 88.94 296 GLN A N 1
ATOM 2496 C CA . GLN A 1 296 ? -33.000 -3.910 44.693 1.00 88.94 296 GLN A CA 1
ATOM 2497 C C . GLN A 1 296 ? -31.637 -4.177 44.047 1.00 88.94 296 GLN A C 1
ATOM 2499 O O . GLN A 1 296 ? -31.474 -3.988 42.846 1.00 88.94 296 GLN A O 1
ATOM 2504 N N . ARG A 1 297 ? -30.674 -4.682 44.821 1.00 87.75 297 ARG A N 1
ATOM 2505 C CA . ARG A 1 297 ? -29.332 -4.974 44.319 1.00 87.75 297 ARG A CA 1
ATOM 2506 C C . ARG A 1 297 ? -29.294 -6.185 43.394 1.00 87.75 297 ARG A C 1
ATOM 2508 O O . ARG A 1 297 ? -28.574 -6.154 42.408 1.00 87.75 297 ARG A O 1
ATOM 2515 N N . SER A 1 298 ? -30.102 -7.204 43.666 1.00 90.81 298 SER A N 1
ATOM 2516 C CA . SER A 1 298 ? -30.296 -8.347 42.771 1.00 90.81 298 SER A CA 1
ATOM 2517 C C . SER A 1 298 ? -30.839 -7.900 41.405 1.00 90.81 298 SER A C 1
ATOM 2519 O O . SER A 1 298 ? -30.267 -8.243 40.372 1.00 90.81 298 SER A O 1
ATOM 2521 N N . LYS A 1 299 ? -31.845 -7.008 41.384 1.00 91.62 299 LYS A N 1
ATOM 2522 C CA . LYS A 1 299 ? -32.334 -6.371 40.145 1.00 91.62 299 LYS A CA 1
ATOM 2523 C C . LYS A 1 299 ? -31.243 -5.585 39.418 1.00 91.62 299 LYS A C 1
ATOM 2525 O O . LYS A 1 299 ? -31.116 -5.709 38.207 1.00 91.62 299 LYS A O 1
ATOM 2530 N N . GLU A 1 300 ? -30.445 -4.800 40.140 1.00 90.31 300 GLU A N 1
ATOM 2531 C CA . GLU A 1 300 ? -29.316 -4.068 39.549 1.00 90.31 300 GLU A CA 1
ATOM 2532 C C . GLU A 1 300 ? -28.277 -5.012 38.930 1.00 90.31 300 GLU A C 1
ATOM 2534 O O . GLU A 1 300 ? -27.776 -4.734 37.846 1.00 90.31 300 GLU A O 1
ATOM 2539 N N . VAL A 1 301 ? -27.980 -6.150 39.567 1.00 91.44 301 VAL A N 1
ATOM 2540 C CA . VAL A 1 301 ? -27.049 -7.153 39.027 1.00 91.44 301 VAL A CA 1
ATOM 2541 C C . VAL A 1 301 ? -27.579 -7.778 37.735 1.00 91.44 301 VAL A C 1
ATOM 2543 O O . VAL A 1 301 ? -26.800 -7.924 36.794 1.00 91.44 301 VAL A O 1
ATOM 2546 N N . VAL A 1 302 ? -28.877 -8.091 37.660 1.00 92.38 302 VAL A N 1
ATOM 2547 C CA . VAL A 1 302 ? -29.522 -8.579 36.426 1.00 92.38 302 VAL A CA 1
ATOM 2548 C C . VAL A 1 302 ? -29.408 -7.547 35.303 1.00 92.38 302 VAL A C 1
ATOM 2550 O O . VAL A 1 302 ? -29.012 -7.888 34.190 1.00 92.38 302 VAL A O 1
ATOM 2553 N N . GLU A 1 303 ? -29.678 -6.272 35.584 1.00 92.19 303 GLU A N 1
ATOM 2554 C CA . GLU A 1 303 ? -29.518 -5.213 34.581 1.00 92.19 303 GLU A CA 1
ATOM 2555 C C . GLU A 1 303 ? -28.052 -5.044 34.150 1.00 92.19 303 GLU A C 1
ATOM 2557 O O . GLU A 1 303 ? -27.778 -4.935 32.957 1.00 92.19 303 GLU A O 1
ATOM 2562 N N . PHE A 1 304 ? -27.086 -5.125 35.073 1.00 91.00 304 PHE A N 1
ATOM 2563 C CA . PHE A 1 304 ? -25.663 -5.090 34.715 1.00 91.00 304 PHE A CA 1
ATOM 2564 C C . PHE A 1 304 ? -25.244 -6.276 33.840 1.00 91.00 304 PHE A C 1
ATOM 2566 O O . PHE A 1 304 ? -24.440 -6.093 32.933 1.00 91.00 304 PHE A O 1
ATOM 2573 N N . LEU A 1 305 ? -25.789 -7.472 34.071 1.00 92.38 305 LEU A N 1
ATOM 2574 C CA . LEU A 1 305 ? -25.541 -8.642 33.220 1.00 92.38 305 LEU A CA 1
ATOM 2575 C C . LEU A 1 305 ? -26.085 -8.438 31.800 1.00 92.38 305 LEU A C 1
ATOM 2577 O O . LEU A 1 305 ? -25.423 -8.798 30.825 1.00 92.38 305 LEU A O 1
ATOM 2581 N N . ARG A 1 306 ? -27.252 -7.799 31.663 1.00 93.00 306 ARG A N 1
ATOM 2582 C CA . ARG A 1 306 ? -27.822 -7.429 30.357 1.00 93.00 306 ARG A CA 1
ATOM 2583 C C . ARG A 1 306 ? -26.981 -6.382 29.638 1.00 93.00 306 ARG A C 1
ATOM 2585 O O . ARG A 1 306 ? -26.769 -6.498 28.432 1.00 93.00 306 ARG A O 1
ATOM 2592 N N . GLU A 1 307 ? -26.481 -5.385 30.364 1.00 91.38 307 GLU A N 1
ATOM 2593 C CA . GLU A 1 307 ? -25.545 -4.391 29.827 1.00 91.38 307 GLU A CA 1
ATOM 2594 C C . GLU A 1 307 ? -24.229 -5.041 29.371 1.00 91.38 307 GLU A C 1
ATOM 2596 O O . GLU A 1 307 ? -23.776 -4.759 28.262 1.00 91.38 307 GLU A O 1
ATOM 2601 N N . ASP A 1 308 ? -23.659 -5.952 30.168 1.00 91.00 308 ASP A N 1
ATOM 2602 C CA . ASP A 1 308 ? -22.427 -6.688 29.840 1.00 91.00 308 ASP A CA 1
ATOM 2603 C C . ASP A 1 308 ? -22.612 -7.554 28.579 1.00 91.00 308 ASP A C 1
ATOM 2605 O O . ASP A 1 308 ? -21.730 -7.630 27.720 1.00 91.00 308 ASP A O 1
ATOM 2609 N N . ARG A 1 309 ? -23.789 -8.167 28.415 1.00 91.69 309 ARG A N 1
ATOM 2610 C CA . ARG A 1 309 ? -24.147 -8.943 27.219 1.00 91.69 309 ARG A CA 1
ATOM 2611 C C . ARG A 1 309 ? -24.306 -8.064 25.983 1.00 91.69 309 ARG A C 1
ATOM 2613 O O . ARG A 1 309 ? -23.798 -8.407 24.919 1.00 91.69 309 ARG A O 1
ATOM 2620 N N . LYS A 1 310 ? -24.963 -6.913 26.131 1.00 92.38 310 LYS A N 1
ATOM 2621 C CA . LYS A 1 310 ? -25.095 -5.933 25.050 1.00 92.38 310 LYS A CA 1
ATOM 2622 C C . LYS A 1 310 ? -23.728 -5.403 24.613 1.00 92.38 310 LYS A C 1
ATOM 2624 O O . LYS A 1 310 ? -23.476 -5.305 23.419 1.00 92.38 310 LYS A O 1
ATOM 2629 N N . LEU A 1 311 ? -22.834 -5.121 25.560 1.00 90.94 311 LEU A N 1
ATOM 2630 C CA . LEU A 1 311 ? -21.455 -4.732 25.268 1.00 90.94 311 LEU A CA 1
ATOM 2631 C C . LEU A 1 311 ? -20.729 -5.812 24.453 1.00 90.94 311 LEU A C 1
ATOM 2633 O O . LEU A 1 311 ? -20.053 -5.492 23.477 1.00 90.94 311 LEU A O 1
ATOM 2637 N N . LEU A 1 312 ? -20.885 -7.083 24.835 1.00 91.31 312 LEU A N 1
ATOM 2638 C CA . LEU A 1 312 ? -20.317 -8.214 24.103 1.00 91.31 312 LEU A CA 1
ATOM 2639 C C . LEU A 1 312 ? -20.847 -8.264 22.657 1.00 91.31 312 LEU A C 1
ATOM 2641 O O . LEU A 1 312 ? -20.067 -8.419 21.719 1.00 91.31 312 LEU A O 1
ATOM 2645 N N . ASP A 1 313 ? -22.157 -8.086 22.464 1.00 91.00 313 ASP A N 1
ATOM 2646 C CA . ASP A 1 313 ? -22.793 -8.036 21.140 1.00 91.00 313 ASP A CA 1
ATOM 2647 C C . ASP A 1 313 ? -22.297 -6.849 20.293 1.00 91.00 313 ASP A C 1
ATOM 2649 O O . ASP A 1 313 ? -22.004 -7.014 19.103 1.00 91.00 313 ASP A O 1
ATOM 2653 N N . ASP A 1 314 ? -22.160 -5.668 20.899 1.00 89.75 314 ASP A N 1
ATOM 2654 C CA . ASP A 1 314 ? -21.655 -4.456 20.247 1.00 89.75 314 ASP A CA 1
ATOM 2655 C C . ASP A 1 314 ? -20.181 -4.626 19.832 1.00 89.75 314 ASP A C 1
ATOM 2657 O O . ASP A 1 314 ? -19.794 -4.257 18.716 1.00 89.75 314 ASP A O 1
ATOM 2661 N N . LEU A 1 315 ? -19.361 -5.254 20.681 1.00 88.75 315 LEU A N 1
ATOM 2662 C CA . LEU A 1 315 ? -17.960 -5.564 20.389 1.00 88.75 315 LEU A CA 1
ATOM 2663 C C . LEU A 1 315 ? -17.839 -6.567 19.234 1.00 88.75 315 LEU A C 1
ATOM 2665 O O . LEU A 1 315 ? -17.104 -6.324 18.275 1.00 88.75 315 LEU A O 1
ATOM 2669 N N . VAL A 1 316 ? -18.611 -7.654 19.271 1.00 89.31 316 VAL A N 1
ATOM 2670 C CA . VAL A 1 316 ? -18.659 -8.654 18.191 1.00 89.31 316 VAL A CA 1
ATOM 2671 C C . VAL A 1 316 ? -19.112 -8.018 16.880 1.00 89.31 316 VAL A C 1
ATOM 2673 O O . VAL A 1 316 ? -18.517 -8.268 15.832 1.00 89.31 316 VAL A O 1
ATOM 2676 N N . SER A 1 317 ? -20.131 -7.162 16.921 1.00 88.06 317 SER A N 1
ATOM 2677 C CA . SER A 1 317 ? -20.627 -6.442 15.743 1.00 88.06 317 SER A CA 1
ATOM 2678 C C . SER A 1 317 ? -19.582 -5.473 15.187 1.00 88.06 317 SER A C 1
ATOM 2680 O O . SER A 1 317 ? -19.413 -5.361 13.971 1.00 88.06 317 SER A O 1
ATOM 2682 N N . THR A 1 318 ? -18.824 -4.812 16.060 1.00 86.44 318 THR A N 1
ATOM 2683 C CA . THR A 1 318 ? -17.726 -3.912 15.683 1.00 86.44 318 THR A CA 1
ATOM 2684 C C . THR A 1 318 ? -16.599 -4.666 14.982 1.00 86.44 318 THR A C 1
ATOM 2686 O O . THR A 1 318 ? -16.130 -4.228 13.931 1.00 86.44 318 THR A O 1
ATOM 2689 N N . VAL A 1 319 ? -16.211 -5.830 15.508 1.00 85.44 319 VAL A N 1
ATOM 2690 C CA . VAL A 1 319 ? -15.188 -6.685 14.894 1.00 85.44 319 VAL A CA 1
ATOM 2691 C C . VAL A 1 319 ? -15.684 -7.255 13.564 1.00 85.44 319 VAL A C 1
ATOM 2693 O O . VAL A 1 319 ? -14.991 -7.130 12.557 1.00 85.44 319 VAL A O 1
ATOM 2696 N N . ARG A 1 320 ? -16.907 -7.803 13.517 1.00 84.62 320 ARG A N 1
ATOM 2697 C CA . ARG A 1 320 ? -17.491 -8.421 12.310 1.00 84.62 320 ARG A CA 1
ATOM 2698 C C . ARG A 1 320 ? -17.783 -7.434 11.181 1.00 84.62 320 ARG A C 1
ATOM 2700 O O . ARG A 1 320 ? -17.703 -7.806 10.017 1.00 84.62 320 ARG A O 1
ATOM 2707 N N . SER A 1 321 ? -18.136 -6.191 11.505 1.00 81.31 321 SER A N 1
ATOM 2708 C CA . SER A 1 321 ? -18.385 -5.141 10.505 1.00 81.31 321 SER A CA 1
ATOM 2709 C C . SER A 1 321 ? -17.104 -4.545 9.916 1.00 81.31 321 SER A C 1
ATOM 2711 O O . SER A 1 321 ? -17.166 -3.784 8.949 1.00 81.31 321 SER A O 1
ATOM 2713 N N . SER A 1 322 ? -15.939 -4.875 10.478 1.00 76.38 322 SER A N 1
ATOM 2714 C CA . SER A 1 322 ? -14.659 -4.498 9.896 1.00 76.38 322 SER A CA 1
ATOM 2715 C C . SER A 1 322 ? -14.302 -5.420 8.734 1.00 76.38 322 SER A C 1
ATOM 2717 O O . SER A 1 322 ? -14.460 -6.633 8.809 1.00 76.38 322 SER A O 1
ATOM 2719 N N . ASN A 1 323 ? -13.707 -4.866 7.676 1.00 66.12 323 ASN A N 1
ATOM 2720 C CA . ASN A 1 323 ? -13.135 -5.659 6.580 1.00 66.12 323 ASN A CA 1
ATOM 2721 C C . ASN A 1 323 ? -11.985 -6.583 7.045 1.00 66.12 323 ASN A C 1
ATOM 2723 O O . ASN A 1 323 ? -11.539 -7.432 6.279 1.00 66.12 323 ASN A O 1
ATOM 2727 N N . ALA A 1 324 ? -11.507 -6.413 8.284 1.00 64.69 324 ALA A N 1
ATOM 2728 C CA . ALA A 1 324 ? -10.536 -7.275 8.957 1.00 64.69 324 ALA A CA 1
ATOM 2729 C C . ALA A 1 324 ? -11.173 -8.462 9.716 1.00 64.69 324 ALA A C 1
ATOM 2731 O O . ALA A 1 324 ? -10.454 -9.267 10.298 1.00 64.69 324 ALA A O 1
ATOM 2732 N N . ALA A 1 325 ? -12.505 -8.598 9.714 1.00 63.38 325 ALA A N 1
ATOM 2733 C CA . ALA A 1 325 ? -13.233 -9.601 10.496 1.00 63.38 325 ALA A CA 1
ATOM 2734 C C . ALA A 1 325 ? -12.792 -11.050 10.243 1.00 63.38 325 ALA A C 1
ATOM 2736 O O . ALA A 1 325 ? -12.868 -11.876 11.142 1.00 63.38 325 ALA A O 1
ATOM 2737 N N . ALA A 1 326 ? -12.342 -11.363 9.025 1.00 66.81 326 ALA A N 1
ATOM 2738 C CA . ALA A 1 326 ? -11.987 -12.726 8.636 1.00 66.81 326 ALA A CA 1
ATOM 2739 C C . ALA A 1 326 ? -10.715 -13.259 9.318 1.00 66.81 326 ALA A C 1
ATOM 2741 O O . ALA A 1 326 ? -10.472 -14.461 9.265 1.00 66.81 326 ALA A O 1
ATOM 2742 N N . SER A 1 327 ? -9.892 -12.391 9.913 1.00 70.50 327 SER A N 1
ATOM 2743 C CA . SER A 1 327 ? -8.621 -12.794 10.522 1.00 70.50 327 SER A CA 1
ATOM 2744 C C . SER A 1 327 ? -8.632 -12.792 12.048 1.00 70.50 327 SER A C 1
ATOM 2746 O O . SER A 1 327 ? -7.667 -13.255 12.649 1.00 70.50 327 SER A O 1
ATOM 2748 N N . ILE A 1 328 ? -9.689 -12.257 12.664 1.00 80.31 328 ILE A N 1
ATOM 2749 C CA . ILE A 1 328 ? -9.786 -12.121 14.114 1.00 80.31 328 ILE A CA 1
ATOM 2750 C C . ILE A 1 328 ? -10.677 -13.242 14.638 1.00 80.31 328 ILE A C 1
ATOM 2752 O O . ILE A 1 328 ? -11.886 -13.240 14.405 1.00 80.31 328 ILE A O 1
ATOM 2756 N N . ASP A 1 329 ? -10.073 -14.194 15.344 1.00 83.06 329 ASP A N 1
ATOM 2757 C CA . ASP A 1 329 ? -10.788 -15.311 15.952 1.00 83.06 329 ASP A CA 1
ATOM 2758 C C . ASP A 1 329 ? -11.114 -15.001 17.415 1.00 83.06 329 ASP A C 1
ATOM 2760 O O . ASP A 1 329 ? -10.218 -14.801 18.241 1.00 83.06 329 ASP A O 1
ATOM 2764 N N . LEU A 1 330 ? -12.413 -14.911 17.704 1.00 82.81 330 LEU A N 1
ATOM 2765 C CA . LEU A 1 330 ? -12.977 -14.602 19.022 1.00 82.81 330 LEU A CA 1
ATOM 2766 C C . LEU A 1 330 ? -14.100 -15.566 19.414 1.00 82.81 330 LEU A C 1
ATOM 2768 O O . LEU A 1 330 ? -14.695 -15.368 20.472 1.00 82.81 330 LEU A O 1
ATOM 2772 N N . GLY A 1 331 ? -14.444 -16.536 18.555 1.00 83.88 331 GLY A N 1
ATOM 2773 C CA . GLY A 1 331 ? -15.692 -17.301 18.660 1.00 83.88 331 GLY A CA 1
ATOM 2774 C C . GLY A 1 331 ? -15.848 -17.960 20.025 1.00 83.88 331 GLY A C 1
ATOM 2775 O O . GLY A 1 331 ? -16.773 -17.631 20.766 1.00 83.88 331 GLY A O 1
ATOM 2776 N N . ASP A 1 332 ? -14.870 -18.783 20.391 1.00 88.38 332 ASP A N 1
ATOM 2777 C CA . ASP A 1 332 ? -14.907 -19.572 21.622 1.00 88.38 332 ASP A CA 1
ATOM 2778 C C . ASP A 1 332 ? -14.962 -18.688 22.878 1.00 88.38 332 ASP A C 1
ATOM 2780 O O . ASP A 1 332 ? -15.796 -18.896 23.755 1.00 88.38 332 ASP A O 1
ATOM 2784 N N . MET A 1 333 ? -14.143 -17.631 22.944 1.00 88.69 333 MET A N 1
ATOM 2785 C CA . MET A 1 333 ? -14.089 -16.736 24.109 1.00 88.69 333 MET A CA 1
ATOM 2786 C C . MET A 1 333 ? -15.382 -15.927 24.285 1.00 88.69 333 MET A C 1
ATOM 2788 O O . MET A 1 333 ? -15.850 -15.711 25.405 1.00 88.69 333 MET A O 1
ATOM 2792 N N . VAL A 1 334 ? -15.971 -15.468 23.178 1.00 91.81 334 VAL A N 1
ATOM 2793 C CA . VAL A 1 334 ? -17.254 -14.753 23.182 1.00 91.81 334 VAL A CA 1
ATOM 2794 C C . VAL A 1 334 ? -18.383 -15.688 23.606 1.00 91.81 334 VAL A C 1
ATOM 2796 O O . VAL A 1 334 ? -19.235 -15.284 24.400 1.00 91.81 334 VAL A O 1
ATOM 2799 N N . ASP A 1 335 ? -18.398 -16.921 23.109 1.00 91.88 335 ASP A N 1
ATOM 2800 C CA . ASP A 1 335 ? -19.440 -17.894 23.432 1.00 91.88 335 ASP A CA 1
ATOM 2801 C C . ASP A 1 335 ? -19.341 -18.368 24.888 1.00 91.88 335 ASP A C 1
ATOM 2803 O O . ASP A 1 335 ? -20.362 -18.440 25.577 1.00 91.88 335 ASP A O 1
ATOM 2807 N N . GLU A 1 336 ? -18.131 -18.589 25.407 1.00 92.69 336 GLU A N 1
ATOM 2808 C CA . GLU A 1 336 ? -17.886 -18.870 26.827 1.00 92.69 336 GLU A CA 1
ATOM 2809 C C . GLU A 1 336 ? -18.403 -17.743 27.730 1.00 92.69 336 GLU A C 1
ATOM 2811 O O . GLU A 1 336 ? -19.165 -17.998 28.668 1.00 92.69 336 GLU A O 1
ATOM 2816 N N . LEU A 1 337 ? -18.055 -16.487 27.425 1.00 92.44 337 LEU A N 1
ATOM 2817 C CA . LEU A 1 337 ? -18.525 -15.323 28.182 1.00 92.44 337 LEU A CA 1
ATOM 2818 C C . LEU A 1 337 ? -20.040 -15.162 28.108 1.00 92.44 337 LEU A C 1
ATOM 2820 O O . LEU A 1 337 ? -20.688 -14.914 29.127 1.00 92.44 337 LEU A O 1
ATOM 2824 N N . ARG A 1 338 ? -20.624 -15.336 26.919 1.00 93.69 338 ARG A N 1
ATOM 2825 C CA . ARG A 1 338 ? -22.075 -15.266 26.732 1.00 93.69 338 ARG A CA 1
ATOM 2826 C C . ARG A 1 338 ? -22.773 -16.335 27.564 1.00 93.69 338 ARG A C 1
ATOM 2828 O O . ARG A 1 338 ? -23.755 -16.026 28.231 1.00 93.69 338 ARG A O 1
ATOM 2835 N N . ASN A 1 339 ? -22.281 -17.571 27.546 1.00 93.81 339 ASN A N 1
ATOM 2836 C CA . ASN A 1 339 ? -22.855 -18.665 28.326 1.00 93.81 339 ASN A CA 1
ATOM 2837 C C . ASN A 1 339 ? -22.759 -18.397 29.831 1.00 93.81 339 ASN A C 1
ATOM 2839 O O . ASN A 1 339 ? -23.743 -18.585 30.546 1.00 93.81 339 ASN A O 1
ATOM 2843 N N . LEU A 1 340 ? -21.617 -17.888 30.294 1.00 94.25 340 LEU A N 1
ATOM 2844 C CA . LEU A 1 340 ? -21.397 -17.520 31.689 1.00 94.25 340 LEU A CA 1
ATOM 2845 C C . LEU A 1 340 ? -22.341 -16.391 32.141 1.00 94.25 340 LEU A C 1
ATOM 2847 O O . LEU A 1 340 ? -22.912 -16.468 33.227 1.00 94.25 340 LEU A O 1
ATOM 2851 N N . TYR A 1 341 ? -22.577 -15.376 31.304 1.00 93.44 341 TYR A N 1
ATOM 2852 C CA . TYR A 1 341 ? -23.517 -14.293 31.629 1.00 93.44 341 TYR A CA 1
ATOM 2853 C C . TYR A 1 341 ? -24.965 -14.770 31.689 1.00 93.44 341 TYR A C 1
ATOM 2855 O O . TYR A 1 341 ? -25.695 -14.335 32.575 1.00 93.44 341 TYR A O 1
ATOM 2863 N N . ASN A 1 342 ? -25.364 -15.692 30.811 1.00 93.38 342 ASN A N 1
ATOM 2864 C CA . ASN A 1 342 ? -26.711 -16.272 30.834 1.00 93.38 342 ASN A CA 1
ATOM 2865 C C . ASN A 1 342 ? -26.942 -17.058 32.120 1.00 93.38 342 ASN A C 1
ATOM 2867 O O . ASN A 1 342 ? -27.956 -16.866 32.778 1.00 93.38 342 ASN A O 1
ATOM 2871 N N . GLN A 1 343 ? -25.971 -17.891 32.503 1.00 94.44 343 GLN A N 1
ATOM 2872 C CA . GLN A 1 343 ? -26.043 -18.663 33.742 1.00 94.44 343 GLN A CA 1
ATOM 2873 C C . GLN A 1 343 ? -26.164 -17.744 34.961 1.00 94.44 343 GLN A C 1
ATOM 2875 O O . GLN A 1 343 ? -27.010 -17.975 35.817 1.00 94.44 343 GLN A O 1
ATOM 2880 N N . TYR A 1 344 ? -25.374 -16.668 35.025 1.00 93.75 344 TYR A N 1
ATOM 2881 C CA . TYR A 1 344 ? -25.481 -15.698 36.118 1.00 93.75 344 TYR A CA 1
ATOM 2882 C C . TYR A 1 344 ? -26.805 -14.924 36.109 1.00 93.75 344 TYR A C 1
ATOM 2884 O O . TYR A 1 344 ? -27.331 -14.630 37.181 1.00 93.75 344 TYR A O 1
ATOM 2892 N N . GLU A 1 345 ? -27.357 -14.595 34.936 1.00 93.81 345 GLU A N 1
ATOM 2893 C CA . GLU A 1 345 ? -28.662 -13.926 34.830 1.00 93.81 345 GLU A CA 1
ATOM 2894 C C . GLU A 1 345 ? -29.789 -14.848 35.308 1.00 93.81 345 GLU A C 1
ATOM 2896 O O . GLU A 1 345 ? -30.648 -14.410 36.079 1.00 93.81 345 GLU A O 1
ATOM 2901 N N . ASP A 1 346 ? -29.761 -16.120 34.908 1.00 93.75 346 ASP A N 1
ATOM 2902 C CA . ASP A 1 346 ? -30.738 -17.132 35.309 1.00 93.75 346 ASP A CA 1
ATOM 2903 C C . ASP A 1 346 ? -30.662 -17.409 36.818 1.00 93.75 346 ASP A C 1
ATOM 2905 O O . ASP A 1 346 ? -31.686 -17.364 37.508 1.00 93.75 346 ASP A O 1
ATOM 2909 N N . ASP A 1 347 ? -29.455 -17.613 37.354 1.00 93.19 347 ASP A N 1
ATOM 2910 C CA . ASP A 1 347 ? -29.211 -17.819 38.786 1.00 93.19 347 ASP A CA 1
ATOM 2911 C C . ASP A 1 347 ? -29.703 -16.629 39.620 1.00 93.19 347 ASP A C 1
ATOM 2913 O O . ASP A 1 347 ? -30.334 -16.803 40.669 1.00 93.19 347 ASP A O 1
ATOM 2917 N N . GLU A 1 348 ? -29.417 -15.402 39.178 1.00 93.19 348 GLU A N 1
ATOM 2918 C CA . GLU A 1 348 ? -29.816 -14.198 39.903 1.00 93.19 348 GLU A CA 1
ATOM 2919 C C . GLU A 1 348 ? -31.323 -13.936 39.781 1.00 93.19 348 GLU A C 1
ATOM 2921 O O . GLU A 1 348 ? -31.952 -13.542 40.762 1.00 93.19 348 GLU A O 1
ATOM 2926 N N . SER A 1 349 ? -31.934 -14.249 38.636 1.00 91.69 349 SER A N 1
ATOM 2927 C CA . SER A 1 349 ? -33.389 -14.174 38.445 1.00 91.69 349 SER A CA 1
ATOM 2928 C C . SER A 1 349 ? -34.133 -15.169 39.341 1.00 91.69 349 SER A C 1
ATOM 2930 O O . SER A 1 349 ? -35.134 -14.813 39.969 1.00 91.69 349 SER A O 1
ATOM 2932 N N . GLN A 1 350 ? -33.626 -16.399 39.468 1.00 92.56 350 GLN A N 1
ATOM 2933 C CA . GLN A 1 350 ? -34.168 -17.394 40.398 1.00 92.56 350 GLN A CA 1
ATOM 2934 C C . GLN A 1 350 ? -34.019 -16.943 41.854 1.00 92.56 350 GLN A C 1
ATOM 2936 O O . GLN A 1 350 ? -34.955 -17.078 42.645 1.00 92.56 350 GLN A O 1
ATOM 2941 N N . ARG A 1 351 ? -32.872 -16.362 42.227 1.00 90.62 351 ARG A N 1
ATOM 2942 C CA . ARG A 1 351 ? -32.682 -15.804 43.576 1.00 90.62 351 ARG A CA 1
ATOM 2943 C C . ARG A 1 351 ? -33.627 -14.648 43.848 1.00 90.62 351 ARG A C 1
ATOM 2945 O O . ARG A 1 351 ? -34.211 -14.618 44.926 1.00 90.62 351 ARG A O 1
ATOM 2952 N N . LEU A 1 352 ? -33.805 -13.734 42.898 1.00 91.06 352 LEU A N 1
ATOM 2953 C CA . LEU A 1 352 ? -34.739 -12.620 43.031 1.00 91.06 352 LEU A CA 1
ATOM 2954 C C . LEU A 1 352 ? -36.164 -13.125 43.294 1.00 91.06 352 LEU A C 1
ATOM 2956 O O . LEU A 1 352 ? -36.836 -12.602 44.180 1.00 91.06 352 LEU A O 1
ATOM 2960 N N . TYR A 1 353 ? -36.582 -14.183 42.593 1.00 91.00 353 TYR A N 1
ATOM 2961 C CA . TYR A 1 353 ? -37.856 -14.859 42.841 1.00 91.00 353 TYR A CA 1
ATOM 2962 C C . TYR A 1 353 ? -37.930 -15.471 44.251 1.00 91.00 353 TYR A C 1
ATOM 2964 O O . TYR A 1 353 ? -38.914 -15.276 44.959 1.00 91.00 353 TYR A O 1
ATOM 2972 N N . LEU A 1 354 ? -36.882 -16.158 44.716 1.00 87.88 354 LEU A N 1
ATOM 2973 C CA . LEU A 1 354 ? -36.842 -16.720 46.076 1.00 87.88 354 LEU A CA 1
ATOM 2974 C C . LEU A 1 354 ? -36.859 -15.637 47.167 1.00 87.88 354 LEU A C 1
ATOM 2976 O O . LEU A 1 354 ? -37.463 -15.831 48.222 1.00 87.88 354 LEU A O 1
ATOM 2980 N N . MET A 1 355 ? -36.246 -14.477 46.912 1.00 86.38 355 MET A N 1
ATOM 2981 C CA . MET A 1 355 ? -36.292 -13.331 47.824 1.00 86.38 355 MET A CA 1
ATOM 2982 C C . MET A 1 355 ? -37.718 -12.794 48.006 1.00 86.38 355 MET A C 1
ATOM 2984 O O . MET A 1 355 ? -37.979 -12.127 49.005 1.00 86.38 355 MET A O 1
ATOM 2988 N N . ASP A 1 356 ? -38.662 -13.063 47.097 1.00 84.69 356 ASP A N 1
ATOM 2989 C CA . ASP A 1 356 ? -40.058 -12.650 47.279 1.00 84.69 356 ASP A CA 1
ATOM 2990 C C . ASP A 1 356 ? -40.765 -13.340 48.447 1.00 84.69 356 ASP A C 1
ATOM 2992 O O . ASP A 1 356 ? -41.688 -12.756 49.016 1.00 84.69 356 ASP A O 1
ATOM 2996 N N . PHE A 1 357 ? -40.257 -14.494 48.879 1.00 86.06 357 PHE A N 1
ATOM 2997 C CA . PHE A 1 357 ? -40.813 -15.292 49.973 1.00 86.06 357 PHE A CA 1
ATOM 2998 C C . PHE A 1 357 ? -39.955 -15.273 51.249 1.00 86.06 357 PHE A C 1
ATOM 3000 O O . PHE A 1 357 ? -40.295 -15.938 52.223 1.00 86.06 357 PHE A O 1
ATOM 3007 N N . MET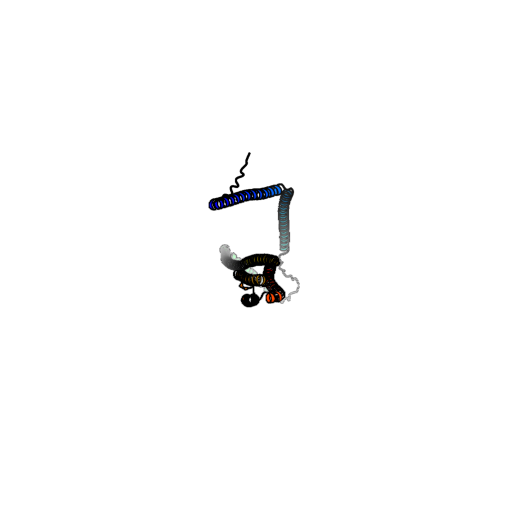 A 1 358 ? -38.843 -14.534 51.250 1.00 84.44 358 MET A N 1
ATOM 3008 C CA . MET A 1 358 ? -37.840 -14.550 52.320 1.00 84.44 358 MET A CA 1
ATOM 3009 C C . ME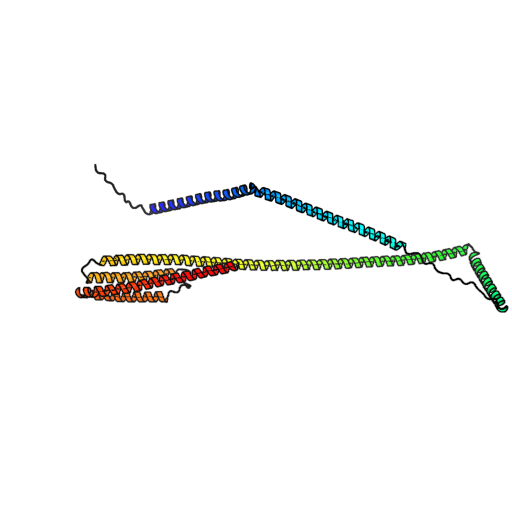T A 1 358 ? -38.180 -13.593 53.471 1.00 84.44 358 MET A C 1
ATOM 3011 O O . MET A 1 358 ? -38.680 -12.488 53.243 1.00 84.44 358 MET A O 1
ATOM 3015 N N . PHE A 1 359 ? -37.843 -13.976 54.706 1.00 81.44 359 PHE A N 1
ATOM 3016 C CA . PHE A 1 359 ? -37.982 -13.107 55.882 1.00 81.44 359 PHE A CA 1
ATOM 3017 C C . PHE A 1 359 ? -36.772 -12.175 56.078 1.00 81.44 359 PHE A C 1
ATOM 3019 O O . PHE A 1 359 ? -35.660 -12.446 55.629 1.00 81.44 359 PHE A O 1
ATOM 3026 N N . GLU A 1 360 ? -36.952 -11.070 56.809 1.00 79.81 360 GLU A N 1
ATOM 3027 C CA . GLU A 1 360 ? -35.884 -10.072 57.016 1.00 79.81 360 GLU A CA 1
ATOM 3028 C C . GLU A 1 360 ? -34.667 -10.594 57.804 1.00 79.81 360 GLU A C 1
ATOM 3030 O O . GLU A 1 360 ? -33.534 -10.159 57.583 1.00 79.81 360 GLU A O 1
ATOM 3035 N N . GLU A 1 361 ? -34.859 -11.545 58.718 1.00 76.94 361 GLU A N 1
ATOM 3036 C CA . GLU A 1 361 ? -33.753 -12.163 59.466 1.00 76.94 361 GLU A CA 1
ATOM 3037 C C . GLU A 1 361 ? -32.907 -13.092 58.591 1.00 76.94 361 GLU A C 1
ATOM 3039 O O . GLU A 1 361 ? -31.676 -13.078 58.679 1.00 76.94 361 GLU A O 1
ATOM 3044 N N . GLU A 1 362 ? -33.549 -13.824 57.681 1.00 78.94 362 GLU A N 1
ATOM 3045 C CA . GLU A 1 362 ? -32.874 -14.629 56.661 1.00 78.94 362 GLU A CA 1
ATOM 3046 C C . GLU A 1 362 ? -32.114 -13.728 55.679 1.00 78.94 362 GLU A C 1
ATOM 3048 O O . GLU A 1 362 ? -30.931 -13.961 55.410 1.00 78.94 362 GLU A O 1
ATOM 3053 N N . ALA A 1 363 ? -32.739 -12.631 55.234 1.00 84.25 363 ALA A N 1
ATOM 3054 C CA . ALA A 1 363 ? -32.119 -11.648 54.347 1.00 84.25 363 ALA A CA 1
ATOM 3055 C C . ALA A 1 363 ? -30.864 -11.010 54.966 1.00 84.25 363 ALA A C 1
ATOM 3057 O O . ALA A 1 363 ? -29.842 -10.848 54.290 1.00 84.25 363 ALA A O 1
ATOM 3058 N N . ARG A 1 364 ? -30.895 -10.697 56.269 1.00 81.62 364 ARG A N 1
ATOM 3059 C CA . ARG A 1 364 ? -29.737 -10.158 57.003 1.00 81.62 364 ARG A CA 1
ATOM 3060 C C . ARG A 1 364 ? -28.563 -11.136 57.031 1.00 81.62 364 ARG A C 1
ATOM 3062 O O . ARG A 1 364 ? -27.422 -10.720 56.818 1.00 81.62 364 ARG A O 1
ATOM 3069 N N . ASN A 1 365 ? -28.831 -12.415 57.289 1.00 83.19 365 ASN A N 1
ATOM 3070 C CA . ASN A 1 365 ? -27.795 -13.450 57.327 1.00 83.19 365 ASN A CA 1
ATOM 3071 C C . ASN A 1 365 ? -27.207 -13.705 55.932 1.00 83.19 365 ASN A C 1
ATOM 3073 O O . ASN A 1 365 ? -25.994 -13.876 55.787 1.00 83.19 365 ASN A O 1
ATOM 3077 N N . MET A 1 366 ? -28.047 -13.662 54.898 1.00 86.69 366 MET A N 1
ATOM 3078 C CA . MET A 1 366 ? -27.633 -13.921 53.522 1.00 86.69 366 MET A CA 1
ATOM 3079 C C . MET A 1 366 ? -26.867 -12.753 52.883 1.00 86.69 366 MET A C 1
ATOM 3081 O O . MET A 1 366 ? -25.988 -12.993 52.054 1.00 86.69 366 MET A O 1
ATOM 3085 N N . TRP A 1 367 ? -27.132 -11.506 53.293 1.00 86.38 367 TRP A N 1
ATOM 3086 C CA . TRP A 1 367 ? -26.549 -10.297 52.693 1.00 86.38 367 TRP A CA 1
ATOM 3087 C C . TRP A 1 367 ? -25.030 -10.378 52.487 1.00 86.38 367 TRP A C 1
ATOM 3089 O O . TRP A 1 367 ? -24.539 -10.132 51.388 1.00 86.38 367 TRP A O 1
ATOM 3099 N N . ARG A 1 368 ? -24.267 -10.755 53.523 1.00 83.81 368 ARG A N 1
ATOM 3100 C CA . ARG A 1 368 ? -22.793 -10.799 53.435 1.00 83.81 368 ARG A CA 1
ATOM 3101 C C . ARG A 1 368 ? -22.298 -11.868 52.464 1.00 83.81 368 ARG A C 1
ATOM 3103 O O . ARG A 1 368 ? -21.343 -11.627 51.733 1.00 83.81 368 ARG A O 1
ATOM 3110 N N . SER A 1 369 ? -22.942 -13.036 52.462 1.00 89.44 369 SER A N 1
ATOM 3111 C CA . SER A 1 369 ? -22.595 -14.132 51.553 1.00 89.44 369 SER A CA 1
ATOM 3112 C C . SER A 1 369 ? -22.879 -13.743 50.104 1.00 89.44 369 SER A C 1
ATOM 3114 O O . SER A 1 369 ? -22.041 -13.958 49.227 1.00 89.44 369 SER A O 1
ATOM 3116 N N . GLN A 1 370 ? -24.018 -13.090 49.867 1.00 89.75 370 GLN A N 1
ATOM 3117 C CA . GLN A 1 370 ? -24.409 -12.664 48.531 1.00 89.75 370 GLN A CA 1
ATOM 3118 C C . GLN A 1 370 ? -23.552 -11.498 48.021 1.00 89.75 370 GLN A C 1
ATOM 3120 O O . GLN A 1 370 ? -23.152 -11.493 46.862 1.00 89.75 370 GLN A O 1
ATOM 3125 N N . GLU A 1 371 ? -23.169 -10.559 48.888 1.00 87.12 371 GLU A N 1
ATOM 3126 C CA . GLU A 1 371 ? -22.251 -9.477 48.521 1.00 87.12 371 GLU A CA 1
ATOM 3127 C C . GLU A 1 371 ? -20.851 -9.994 48.150 1.00 87.12 371 GLU A C 1
ATOM 3129 O O . GLU A 1 371 ? -20.224 -9.470 47.228 1.00 87.12 371 GLU A O 1
ATOM 3134 N N . GLU A 1 372 ? -20.368 -11.040 48.823 1.00 89.25 372 GLU A N 1
ATOM 3135 C CA . GLU A 1 372 ? -19.128 -11.729 48.450 1.00 89.25 372 GLU A CA 1
ATOM 3136 C C . GLU A 1 372 ? -19.261 -12.439 47.098 1.00 89.25 372 GLU A C 1
ATOM 3138 O O . GLU A 1 372 ? -18.369 -12.332 46.254 1.00 89.25 372 GLU A O 1
ATOM 3143 N N . ARG A 1 373 ? -20.383 -13.132 46.870 1.00 91.19 373 ARG A N 1
ATOM 3144 C CA . ARG A 1 373 ? -20.663 -13.824 45.606 1.00 91.19 373 ARG A CA 1
ATOM 3145 C C . ARG A 1 373 ? -20.706 -12.845 44.433 1.00 91.19 373 ARG A C 1
ATOM 3147 O O . ARG A 1 373 ? -19.943 -13.027 43.488 1.00 91.19 373 ARG A O 1
ATOM 3154 N N . TRP A 1 374 ? -21.479 -11.763 44.537 1.00 91.62 374 TRP A N 1
ATOM 3155 C CA . TRP A 1 374 ? -21.534 -10.725 43.502 1.00 91.62 374 TRP A CA 1
ATOM 3156 C C . TRP A 1 374 ? -20.164 -10.105 43.226 1.00 91.62 374 TRP A C 1
ATOM 3158 O O . TRP A 1 374 ? -19.854 -9.785 42.082 1.00 91.62 374 TRP A O 1
ATOM 3168 N N . ARG A 1 375 ? -19.312 -9.947 44.249 1.00 89.56 375 ARG A N 1
ATOM 3169 C CA . ARG A 1 375 ? -17.953 -9.421 44.058 1.00 89.56 375 ARG A CA 1
ATOM 3170 C C . ARG A 1 375 ? -17.071 -10.386 43.269 1.00 89.56 375 ARG A C 1
ATOM 3172 O O . ARG A 1 375 ? -16.331 -9.938 42.396 1.00 89.56 375 ARG A O 1
ATOM 3179 N N . LYS A 1 376 ? -17.151 -11.687 43.563 1.00 92.25 376 LYS A N 1
ATOM 3180 C CA . LYS A 1 376 ? -16.416 -12.732 42.833 1.00 92.25 376 LYS A CA 1
ATOM 3181 C C . LYS A 1 376 ? -16.887 -12.838 41.388 1.00 92.25 376 LYS A C 1
ATOM 3183 O O . LYS A 1 376 ? -16.057 -12.812 40.488 1.00 92.25 376 LYS A O 1
ATOM 3188 N N . GLU A 1 377 ? -18.198 -12.888 41.171 1.00 92.38 377 GLU A N 1
ATOM 3189 C CA . GLU A 1 377 ? -18.792 -12.910 39.831 1.00 92.38 377 GLU A CA 1
ATOM 3190 C C . GLU A 1 377 ? -18.378 -11.667 39.040 1.00 92.38 377 GLU A C 1
ATOM 3192 O O . GLU A 1 377 ? -17.854 -11.795 37.940 1.00 92.38 377 GLU A O 1
ATOM 3197 N N . HIS A 1 378 ? -18.502 -10.469 39.620 1.00 89.81 378 HIS A N 1
ATOM 3198 C CA . HIS A 1 378 ? -18.060 -9.229 38.979 1.00 89.81 378 HIS A CA 1
ATOM 3199 C C . HIS A 1 378 ? -16.570 -9.255 38.613 1.00 89.81 378 HIS A C 1
ATOM 3201 O O . HIS A 1 378 ? -16.202 -8.812 37.529 1.00 89.81 378 HIS A O 1
ATOM 3207 N N . ALA A 1 379 ? -15.701 -9.758 39.497 1.00 91.00 379 ALA A N 1
ATOM 3208 C CA . ALA A 1 379 ? -14.276 -9.885 39.199 1.00 91.00 379 ALA A CA 1
ATOM 3209 C C . ALA A 1 379 ? -14.031 -10.815 38.000 1.00 91.00 379 ALA A C 1
ATOM 3211 O O . ALA A 1 379 ? -13.283 -10.445 37.101 1.00 91.00 379 ALA A O 1
ATOM 3212 N N . LEU A 1 380 ? -14.715 -11.963 37.944 1.00 91.69 380 LEU A N 1
ATOM 3213 C CA . LEU A 1 380 ? -14.623 -12.896 36.817 1.00 91.69 380 LEU A CA 1
ATOM 3214 C C . LEU A 1 380 ? -15.129 -12.274 35.511 1.00 91.69 380 LEU A C 1
ATOM 3216 O O . LEU A 1 380 ? -14.438 -12.366 34.498 1.00 91.69 380 LEU A O 1
ATOM 3220 N N . ARG A 1 381 ? -16.286 -11.595 35.534 1.00 90.81 381 ARG A N 1
ATOM 3221 C CA . ARG A 1 381 ? -16.828 -10.897 34.353 1.00 90.81 381 ARG A CA 1
ATOM 3222 C C . ARG A 1 381 ? -15.853 -9.842 33.840 1.00 90.81 381 ARG A C 1
ATOM 3224 O O . ARG A 1 381 ? -15.548 -9.803 32.652 1.00 90.81 381 ARG A O 1
ATOM 3231 N N . LYS A 1 382 ? -15.313 -9.029 34.751 1.00 90.62 382 LYS A N 1
ATOM 3232 C CA . LYS A 1 382 ? -14.340 -7.987 34.424 1.00 90.62 382 LYS A CA 1
ATOM 3233 C C . LYS A 1 382 ? -13.079 -8.572 33.786 1.00 90.62 382 LYS A C 1
ATOM 3235 O O . LYS A 1 382 ? -12.708 -8.145 32.699 1.00 90.62 382 LYS A O 1
ATOM 3240 N N . THR A 1 383 ? -12.463 -9.573 34.415 1.00 92.50 383 THR A N 1
ATOM 3241 C CA . THR A 1 383 ? -11.265 -10.229 33.870 1.00 92.50 383 THR A CA 1
ATOM 3242 C C . THR A 1 383 ? -11.546 -10.889 32.521 1.00 92.50 383 THR A C 1
ATOM 3244 O O . THR A 1 383 ? -10.716 -10.821 31.620 1.00 92.50 383 THR A O 1
ATOM 3247 N N . GLY A 1 384 ? -12.725 -11.484 32.345 1.00 90.75 384 GLY A N 1
ATOM 3248 C CA . GLY A 1 384 ? -13.143 -12.065 31.074 1.00 90.75 384 GLY A CA 1
ATOM 3249 C C . GLY A 1 384 ? -13.207 -11.044 29.933 1.00 90.75 384 GLY A C 1
ATOM 3250 O O . GLY A 1 384 ? -12.645 -11.276 28.864 1.00 90.75 384 GLY A O 1
ATOM 3251 N N . ILE A 1 385 ? -13.815 -9.881 30.176 1.00 91.19 385 ILE A N 1
ATOM 3252 C CA . ILE A 1 385 ? -13.873 -8.781 29.200 1.00 91.19 385 ILE A CA 1
ATOM 3253 C C . ILE A 1 385 ? -12.488 -8.171 28.943 1.00 91.19 385 ILE A C 1
ATOM 3255 O O . ILE A 1 385 ? -12.141 -7.911 27.793 1.00 91.19 385 ILE A O 1
ATOM 3259 N N . GLU A 1 386 ? -11.669 -7.979 29.979 1.00 92.00 386 GLU A N 1
ATOM 3260 C CA . GLU A 1 386 ? -10.287 -7.492 29.835 1.00 92.00 386 GLU A CA 1
ATOM 3261 C C . GLU A 1 386 ? -9.435 -8.441 28.978 1.00 92.00 386 GLU A C 1
ATOM 3263 O O . GLU A 1 386 ? -8.699 -7.994 28.094 1.00 92.00 386 GLU A O 1
ATOM 3268 N N . ASN A 1 387 ? -9.578 -9.754 29.179 1.00 92.44 387 ASN A N 1
ATOM 3269 C CA . ASN A 1 387 ? -8.910 -10.766 28.363 1.00 92.44 387 ASN A CA 1
ATOM 3270 C C . ASN A 1 387 ? -9.364 -10.702 26.899 1.00 92.44 387 ASN A C 1
ATOM 3272 O O . ASN A 1 387 ? -8.522 -10.781 26.004 1.00 92.44 387 ASN A O 1
ATOM 3276 N N . LEU A 1 388 ? -10.661 -10.494 26.652 1.00 91.75 388 LEU A N 1
ATOM 3277 C CA . LEU A 1 388 ? -11.205 -10.337 25.303 1.00 91.75 388 LEU A CA 1
ATOM 3278 C C . LEU A 1 388 ? -10.629 -9.101 24.599 1.00 91.75 388 LEU A C 1
ATOM 3280 O O . LEU A 1 388 ? -10.150 -9.203 23.468 1.00 91.75 388 LEU A O 1
ATOM 3284 N N . PHE A 1 389 ? -10.592 -7.946 25.270 1.00 90.62 389 PHE A N 1
ATOM 3285 C CA . PHE A 1 389 ? -9.959 -6.742 24.720 1.00 90.62 389 PHE A CA 1
ATOM 3286 C C . PHE A 1 389 ? -8.465 -6.944 24.451 1.00 90.62 389 PHE A C 1
ATOM 3288 O O . PHE A 1 389 ? -7.968 -6.545 23.395 1.00 90.62 389 PHE A O 1
ATOM 3295 N N . SER A 1 390 ? -7.748 -7.594 25.370 1.00 92.00 390 SER A N 1
ATOM 3296 C CA . SER A 1 390 ? -6.327 -7.912 25.209 1.00 92.00 390 SER A CA 1
ATOM 3297 C C . SER A 1 390 ? -6.073 -8.830 24.008 1.00 92.00 390 SER A C 1
ATOM 3299 O O . SER A 1 390 ? -5.157 -8.581 23.217 1.00 92.00 390 SER A O 1
ATOM 3301 N N . ALA A 1 391 ? -6.913 -9.851 23.817 1.00 91.06 391 ALA A N 1
ATOM 3302 C CA . ALA A 1 391 ? -6.835 -10.760 22.678 1.00 91.06 391 ALA A CA 1
ATOM 3303 C C . ALA A 1 391 ? -7.050 -10.015 21.352 1.00 91.06 391 ALA A C 1
ATOM 3305 O O . ALA A 1 391 ? -6.226 -10.136 20.443 1.00 91.06 391 ALA A O 1
ATOM 3306 N N . ILE A 1 392 ? -8.085 -9.172 21.269 1.00 88.88 392 ILE A N 1
ATOM 3307 C CA . ILE A 1 392 ? -8.367 -8.352 20.080 1.00 88.88 392 ILE A CA 1
ATOM 3308 C C . ILE A 1 392 ? -7.191 -7.422 19.772 1.00 88.88 392 ILE A C 1
ATOM 3310 O O . ILE A 1 392 ? -6.701 -7.400 18.643 1.00 88.88 392 ILE A O 1
ATOM 3314 N N . LYS A 1 393 ? -6.695 -6.683 20.771 1.00 89.69 393 LYS A N 1
ATOM 3315 C CA . LYS A 1 393 ? -5.554 -5.770 20.606 1.00 89.69 393 LYS A CA 1
ATOM 3316 C C . LYS A 1 393 ? -4.312 -6.510 20.129 1.00 89.69 393 LYS A C 1
ATOM 3318 O O . LYS A 1 393 ? -3.632 -6.040 19.224 1.00 89.69 393 LYS A O 1
ATOM 3323 N N . THR A 1 394 ? -4.037 -7.679 20.698 1.00 90.62 394 THR A N 1
ATOM 3324 C CA . THR A 1 394 ? -2.875 -8.491 20.332 1.00 90.62 394 THR A CA 1
ATOM 3325 C C . THR A 1 394 ? -2.977 -8.980 18.888 1.00 90.62 394 THR A C 1
ATOM 3327 O O . THR A 1 394 ? -2.016 -8.837 18.135 1.00 90.62 394 THR A O 1
ATOM 3330 N N . GLN A 1 395 ? -4.138 -9.486 18.462 1.00 89.31 395 GLN A N 1
ATOM 3331 C CA . GLN A 1 395 ? -4.359 -9.906 17.074 1.00 89.31 395 GLN A CA 1
ATOM 3332 C C . GLN A 1 395 ? -4.226 -8.720 16.102 1.00 89.31 395 GLN A C 1
ATOM 3334 O O . GLN A 1 395 ? -3.506 -8.821 15.108 1.00 89.31 395 GLN A O 1
ATOM 3339 N N . VAL A 1 396 ? -4.821 -7.562 16.415 1.00 88.25 396 VAL A N 1
ATOM 3340 C CA . VAL A 1 396 ? -4.682 -6.336 15.605 1.00 88.25 396 VAL A CA 1
ATOM 3341 C C . VAL A 1 396 ? -3.217 -5.887 15.511 1.00 88.25 396 VAL A C 1
ATOM 3343 O O . VAL A 1 396 ? -2.736 -5.603 14.413 1.00 88.25 396 VAL A O 1
ATOM 3346 N N . CYS A 1 397 ? -2.479 -5.886 16.624 1.00 88.62 397 CYS A N 1
ATOM 3347 C CA . CYS A 1 397 ? -1.054 -5.548 16.653 1.00 88.62 397 CYS A CA 1
ATOM 3348 C C . CYS A 1 397 ? -0.205 -6.517 15.821 1.00 88.62 397 CYS A C 1
ATOM 3350 O O . CYS A 1 397 ? 0.661 -6.071 15.070 1.00 88.62 397 CYS A O 1
ATOM 3352 N N . ILE A 1 398 ? -0.455 -7.828 15.919 1.00 88.50 398 ILE A N 1
ATOM 3353 C CA . ILE A 1 398 ? 0.241 -8.844 15.114 1.00 88.50 398 ILE A CA 1
ATOM 3354 C C . ILE A 1 398 ? -0.014 -8.595 13.626 1.00 88.50 398 ILE A C 1
ATOM 3356 O O . ILE A 1 398 ? 0.934 -8.571 12.842 1.00 88.50 398 ILE A O 1
ATOM 3360 N N . HIS A 1 399 ? -1.265 -8.350 13.230 1.00 86.94 399 HIS A N 1
ATOM 3361 C CA . HIS A 1 399 ? -1.586 -8.050 11.837 1.00 86.94 399 HIS A CA 1
ATOM 3362 C C . HIS A 1 399 ? -0.885 -6.779 11.351 1.00 86.94 399 HIS A C 1
ATOM 3364 O O . HIS A 1 399 ? -0.248 -6.814 10.298 1.00 86.94 399 HIS A O 1
ATOM 3370 N N . LEU A 1 400 ? -0.916 -5.688 12.122 1.00 86.69 400 LEU A N 1
ATOM 3371 C CA . LEU A 1 400 ? -0.204 -4.447 11.793 1.00 86.69 400 LEU A CA 1
ATOM 3372 C C . LEU A 1 400 ? 1.314 -4.658 11.668 1.00 86.69 400 LEU A C 1
ATOM 3374 O O . LEU A 1 400 ? 1.920 -4.163 10.717 1.00 86.69 400 LEU A O 1
ATOM 3378 N N . LEU A 1 401 ? 1.930 -5.440 12.559 1.00 87.69 401 LEU A N 1
ATOM 3379 C CA . LEU A 1 401 ? 3.350 -5.799 12.469 1.00 87.69 401 LEU A CA 1
ATOM 3380 C C . LEU A 1 401 ? 3.661 -6.582 11.190 1.00 87.69 401 LEU A C 1
ATOM 3382 O O . LEU A 1 401 ? 4.636 -6.265 10.508 1.00 87.69 401 LEU A O 1
ATOM 3386 N N . ILE A 1 402 ? 2.816 -7.547 10.817 1.00 87.44 402 ILE A N 1
ATOM 3387 C CA . ILE A 1 402 ? 2.955 -8.285 9.554 1.00 87.44 402 ILE A CA 1
ATOM 3388 C C . ILE A 1 402 ? 2.896 -7.317 8.365 1.00 87.44 402 ILE A C 1
ATOM 3390 O O . ILE A 1 402 ? 3.729 -7.420 7.465 1.00 87.44 402 ILE A O 1
ATOM 3394 N N . PHE A 1 403 ? 1.987 -6.335 8.365 1.00 84.25 403 PHE A N 1
ATOM 3395 C CA . PHE A 1 403 ? 1.940 -5.316 7.308 1.00 84.25 403 PHE A CA 1
ATOM 3396 C C . PHE A 1 403 ? 3.233 -4.500 7.225 1.00 84.25 403 PHE A C 1
ATOM 3398 O O . PHE A 1 403 ? 3.736 -4.275 6.122 1.00 84.25 403 PHE A O 1
ATOM 3405 N N . VAL A 1 404 ? 3.796 -4.088 8.363 1.00 85.62 404 VAL A N 1
ATOM 3406 C CA . VAL A 1 404 ? 5.073 -3.358 8.408 1.00 85.62 404 VAL A CA 1
ATOM 3407 C C . VAL A 1 404 ? 6.213 -4.217 7.856 1.00 85.62 404 VAL A C 1
ATOM 3409 O O . VAL A 1 404 ? 6.971 -3.743 7.009 1.00 85.62 404 VAL A O 1
ATOM 3412 N N . MET A 1 405 ? 6.305 -5.489 8.256 1.00 87.25 405 MET A N 1
ATOM 3413 C CA . MET A 1 405 ? 7.341 -6.401 7.756 1.00 87.25 405 MET A CA 1
ATOM 3414 C C . MET A 1 405 ? 7.199 -6.682 6.255 1.00 87.25 405 MET A C 1
ATOM 3416 O O . MET A 1 405 ? 8.193 -6.671 5.532 1.00 87.25 405 MET A O 1
ATOM 3420 N N . VAL A 1 406 ? 5.974 -6.874 5.755 1.00 85.38 406 VAL A N 1
ATOM 3421 C CA . VAL A 1 406 ? 5.720 -7.079 4.319 1.00 85.38 406 VAL A CA 1
ATOM 3422 C C . VAL A 1 406 ? 6.077 -5.828 3.514 1.00 85.38 406 VAL A C 1
ATOM 3424 O O . VAL A 1 406 ? 6.679 -5.948 2.450 1.00 85.38 406 VAL A O 1
ATOM 3427 N N . LYS A 1 407 ? 5.766 -4.624 4.011 1.00 82.06 407 LYS A N 1
ATOM 3428 C CA . LYS A 1 407 ? 6.179 -3.369 3.361 1.00 82.06 407 LYS A CA 1
ATOM 3429 C C . LYS A 1 407 ? 7.699 -3.214 3.322 1.00 82.06 407 LYS A C 1
ATOM 3431 O O . LYS A 1 407 ? 8.217 -2.808 2.287 1.00 82.06 407 LYS A O 1
ATOM 3436 N N . LEU A 1 408 ? 8.398 -3.552 4.408 1.00 83.62 408 LEU A N 1
ATOM 3437 C CA . LEU A 1 408 ? 9.863 -3.525 4.459 1.00 83.62 408 LEU A CA 1
ATOM 3438 C C . LEU A 1 408 ? 10.476 -4.499 3.448 1.00 83.62 408 LEU A C 1
ATOM 3440 O O . LEU A 1 408 ? 11.342 -4.094 2.683 1.00 83.62 408 LEU A O 1
ATOM 3444 N N . LEU A 1 409 ? 9.959 -5.727 3.355 1.00 82.50 409 LEU A N 1
ATOM 3445 C CA . LEU A 1 409 ? 10.398 -6.701 2.349 1.00 82.50 409 LEU A CA 1
ATOM 3446 C C . LEU A 1 409 ? 10.152 -6.209 0.915 1.00 82.50 409 LEU A C 1
ATOM 3448 O O . LEU A 1 409 ? 11.013 -6.358 0.055 1.00 82.50 409 LEU A O 1
ATOM 3452 N N . ILE A 1 410 ? 8.995 -5.595 0.644 1.00 78.00 410 ILE A N 1
ATOM 3453 C CA . ILE A 1 410 ? 8.710 -5.012 -0.677 1.00 78.00 410 ILE A CA 1
ATOM 3454 C C . ILE A 1 410 ? 9.680 -3.862 -0.986 1.00 78.00 410 ILE A C 1
ATOM 3456 O O . ILE A 1 410 ? 10.0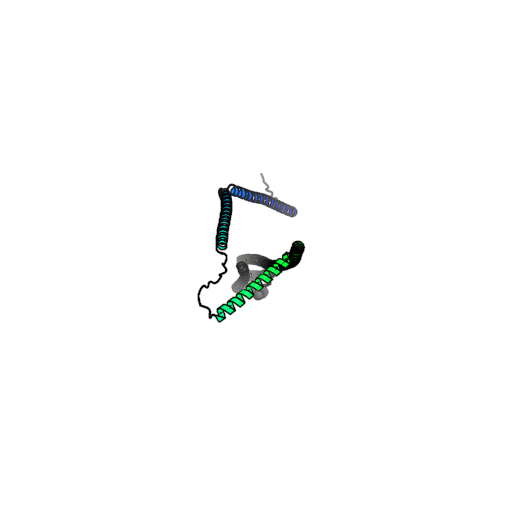95 -3.716 -2.136 1.00 78.00 410 ILE A O 1
ATOM 3460 N N . PHE A 1 411 ? 10.042 -3.062 0.019 1.00 77.19 411 PHE A N 1
ATOM 3461 C CA . PHE A 1 411 ? 10.962 -1.938 -0.133 1.00 77.19 411 PHE A CA 1
ATOM 3462 C C . PHE A 1 411 ? 12.415 -2.388 -0.337 1.00 77.19 411 PHE A C 1
ATOM 3464 O O . PHE A 1 411 ? 13.084 -1.825 -1.189 1.00 77.19 411 PHE A O 1
ATOM 3471 N N . GLU A 1 412 ? 12.889 -3.420 0.369 1.00 75.12 412 GLU A N 1
ATOM 3472 C CA . GLU A 1 412 ? 14.243 -3.979 0.183 1.00 75.12 412 GLU A CA 1
ATOM 3473 C C . GLU A 1 412 ? 14.425 -4.704 -1.160 1.00 75.12 412 GLU A C 1
ATOM 3475 O O . GLU A 1 412 ? 15.544 -4.844 -1.649 1.00 75.12 412 GLU A O 1
ATOM 3480 N N . MET A 1 413 ? 13.333 -5.168 -1.776 1.00 61.88 413 MET A N 1
ATOM 3481 C CA . MET A 1 413 ? 13.342 -5.765 -3.117 1.00 61.88 413 MET A CA 1
ATOM 3482 C C . MET A 1 413 ? 13.208 -4.738 -4.262 1.00 61.88 413 MET A C 1
ATOM 3484 O O . MET A 1 413 ? 13.058 -5.137 -5.428 1.00 61.88 413 MET A O 1
ATOM 3488 N N . CYS A 1 414 ? 13.205 -3.440 -3.950 1.00 56.16 414 CYS A N 1
ATOM 3489 C CA . CYS A 1 414 ? 13.237 -2.329 -4.906 1.00 56.16 414 CYS A CA 1
ATOM 3490 C C . CYS A 1 414 ? 14.609 -1.655 -4.862 1.00 56.16 414 CYS A C 1
ATOM 3492 O O . CYS A 1 414 ? 15.089 -1.285 -5.958 1.00 56.16 414 CYS A O 1
#

InterPro domains:
  IPR043596 CFAP53/TCHP [PTHR31183] (19-395)

Radius of gyration: 65.67 Å; chains: 1; bounding box: 143×83×173 Å

Sequence (414 aa):
MSQKNCNNNRRLNPAKMYEALHKKRAAECEAREQWAGVTQYFKTWENNSNKFTNWTSPQYYKKSSELQLEMRRREQRKLEEEQEELQKWRKKLRDRQLEDEEFKKGQMKKKPVPLSRPNSAGQKTPCEEMAMELKRKHDAVTDREIELRLHVRSKSCDPKQAKQYVMRERERSSESSWDDRMKEKKSADQKRRERSENEQRLNEERFAADRLAEEEKHRTRKVRATQLKDELVGRVAELKNRSDRCDELKRLESAYLTLQCRVEDVEHCNEQLDRKKIQSLSRAKALRQYLTTLKQRSKEVVEFLREDRKLLDDLVSTVRSSNAAASIDLGDMVDELRNLYNQYEDDESQRLYLMDFMFEEEARNMWRSQEERWRKEHALRKTGIENLFSAIKTQVCIHLLIFVMVKLLIFEMC

Secondary structure (DSSP, 8-state):
----------PPPHHHHHHHHHHHHHHHHHHHHHHHHHHHHHHHHHHHHHHHHHHHSHHHHHHHHHHHHHHHHHHHHHHHHHHHHHHHHHHHHHHHHHHHHHHHHHHTT-PPPPPP-----------HHHHHHHHHHHHHHHHHHHHHHHHHHHHHSSHHHHHHHHHHHHHHHHHHHHHHHHHHHHHHHHHHHHHHHHHHHHHHHHHHHHHHHHHHHHHHHHHHHHHHHHHHHHHHHHHHHHHHHHHHHHHHHHHHHHHHHHHHHHHHHHHHHHHHHHHHHHHGGG-S-HHHHHHHHHHHHHHHHHHHHHHHHHHHHHHHTSTTGGG---HHHHHHHHHHHHHHHHHHHHHHHHHTT--HHHHHHHHHHHHHHHHHHHHHHHHHHHHHHHHHHHHHHHHHHHHHHHHHHHHHT-